Protein AF-A0A133V0C8-F1 (afdb_monomer_lite)

Sequence (469 aa):
MRLGEINSTKIGEDPVQHMIDCGKIVTKIKLNNITSGNESVVVNEKSKPIEKLTMYITRSGSKLGHLDEPTAIVGTSLGKYDENMTLASSEADIHKEIHTKRLQKNPDLESSACLHAHTLHAAALTMQHRGPGKEEIDIPKKYQTENLGGSVPVFISQYGSGAADMTENVPEILANNPGIIIGHHGAFGVGEDLEICLRYLADLEDASKKIISDLTIPEKRKKIDNRVPDGWQNKYSVAGSSGSEGPETGEMTPETIESYAKKDEDSKYYNEIFSEFRETGQDLADFEMDPYSRSALSHRIGNSIYITRAGVDFSNLGKKDIFVFKMGEGKEIRPGICEGWVHERIYEEMSTSYIAHLVPEYSTRYSIHCGDSIIPIDVEGQYINKRIPVADPGSYVLSEENVDSVVEALETNEKVAYIKGLGGFSISQSVLYETLHFLESAESSVKMIELAESIGVDVKSLQKKFEEW

Foldseek 3Di:
DPPPDPVADDCVRPVLSNQQSLLLVCLLVVQAFFQDKKKKKWFLPVVDDQQATWIKIAFRRAGSSPSVPPLRIFIDGLHDDDPRVVGGHLQVLLVSLLQSLLCVLPVPQRMKMKIWHFLQLLQLVLLQPDDFDKDKDQQPCVLVLVVFVRIAIEGEDPVFPSDPVSSVPVSVSSSPTQKHHHHLGTIMGMDSGSVSRVVNSVSSSSSSVVVLVVLLCPVDPPDPPVDDDPPPDDPPPPPPDPDDDDPPPPPDDPVNLQVQLPPCPVPPCLVVVQVQQLVLLLSCVSLVQAPDQQKKKWFDDDFKIWMAFGNDRSNDDDSSRIGIDGQVCQVVQDPNGHNSVLVSVLVVQDLFGIKIWTAGPQLLQCLQPVPQWDAFLGRQCCVQFRIAGEFEQVDLDDDPSRSVSLNVRCVVGVAWHHYRNNTMMGTHHPGHNSNVVNRSSSSSRSSSLVSNVSSPRPVVVSSVVSNVD

pLDDT: mean 82.06, std 17.12, range [27.06, 97.94]

Secondary structure (DSSP, 8-state):
-------PPPTTT-HHHHHHHHHHHHHHTT-S-SS--EEEEEE--TTS-GGGPEEEEEBTT--GGGTTSTTSEEEEESSS--GGGGTB-TTHHHHHHHHHHHHHH-TT-SEEEEEEE--HHHHHHHTT--SSEEEEEE--GGGS-GGGTSEEEEEE-SS-TT-HHHHHHHHHHHTT-SEEEETTTEEEEEESSHHHHHHHHHHHHHHHHHHHHHHT--S--TT------TT---------------S------HHHHHHHHGGGTTSTTHHHHHHHHHHHHHHHHHTT--TTS--EEEEEETTEEEEEPTT--GGG--GGGEEEEETT-GGGS-TTT-SHHHHHHHHHHS--SEEEEE--HHHHHHHTTS-SEE---SHHHHHHTSSEEEE--SSSS--TTTTHHHHHHHHHHSSEEEETTTEEEEEESS-HHHHHHHHHHHHHHHHHHHHHHHTT--HHHHHHHHHH-

Radius of gyration: 24.36 Å; chains: 1; bounding box: 62×54×72 Å

InterPro domains:
  IPR001303 Class II aldolase/adducin N-terminal [PF00596] (17-209)
  IPR001303 Class II aldolase/adducin N-terminal [PF00596] (278-448)
  IPR001303 Class II aldolase/adducin N-terminal [SM01007] (17-212)
  IPR036409 Class II aldolase/adducin N-terminal domain superfamily [G3DSA:3.40.225.10] (13-226)
  IPR036409 Class II aldolase/adducin N-terminal domain superfamily [G3DSA:3.40.225.10] (270-463)
  IPR036409 Class II aldolase/adducin N-terminal domain superfamily [SSF53639] (14-209)
  IPR036409 Class II aldolase/adducin N-terminal domain superfamily [SSF53639] (271-463)
  IPR050197 Aldolase class II family, sugar metabolism enzymes [PTHR22789] (13-226)

Structure (mmCIF, N/CA/C/O backbone):
data_AF-A0A133V0C8-F1
#
_entry.id   AF-A0A133V0C8-F1
#
loop_
_atom_site.group_PDB
_atom_site.id
_atom_site.type_symbol
_atom_site.label_atom_id
_atom_site.label_alt_id
_atom_site.label_comp_id
_atom_site.label_asym_id
_atom_site.label_entity_id
_atom_site.label_seq_id
_atom_site.pdbx_PDB_ins_code
_atom_site.Cartn_x
_atom_site.Cartn_y
_atom_site.Cartn_z
_atom_site.occupancy
_atom_site.B_iso_or_equiv
_atom_site.auth_seq_id
_atom_site.auth_comp_id
_atom_site.auth_asym_id
_atom_site.auth_atom_id
_atom_site.pdbx_PDB_model_num
ATOM 1 N N . MET A 1 1 ? -2.848 -19.015 11.324 1.00 36.78 1 MET A N 1
ATOM 2 C CA . MET A 1 1 ? -1.673 -18.926 12.221 1.00 36.78 1 MET A CA 1
ATOM 3 C C . MET A 1 1 ? -2.236 -18.761 13.629 1.00 36.78 1 MET A C 1
ATOM 5 O O . MET A 1 1 ? -3.082 -17.895 13.787 1.00 36.78 1 MET A O 1
ATOM 9 N N . ARG A 1 2 ? -1.918 -19.610 14.622 1.00 30.16 2 ARG A N 1
ATOM 10 C CA . ARG A 1 2 ? -2.291 -19.259 16.009 1.00 30.16 2 ARG A CA 1
ATOM 11 C C . ARG A 1 2 ? -1.440 -18.039 16.349 1.00 30.16 2 ARG A C 1
ATOM 13 O O . ARG A 1 2 ? -0.220 -18.177 16.318 1.00 30.16 2 ARG A O 1
ATOM 20 N N . LEU A 1 3 ? -2.065 -16.881 16.565 1.00 45.59 3 LEU A N 1
ATOM 21 C CA . LEU A 1 3 ? -1.432 -15.680 17.119 1.00 45.59 3 LEU A CA 1
ATOM 22 C C . LEU A 1 3 ? -0.943 -16.049 18.531 1.00 45.59 3 LEU A C 1
ATOM 24 O O . LEU A 1 3 ? -1.650 -15.875 19.515 1.00 45.59 3 LEU A O 1
ATOM 28 N N . GLY A 1 4 ? 0.183 -16.757 18.609 1.00 36.47 4 GLY A N 1
ATOM 29 C CA . GLY A 1 4 ? 0.794 -17.185 19.856 1.00 36.47 4 GLY A CA 1
ATOM 30 C C . GLY A 1 4 ? 1.551 -16.009 20.441 1.00 36.47 4 GLY A C 1
ATOM 31 O O . GLY A 1 4 ? 2.430 -15.493 19.760 1.00 36.47 4 GLY A O 1
ATOM 32 N N . GLU A 1 5 ? 1.160 -15.612 21.655 1.00 41.84 5 GLU A N 1
ATOM 33 C CA . GLU A 1 5 ? 1.845 -14.683 22.566 1.00 41.84 5 GLU A CA 1
ATOM 34 C C . GLU A 1 5 ? 2.707 -13.641 21.846 1.00 41.84 5 GLU A C 1
ATOM 36 O O . GLU A 1 5 ? 3.939 -13.673 21.862 1.00 41.84 5 GLU A O 1
ATOM 41 N N . ILE A 1 6 ? 2.028 -12.704 21.187 1.00 49.28 6 ILE A N 1
ATOM 42 C CA . ILE A 1 6 ? 2.646 -11.440 20.818 1.00 49.28 6 ILE A CA 1
ATOM 43 C C . ILE A 1 6 ? 2.900 -10.729 22.152 1.00 49.28 6 ILE A C 1
ATOM 45 O O . ILE A 1 6 ? 1.963 -10.315 22.825 1.00 49.28 6 ILE A O 1
ATOM 49 N N . ASN A 1 7 ? 4.161 -10.628 22.575 1.00 50.88 7 ASN A N 1
ATOM 50 C CA . ASN A 1 7 ? 4.559 -9.724 23.657 1.00 50.88 7 ASN A CA 1
ATOM 51 C C . ASN A 1 7 ? 4.457 -8.276 23.141 1.00 50.88 7 ASN A C 1
ATOM 53 O O . ASN A 1 7 ? 5.480 -7.626 22.949 1.00 50.88 7 ASN A O 1
ATOM 57 N N . SER A 1 8 ? 3.248 -7.798 22.836 1.00 61.00 8 SER A N 1
ATOM 58 C CA . SER A 1 8 ? 3.020 -6.392 22.499 1.00 61.00 8 SER A CA 1
ATOM 59 C C . SER A 1 8 ? 2.976 -5.575 23.781 1.00 61.00 8 SER A C 1
ATOM 61 O O . SER A 1 8 ? 2.354 -5.979 24.771 1.00 61.00 8 SER A O 1
ATOM 63 N N . THR A 1 9 ? 3.629 -4.419 23.755 1.00 74.88 9 THR A N 1
ATOM 64 C CA . THR A 1 9 ? 3.597 -3.456 24.861 1.00 74.88 9 THR A CA 1
ATOM 65 C C . THR A 1 9 ? 2.161 -3.007 25.110 1.00 74.88 9 THR A C 1
ATOM 67 O O . THR A 1 9 ? 1.487 -2.635 24.168 1.00 74.88 9 THR A O 1
ATOM 70 N N . LYS A 1 10 ? 1.634 -3.013 26.339 1.00 80.00 10 LYS A N 1
ATOM 71 C CA . LYS A 1 10 ? 0.234 -2.587 26.545 1.00 80.00 10 LYS A CA 1
ATOM 72 C C . LYS A 1 10 ? 0.059 -1.098 26.235 1.00 80.00 10 LYS A C 1
ATOM 74 O O . LYS A 1 10 ? 0.902 -0.291 26.612 1.00 80.00 10 LYS A O 1
ATOM 79 N N . ILE A 1 11 ? -1.103 -0.713 25.695 1.00 78.69 11 ILE A N 1
ATOM 80 C CA . ILE A 1 11 ? -1.454 0.698 25.420 1.00 78.69 11 ILE A CA 1
ATOM 81 C C . ILE A 1 11 ? -1.262 1.601 26.649 1.00 78.69 11 ILE A C 1
ATOM 83 O O . ILE A 1 11 ? -0.807 2.732 26.520 1.00 78.69 11 ILE A O 1
ATOM 87 N N . GLY A 1 12 ? -1.601 1.110 27.846 1.00 74.56 12 GLY A N 1
ATOM 88 C CA . GLY A 1 12 ? -1.444 1.866 29.094 1.00 74.56 12 GLY A CA 1
ATOM 89 C C . GLY A 1 12 ? 0.004 2.040 29.572 1.00 74.56 12 GLY A C 1
ATOM 90 O O . GLY A 1 12 ? 0.240 2.848 30.467 1.00 74.56 12 GLY A O 1
ATOM 91 N N . GLU A 1 13 ? 0.958 1.291 29.012 1.00 84.69 13 GLU A N 1
ATOM 92 C CA . GLU A 1 13 ? 2.390 1.389 29.325 1.00 84.69 13 GLU A CA 1
ATOM 93 C C . GLU A 1 13 ? 3.105 2.284 28.309 1.00 84.69 13 GLU A C 1
ATOM 95 O O . GLU A 1 13 ? 3.784 3.233 28.701 1.00 84.69 13 GLU A O 1
ATOM 100 N N . ASP A 1 14 ? 2.907 2.010 27.017 1.00 90.50 14 ASP A N 1
ATOM 101 C CA . ASP A 1 14 ? 3.438 2.810 25.915 1.00 90.50 14 ASP A CA 1
ATOM 102 C C . ASP A 1 14 ? 2.521 2.685 24.678 1.00 90.50 14 ASP A C 1
ATOM 104 O O . ASP A 1 14 ? 2.602 1.702 23.933 1.00 90.50 14 ASP A O 1
ATOM 108 N N . PRO A 1 15 ? 1.620 3.659 24.441 1.00 91.38 15 PRO A N 1
ATOM 109 C CA . PRO A 1 15 ? 0.690 3.605 23.316 1.00 91.38 15 PRO A CA 1
ATOM 110 C C . PRO A 1 15 ? 1.398 3.686 21.958 1.00 91.38 15 PRO A C 1
ATOM 112 O O . PRO A 1 15 ? 0.905 3.114 20.990 1.00 91.38 15 PRO A O 1
ATOM 115 N N . VAL A 1 16 ? 2.547 4.367 21.882 1.00 92.31 16 VAL A N 1
ATOM 116 C CA . VAL A 1 16 ? 3.309 4.537 20.638 1.00 92.31 16 VAL A CA 1
ATOM 117 C C . VAL A 1 16 ? 4.022 3.237 20.289 1.00 92.31 16 VAL A C 1
ATOM 119 O O . VAL A 1 16 ? 3.933 2.778 19.153 1.00 92.31 16 VAL A O 1
ATOM 122 N N . GLN A 1 17 ? 4.670 2.596 21.265 1.00 91.44 17 GLN A N 1
ATOM 123 C CA . GLN A 1 17 ? 5.303 1.300 21.028 1.00 91.44 17 GLN A CA 1
ATOM 124 C C . GLN A 1 17 ? 4.272 0.217 20.679 1.00 91.44 17 GLN A C 1
ATOM 126 O O . GLN A 1 17 ? 4.536 -0.597 19.797 1.00 91.44 17 GLN A O 1
ATOM 131 N N . HIS A 1 18 ? 3.081 0.236 21.295 1.00 91.44 18 HIS A N 1
ATOM 132 C CA . HIS A 1 18 ? 1.996 -0.693 20.938 1.00 91.44 18 HIS A CA 1
ATOM 133 C C . HIS A 1 18 ? 1.566 -0.560 19.472 1.00 91.44 18 HIS A C 1
ATOM 135 O O . HIS A 1 18 ? 1.344 -1.567 18.802 1.00 91.44 18 HIS A O 1
ATOM 141 N N . MET A 1 19 ? 1.480 0.675 18.965 1.00 94.19 19 MET A N 1
ATOM 142 C CA . MET A 1 19 ? 1.222 0.950 17.547 1.00 94.19 19 MET A CA 1
ATOM 143 C C . MET A 1 19 ? 2.351 0.393 16.662 1.00 94.19 19 MET A C 1
ATOM 145 O O . MET A 1 19 ? 2.114 -0.421 15.775 1.00 94.19 19 MET A O 1
ATOM 149 N N . ILE A 1 20 ? 3.614 0.703 16.976 1.00 92.62 20 ILE A N 1
ATOM 150 C CA . ILE A 1 20 ? 4.775 0.178 16.229 1.00 92.62 20 ILE A CA 1
ATOM 151 C C . ILE A 1 20 ? 4.768 -1.360 16.160 1.00 92.62 20 ILE A C 1
ATOM 153 O O . ILE A 1 20 ? 5.048 -1.942 15.108 1.00 92.62 20 ILE A O 1
ATOM 157 N N . ASP A 1 21 ? 4.457 -2.027 17.272 1.00 90.75 21 ASP A N 1
ATOM 158 C CA . ASP A 1 21 ? 4.385 -3.487 17.342 1.00 90.75 21 ASP A CA 1
ATOM 159 C C . ASP A 1 21 ? 3.227 -4.032 16.487 1.00 90.75 21 ASP A C 1
ATOM 161 O O . ASP A 1 21 ? 3.413 -4.994 15.736 1.00 90.75 21 ASP A O 1
ATOM 165 N N . CYS A 1 22 ? 2.047 -3.405 16.563 1.00 91.81 22 CYS A N 1
ATOM 166 C CA . CYS A 1 22 ? 0.873 -3.778 15.776 1.00 91.81 22 CYS A CA 1
ATOM 167 C C . CYS A 1 22 ? 1.121 -3.616 14.273 1.00 91.81 22 CYS A C 1
ATOM 169 O O . CYS A 1 22 ? 0.923 -4.568 13.512 1.00 91.81 22 CYS A O 1
ATOM 171 N N . GLY A 1 23 ? 1.626 -2.459 13.848 1.00 91.00 23 GLY A N 1
ATOM 172 C CA . GLY A 1 23 ? 1.861 -2.160 12.443 1.00 91.00 23 GLY A CA 1
ATOM 173 C C . GLY A 1 23 ? 2.829 -3.141 11.764 1.00 91.00 23 GLY A C 1
ATOM 174 O O . GLY A 1 23 ? 2.544 -3.635 10.669 1.00 91.00 23 GLY A O 1
ATOM 175 N N . LYS A 1 24 ? 3.900 -3.563 12.457 1.00 89.06 24 LYS A N 1
ATOM 176 C CA . LYS A 1 24 ? 4.800 -4.643 11.992 1.00 89.06 24 LYS A CA 1
ATOM 177 C C . LYS A 1 24 ? 4.065 -5.959 11.745 1.00 89.06 24 LYS A C 1
ATOM 179 O O . LYS A 1 24 ? 4.389 -6.693 10.809 1.00 89.06 24 LYS A O 1
ATOM 184 N N . ILE A 1 25 ? 3.089 -6.290 12.589 1.00 90.19 25 ILE A N 1
ATOM 185 C CA . ILE A 1 25 ? 2.319 -7.528 12.460 1.00 90.19 25 ILE A CA 1
ATOM 186 C C . ILE A 1 25 ? 1.320 -7.414 11.313 1.00 90.19 25 ILE A C 1
ATOM 188 O O . ILE A 1 25 ? 1.248 -8.350 10.518 1.00 90.19 25 ILE A O 1
ATOM 192 N N . VAL A 1 26 ? 0.609 -6.286 11.194 1.00 90.38 26 VAL A N 1
ATOM 193 C CA . VAL A 1 26 ? -0.335 -6.005 10.096 1.00 90.38 26 VAL A CA 1
ATOM 194 C C . VAL A 1 26 ? 0.337 -6.217 8.737 1.00 90.38 26 VAL A C 1
ATOM 196 O O . VAL A 1 26 ? -0.191 -6.965 7.910 1.00 90.38 26 VAL A O 1
ATOM 199 N N . THR A 1 27 ? 1.533 -5.647 8.543 1.00 86.56 27 THR A N 1
ATOM 200 C CA . THR A 1 27 ? 2.336 -5.836 7.324 1.00 86.56 27 THR A CA 1
ATOM 201 C C . THR A 1 27 ? 2.750 -7.296 7.144 1.00 86.56 27 THR A C 1
ATOM 203 O O . THR A 1 27 ? 2.512 -7.883 6.091 1.00 86.56 27 THR A O 1
ATOM 206 N N . LYS A 1 28 ? 3.278 -7.944 8.190 1.00 86.38 28 LYS A N 1
ATOM 207 C CA . LYS A 1 28 ? 3.741 -9.340 8.118 1.00 86.38 28 LYS A CA 1
ATOM 208 C C . LYS A 1 28 ? 2.642 -10.339 7.745 1.00 86.38 28 LYS A C 1
ATOM 210 O O . LYS A 1 28 ? 2.926 -11.344 7.092 1.00 86.38 28 LYS A O 1
ATOM 215 N N . ILE A 1 29 ? 1.406 -10.116 8.195 1.00 87.75 29 ILE A N 1
ATOM 216 C CA . ILE A 1 29 ? 0.269 -10.985 7.858 1.00 87.75 29 ILE A CA 1
ATOM 217 C C . ILE A 1 29 ? -0.446 -10.566 6.567 1.00 87.75 29 ILE A C 1
ATOM 219 O O . ILE A 1 29 ? -1.393 -11.246 6.176 1.00 87.75 29 ILE A O 1
ATOM 223 N N . LYS A 1 30 ? 0.011 -9.488 5.910 1.00 87.88 30 LYS A N 1
ATOM 224 C CA . LYS A 1 30 ? -0.527 -8.960 4.648 1.00 87.88 30 LYS A CA 1
ATOM 225 C C . LYS A 1 30 ? -2.018 -8.631 4.720 1.00 87.88 30 LYS A C 1
ATOM 227 O O . LYS A 1 30 ? -2.776 -8.918 3.799 1.00 87.88 30 LYS A O 1
ATOM 232 N N . LEU A 1 31 ? -2.445 -8.063 5.847 1.00 88.38 31 LEU A N 1
ATOM 233 C CA . LEU A 1 31 ? -3.833 -7.627 6.037 1.00 88.38 31 LEU A CA 1
ATOM 234 C C . LEU A 1 31 ? -4.121 -6.288 5.338 1.00 88.38 31 LEU A C 1
ATOM 236 O O . LEU A 1 31 ? -5.263 -5.842 5.283 1.00 88.38 31 LEU A O 1
ATOM 240 N N . ASN A 1 32 ? -3.074 -5.628 4.858 1.00 84.69 32 ASN A N 1
ATOM 241 C CA . ASN A 1 32 ? -3.118 -4.287 4.323 1.00 84.69 32 ASN A CA 1
ATOM 242 C C . ASN A 1 32 ? -2.125 -4.149 3.169 1.00 84.69 32 ASN A C 1
ATOM 244 O O . ASN A 1 32 ? -1.168 -4.923 3.102 1.00 84.69 32 ASN A O 1
ATOM 248 N N . ASN A 1 33 ? -2.349 -3.148 2.326 1.00 78.12 33 ASN A N 1
ATOM 249 C CA . ASN A 1 33 ? -1.426 -2.685 1.290 1.00 78.12 33 ASN A CA 1
ATOM 250 C C . ASN A 1 33 ? -0.321 -1.795 1.929 1.00 78.12 33 ASN A C 1
ATOM 252 O O . ASN A 1 33 ? -0.313 -1.599 3.149 1.00 78.12 33 ASN A O 1
ATOM 256 N N . ILE A 1 34 ? 0.637 -1.265 1.155 1.00 72.81 34 ILE A N 1
ATOM 257 C CA . ILE A 1 34 ? 1.893 -0.713 1.725 1.00 72.81 34 ILE A CA 1
ATOM 258 C C . ILE A 1 34 ? 1.725 0.606 2.508 1.00 72.81 34 ILE A C 1
ATOM 260 O O . ILE A 1 34 ? 2.223 0.732 3.628 1.00 72.81 34 ILE A O 1
ATOM 264 N N . THR A 1 35 ? 1.036 1.599 1.939 1.00 67.56 35 THR A N 1
ATOM 265 C CA . THR A 1 35 ? 0.703 2.900 2.586 1.00 67.56 35 THR A CA 1
ATOM 266 C C . THR A 1 35 ? -0.691 2.933 3.182 1.00 67.56 35 THR A C 1
ATOM 268 O O . THR A 1 35 ? -1.079 3.917 3.811 1.00 67.56 35 THR A O 1
ATOM 271 N N . SER A 1 36 ? -1.483 1.927 2.872 1.00 78.62 36 SER A N 1
ATOM 272 C CA . SER A 1 36 ? -2.907 1.961 3.108 1.00 78.62 36 SER A CA 1
ATOM 273 C C . SER A 1 36 ? -3.214 1.659 4.565 1.00 78.62 36 SER A C 1
ATOM 275 O O . SER A 1 36 ? -2.314 1.323 5.335 1.00 78.62 36 SER A O 1
ATOM 277 N N . GLY A 1 37 ? -4.479 1.766 4.969 1.00 87.88 37 GLY A N 1
ATOM 278 C CA . GLY A 1 37 ? -4.890 1.562 6.356 1.00 87.88 37 GLY A CA 1
ATOM 279 C C . GLY A 1 37 ? -4.255 2.537 7.354 1.00 87.88 37 GLY A C 1
ATOM 280 O O . GLY A 1 37 ? -3.446 3.405 7.031 1.00 87.88 37 GLY A O 1
ATOM 281 N N . ASN A 1 38 ? -4.683 2.437 8.602 1.00 94.06 38 ASN A N 1
ATOM 282 C CA . ASN A 1 38 ? -4.209 3.291 9.684 1.00 94.06 38 ASN A CA 1
ATOM 283 C C . ASN A 1 38 ? -4.655 2.713 11.026 1.00 94.06 38 ASN A C 1
ATOM 285 O O . ASN A 1 38 ? -5.550 1.875 11.113 1.00 94.06 38 ASN A O 1
ATOM 289 N N . GLU A 1 39 ? -4.017 3.167 12.093 1.00 96.00 39 GLU A N 1
ATOM 290 C CA . GLU A 1 39 ? -4.365 2.744 13.441 1.00 96.00 39 GLU A CA 1
ATOM 291 C C . GLU A 1 39 ? -4.338 3.919 14.401 1.00 96.00 39 GLU A C 1
ATOM 293 O O . GLU A 1 39 ? -3.607 4.896 14.211 1.00 96.00 39 GLU A O 1
ATOM 298 N N . SER A 1 40 ? -5.165 3.823 15.439 1.00 97.44 40 SER A N 1
ATOM 299 C CA . SER A 1 40 ? -5.184 4.787 16.524 1.00 97.44 40 SER A CA 1
ATOM 300 C C . SER A 1 40 ? -5.518 4.160 17.867 1.00 97.44 40 SER A C 1
ATOM 302 O O . SER A 1 40 ? -6.240 3.162 17.974 1.00 97.44 40 SER A O 1
ATOM 304 N N . VAL A 1 41 ? -5.013 4.799 18.918 1.00 97.38 41 VAL A N 1
ATOM 305 C CA . VAL A 1 41 ? -5.246 4.414 20.307 1.00 97.38 41 VAL A CA 1
ATOM 306 C C . VAL A 1 41 ? -5.506 5.633 21.182 1.00 97.38 41 VAL A C 1
ATOM 308 O O . VAL A 1 41 ? -4.937 6.710 20.994 1.00 97.38 41 VAL A O 1
ATOM 311 N N . VAL A 1 42 ? -6.356 5.441 22.186 1.00 97.06 42 VAL A N 1
ATOM 312 C CA . VAL A 1 42 ? -6.638 6.402 23.252 1.00 97.06 42 VAL A CA 1
ATOM 313 C C . VAL A 1 42 ? -6.531 5.677 24.588 1.00 97.06 42 VAL A C 1
ATOM 315 O O . VAL A 1 42 ? -7.220 4.679 24.811 1.00 97.06 42 VAL A O 1
ATOM 318 N N . VAL A 1 43 ? -5.710 6.202 25.497 1.00 95.88 43 VAL A N 1
ATOM 319 C CA . VAL A 1 43 ? -5.708 5.803 26.914 1.00 95.88 43 VAL A CA 1
ATOM 320 C C . VAL A 1 43 ? -6.818 6.577 27.626 1.00 95.88 43 VAL A C 1
ATOM 322 O O . VAL A 1 43 ? -6.850 7.808 27.569 1.00 95.88 43 VAL A O 1
ATOM 325 N N . ASN A 1 44 ? -7.735 5.887 28.306 1.00 93.81 44 ASN A N 1
ATOM 326 C CA . ASN A 1 44 ? -8.814 6.532 29.051 1.00 93.81 44 ASN A CA 1
ATOM 327 C C . ASN A 1 44 ? -8.334 6.966 30.441 1.00 93.81 44 ASN A C 1
ATOM 329 O O . ASN A 1 44 ? -8.582 6.317 31.459 1.00 93.81 44 ASN A O 1
ATOM 333 N N . GLU A 1 45 ? -7.645 8.102 30.490 1.00 92.81 45 GLU A N 1
ATOM 334 C CA . GLU A 1 45 ? -7.258 8.731 31.748 1.00 92.81 45 GLU A CA 1
ATOM 335 C C . GLU A 1 45 ? -8.503 9.242 32.492 1.00 92.81 45 GLU A C 1
ATOM 337 O O . GLU A 1 45 ? -8.929 10.376 32.286 1.00 92.81 45 GLU A O 1
ATOM 342 N N . LYS A 1 46 ? -9.065 8.436 33.407 1.00 89.50 46 LYS A N 1
ATOM 343 C CA . LYS A 1 46 ? -10.316 8.736 34.147 1.00 89.50 46 LYS A CA 1
ATOM 344 C C . LYS A 1 46 ? -10.334 10.094 34.869 1.00 89.50 46 LYS A C 1
ATOM 346 O O . LYS A 1 46 ? -11.392 10.588 35.249 1.00 89.50 46 LYS A O 1
ATOM 351 N N . SER A 1 47 ? -9.165 10.684 35.115 1.00 91.88 47 SER A N 1
ATOM 352 C CA . SER A 1 47 ? -9.005 12.010 35.722 1.00 91.88 47 SER A CA 1
ATOM 353 C C . SER A 1 47 ? -9.256 13.171 34.747 1.00 91.88 47 SER A C 1
ATOM 355 O O . SER A 1 47 ? -9.365 14.319 35.185 1.00 91.88 47 SER A O 1
ATOM 357 N N . LYS A 1 48 ? -9.348 12.899 33.440 1.00 92.25 48 LYS A N 1
ATOM 358 C CA . LYS A 1 48 ? -9.552 13.874 32.368 1.00 92.25 48 LYS A CA 1
ATOM 359 C C . LYS A 1 48 ? -10.931 13.682 31.719 1.00 92.25 48 LYS A C 1
ATOM 361 O O . LYS A 1 48 ? -11.395 12.555 31.577 1.00 92.25 48 LYS A O 1
ATOM 366 N N . PRO A 1 49 ? -11.597 14.771 31.297 1.00 94.31 49 PRO A N 1
ATOM 367 C CA . PRO A 1 49 ? -12.775 14.659 30.441 1.00 94.31 49 PRO A CA 1
ATOM 368 C C . PRO A 1 49 ? -12.381 14.116 29.055 1.00 94.31 49 PRO A C 1
ATOM 370 O O . PRO A 1 49 ? -11.256 14.356 28.607 1.00 94.31 49 PRO A O 1
ATOM 373 N N . ILE A 1 50 ? -13.307 13.426 28.374 1.00 94.00 50 ILE A N 1
ATOM 374 C CA . ILE A 1 50 ? -13.061 12.727 27.094 1.00 94.00 50 ILE A CA 1
ATOM 375 C C . ILE A 1 50 ? -12.450 13.669 26.050 1.00 94.00 50 ILE A C 1
ATOM 377 O O . ILE A 1 50 ? -11.492 13.309 25.376 1.00 94.00 50 ILE A O 1
ATOM 381 N N . GLU A 1 51 ? -12.919 14.914 25.979 1.00 93.88 51 GLU A N 1
ATOM 382 C CA . GLU A 1 51 ? -12.474 15.915 25.003 1.00 93.88 51 GLU A CA 1
ATOM 383 C C . GLU A 1 51 ? -11.027 16.383 25.234 1.00 93.88 51 GLU A C 1
ATOM 385 O O . GLU A 1 51 ? -10.477 17.119 24.420 1.00 93.88 51 GLU A O 1
ATOM 390 N N . LYS A 1 52 ? -10.404 16.011 26.358 1.00 93.62 52 LYS A N 1
ATOM 391 C CA . LYS A 1 52 ? -8.998 16.309 26.673 1.00 93.62 52 LYS A CA 1
ATOM 392 C C . LYS A 1 52 ? -8.093 15.082 26.595 1.00 93.62 52 LYS A C 1
ATOM 394 O O . LYS A 1 52 ? -6.909 15.207 26.907 1.00 93.62 52 LYS A O 1
ATOM 399 N N . LEU A 1 53 ? -8.631 13.923 26.225 1.00 95.75 53 LEU A N 1
ATOM 400 C CA . LEU A 1 53 ? -7.824 12.736 25.984 1.00 95.75 53 LEU A CA 1
ATOM 401 C C . LEU A 1 53 ? -7.042 12.891 24.679 1.00 95.75 53 LEU A C 1
ATOM 403 O O . LEU A 1 53 ? -7.509 13.522 23.722 1.00 95.75 53 LEU A O 1
ATOM 407 N N . THR A 1 54 ? -5.847 12.310 24.671 1.00 95.50 54 THR A N 1
ATOM 408 C CA . THR A 1 54 ? -4.984 12.245 23.494 1.00 95.50 54 THR A CA 1
ATOM 409 C C . THR A 1 54 ? -5.318 10.991 22.697 1.00 95.50 54 THR A C 1
ATOM 411 O O . THR A 1 54 ? -5.289 9.884 23.234 1.00 95.50 54 THR A O 1
ATOM 414 N N . MET A 1 55 ? -5.605 11.176 21.415 1.00 96.75 55 MET A N 1
ATOM 415 C CA . MET A 1 55 ? -5.606 10.134 20.402 1.00 96.75 55 MET A CA 1
ATOM 416 C C . MET A 1 55 ? -4.243 10.115 19.725 1.00 96.75 55 MET A C 1
ATOM 418 O O . MET A 1 55 ? -3.830 11.105 19.122 1.00 96.75 55 MET A O 1
ATOM 422 N N . TYR A 1 56 ? -3.556 8.985 19.827 1.00 96.62 56 TYR A N 1
ATOM 423 C CA . TYR A 1 56 ? -2.399 8.690 18.993 1.00 96.62 56 TYR A CA 1
ATOM 424 C C . TYR A 1 56 ? -2.907 8.025 17.725 1.00 96.62 56 TYR A C 1
ATOM 426 O O . TYR A 1 56 ? -3.684 7.080 17.812 1.00 96.62 56 TYR A O 1
ATOM 434 N N . ILE A 1 57 ? -2.517 8.535 16.565 1.00 96.44 57 ILE A N 1
ATOM 435 C CA . ILE A 1 57 ? -2.951 8.040 15.260 1.00 96.44 57 ILE A CA 1
ATOM 436 C C . ILE A 1 57 ? -1.789 8.097 14.281 1.00 96.44 57 ILE A C 1
ATOM 438 O O . ILE A 1 57 ? -0.918 8.960 14.391 1.00 96.44 57 ILE A O 1
ATOM 442 N N . THR A 1 58 ? -1.753 7.186 13.318 1.00 95.00 58 THR A N 1
ATOM 443 C CA . THR A 1 58 ? -0.749 7.239 12.256 1.00 95.00 58 THR A CA 1
ATOM 444 C C . THR A 1 58 ? -0.852 8.538 11.452 1.00 95.00 58 THR A C 1
ATOM 446 O O . THR A 1 58 ? -1.933 9.083 11.206 1.00 95.00 58 THR A O 1
ATOM 449 N N . ARG A 1 59 ? 0.308 9.067 11.061 1.00 92.88 59 ARG A N 1
ATOM 450 C CA . ARG A 1 59 ? 0.428 10.217 10.162 1.00 92.88 59 ARG A CA 1
ATOM 451 C C . ARG A 1 59 ? -0.042 9.827 8.758 1.00 92.88 59 ARG A C 1
ATOM 453 O O . ARG A 1 59 ? 0.140 8.687 8.333 1.00 92.88 59 ARG A O 1
ATOM 460 N N . SER A 1 60 ? -0.604 10.783 8.021 1.00 88.62 60 SER A N 1
ATOM 461 C CA . SER A 1 60 ? -0.898 10.586 6.597 1.00 88.62 60 SER A CA 1
ATOM 462 C C . SER A 1 60 ? 0.358 10.152 5.830 1.00 88.62 60 SER A C 1
ATOM 464 O O . SER A 1 60 ? 1.397 10.809 5.920 1.00 88.62 60 SER A O 1
ATOM 466 N N . GLY A 1 61 ? 0.249 9.051 5.079 1.00 82.81 61 GLY A N 1
ATOM 467 C CA . GLY A 1 61 ? 1.334 8.481 4.272 1.00 82.81 61 GLY A CA 1
ATOM 468 C C . GLY A 1 61 ? 2.326 7.585 5.028 1.00 82.81 61 GLY A C 1
ATOM 469 O O . GLY A 1 61 ? 3.269 7.093 4.410 1.00 82.81 61 GLY A O 1
ATOM 470 N N . SER A 1 62 ? 2.141 7.361 6.334 1.00 87.50 62 SER A N 1
ATOM 471 C CA . SER A 1 62 ? 2.963 6.412 7.096 1.00 87.50 62 SER A CA 1
ATOM 472 C C . SER A 1 62 ? 2.733 4.968 6.647 1.00 87.50 62 SER A C 1
ATOM 474 O O . SER A 1 62 ? 1.606 4.570 6.371 1.00 87.50 62 SER A O 1
ATOM 476 N N . LYS A 1 63 ? 3.792 4.154 6.671 1.00 87.12 63 LYS A N 1
ATOM 477 C CA . LYS A 1 63 ? 3.705 2.703 6.461 1.00 87.12 63 LYS A CA 1
ATOM 478 C C . LYS A 1 63 ? 3.546 2.020 7.813 1.00 87.12 63 LYS A C 1
ATOM 480 O O . LYS A 1 63 ? 4.407 2.187 8.675 1.00 87.12 63 LYS A O 1
ATOM 485 N N . LEU A 1 64 ? 2.493 1.222 8.000 1.00 86.06 64 LEU A N 1
ATOM 486 C CA . LEU A 1 64 ? 2.263 0.524 9.275 1.00 86.06 64 LEU A CA 1
ATOM 487 C C . LEU A 1 64 ? 3.455 -0.361 9.684 1.00 86.06 64 LEU A C 1
ATOM 489 O O . LEU A 1 64 ? 3.813 -0.421 10.855 1.00 86.06 64 LEU A O 1
ATOM 493 N N . GLY A 1 65 ? 4.140 -0.985 8.727 1.00 84.88 65 GLY A N 1
ATOM 494 C CA . GLY A 1 65 ? 5.321 -1.804 9.012 1.00 84.88 65 GLY A CA 1
ATOM 495 C C . GLY A 1 65 ? 6.534 -1.025 9.540 1.00 84.88 65 GLY A C 1
ATOM 496 O O . GLY A 1 65 ? 7.438 -1.643 10.108 1.00 84.88 65 GLY A O 1
ATOM 497 N N . HIS A 1 66 ? 6.574 0.301 9.357 1.00 84.25 66 HIS A N 1
ATOM 498 C CA . HIS A 1 66 ? 7.738 1.175 9.587 1.00 84.25 66 HIS A CA 1
ATOM 499 C C . HIS A 1 66 ? 7.347 2.447 10.367 1.00 84.25 66 HIS A C 1
ATOM 501 O O . HIS A 1 66 ? 7.659 3.574 9.983 1.00 84.25 66 HIS A O 1
ATOM 507 N N . LEU A 1 67 ? 6.602 2.270 11.464 1.00 86.50 67 LEU A N 1
ATOM 508 C CA . LEU A 1 67 ? 6.172 3.363 12.351 1.00 86.50 67 LEU A CA 1
ATOM 509 C C . LEU A 1 67 ? 7.241 3.801 13.369 1.00 86.50 67 LEU A C 1
ATOM 511 O O . LEU A 1 67 ? 6.968 4.642 14.222 1.00 86.50 67 LEU A O 1
ATOM 515 N N . ASP A 1 68 ? 8.437 3.221 13.319 1.00 80.75 68 ASP A N 1
ATOM 516 C CA . ASP A 1 68 ? 9.563 3.542 14.200 1.00 80.75 68 ASP A CA 1
ATOM 517 C C . ASP A 1 68 ? 10.176 4.925 13.930 1.00 80.75 68 ASP A C 1
ATOM 519 O O . ASP A 1 68 ? 10.888 5.468 14.779 1.00 80.75 68 ASP A O 1
ATOM 523 N N . GLU A 1 69 ? 9.830 5.539 12.800 1.00 75.25 69 GLU A N 1
ATOM 524 C CA . GLU A 1 69 ? 10.153 6.930 12.517 1.00 75.25 69 GLU A CA 1
ATOM 525 C C . GLU A 1 69 ? 9.452 7.883 13.506 1.00 75.25 69 GLU A C 1
ATOM 527 O O . GLU A 1 69 ? 8.223 7.848 13.632 1.00 75.25 69 GLU A O 1
ATOM 532 N N . PRO A 1 70 ? 10.168 8.829 14.153 1.00 70.06 70 PRO A N 1
ATOM 533 C CA . PRO A 1 70 ? 9.603 9.696 15.197 1.00 70.06 70 PRO A CA 1
ATOM 534 C C . PRO A 1 70 ? 8.389 10.537 14.782 1.00 70.06 70 PRO A C 1
ATOM 536 O O . PRO A 1 70 ? 7.701 11.091 15.636 1.00 70.06 70 PRO A O 1
ATOM 539 N N . THR A 1 71 ? 8.151 10.688 13.477 1.00 80.06 71 THR A N 1
ATOM 540 C CA . THR A 1 71 ? 7.035 11.468 12.927 1.00 80.06 71 THR A CA 1
ATOM 541 C C . THR A 1 71 ? 5.911 10.607 12.356 1.00 80.06 71 THR A C 1
ATOM 543 O O . THR A 1 71 ? 4.925 11.159 11.876 1.00 80.06 71 THR A O 1
ATOM 546 N N . ALA A 1 72 ? 6.031 9.277 12.390 1.00 85.75 72 ALA A N 1
ATOM 547 C CA . ALA A 1 72 ? 5.053 8.378 11.785 1.00 85.75 72 ALA A CA 1
ATOM 548 C C . ALA A 1 72 ? 3.733 8.296 12.567 1.00 85.75 72 ALA A C 1
ATOM 550 O O . ALA A 1 72 ? 2.714 7.899 11.995 1.00 85.75 72 ALA A O 1
ATOM 551 N N . ILE A 1 73 ? 3.738 8.702 13.842 1.00 92.44 73 ILE A N 1
ATOM 552 C CA . ILE A 1 73 ? 2.579 8.741 14.740 1.00 92.44 73 ILE A CA 1
ATOM 553 C C . ILE A 1 73 ? 2.381 10.172 15.251 1.00 92.44 73 ILE A C 1
ATOM 555 O O . ILE A 1 73 ? 3.320 10.850 15.667 1.00 92.44 73 ILE A O 1
ATOM 559 N N . VAL A 1 74 ? 1.133 10.626 15.233 1.00 93.62 74 VAL A N 1
ATOM 560 C CA . VAL A 1 74 ? 0.700 11.966 15.618 1.00 93.62 74 VAL A CA 1
ATOM 561 C C . VAL A 1 74 ? -0.220 11.870 16.832 1.00 93.62 74 VAL A C 1
ATOM 563 O O . VAL A 1 74 ? -1.148 11.067 16.859 1.00 93.62 74 VAL A O 1
ATOM 566 N N . GLY A 1 75 ? 0.021 12.708 17.841 1.00 94.12 75 GLY A N 1
ATOM 567 C CA . GLY A 1 75 ? -0.887 12.884 18.976 1.00 94.12 75 GLY A CA 1
ATOM 568 C C . GLY A 1 75 ? -1.813 14.080 18.761 1.00 94.12 75 GLY A C 1
ATOM 569 O O . GLY A 1 75 ? -1.331 15.203 18.617 1.00 94.12 75 GLY A O 1
ATOM 570 N N . THR A 1 76 ? -3.125 13.866 18.776 1.00 93.62 76 THR A N 1
ATOM 571 C CA . THR A 1 76 ? -4.152 14.915 18.630 1.00 93.62 76 THR A CA 1
ATOM 572 C C . THR A 1 76 ? -5.251 14.760 19.684 1.00 93.62 76 THR A C 1
ATOM 574 O O . THR A 1 76 ? -5.417 13.701 20.288 1.00 93.62 76 THR A O 1
ATOM 577 N N . SER A 1 77 ? -5.988 15.827 19.972 1.00 92.38 77 SER A N 1
ATOM 578 C CA . SER A 1 77 ? -7.070 15.834 20.954 1.00 92.38 77 SER A CA 1
ATOM 579 C C . SER A 1 77 ? -8.367 15.216 20.411 1.00 92.38 77 SER A C 1
ATOM 581 O O . SER A 1 77 ? -8.804 15.531 19.304 1.00 92.38 77 SER A O 1
ATOM 583 N N . LEU A 1 78 ? -9.084 14.444 21.244 1.00 92.88 78 LEU A N 1
ATOM 584 C CA . LEU A 1 78 ? -10.478 14.064 20.944 1.00 92.88 78 LEU A CA 1
ATOM 585 C C . LEU A 1 78 ? -11.456 15.256 20.975 1.00 92.88 78 LEU A C 1
ATOM 587 O O . LEU A 1 78 ? -12.604 15.131 20.555 1.00 92.88 78 LEU A O 1
ATOM 591 N N . GLY A 1 79 ? -11.029 16.418 21.471 1.00 88.56 79 GLY A N 1
ATOM 592 C CA . GLY A 1 79 ? -11.843 17.621 21.591 1.00 88.56 79 GLY A CA 1
ATOM 593 C C . GLY A 1 79 ? -11.873 18.473 20.325 1.00 88.56 79 GLY A C 1
ATOM 594 O O . GLY A 1 79 ? -12.317 18.051 19.259 1.00 88.56 79 GLY A O 1
ATOM 595 N N . LYS A 1 80 ? -11.477 19.742 20.440 1.00 83.06 80 LYS A N 1
ATOM 596 C CA . LYS A 1 80 ? -11.475 20.660 19.291 1.00 83.06 80 LYS A CA 1
ATOM 597 C C . LYS A 1 80 ? -10.342 20.316 18.328 1.00 83.06 80 LYS A C 1
ATOM 599 O O . LYS A 1 80 ? -9.308 19.825 18.758 1.00 83.06 80 LYS A O 1
ATOM 604 N N . TYR A 1 81 ? -10.558 20.626 17.051 1.00 85.00 81 TYR A N 1
ATOM 605 C CA . TYR A 1 81 ? -9.540 20.512 16.009 1.00 85.00 81 TYR A CA 1
ATOM 606 C C . TYR A 1 81 ? -8.264 21.252 16.437 1.00 85.00 81 TYR A C 1
ATOM 608 O O . TYR A 1 81 ? -8.325 22.442 16.765 1.00 85.00 81 TYR A O 1
ATOM 616 N N . ASP A 1 82 ? -7.141 20.540 16.457 1.00 87.25 82 ASP A N 1
ATOM 617 C CA . ASP A 1 82 ? -5.812 21.085 16.723 1.00 87.25 82 ASP A CA 1
ATOM 618 C C . ASP A 1 82 ? -4.935 21.026 15.463 1.00 87.25 82 ASP A C 1
ATOM 620 O O . ASP A 1 82 ? -5.317 20.460 14.440 1.00 87.25 82 ASP A O 1
ATOM 624 N N . GLU A 1 83 ? -3.769 21.670 15.506 1.00 87.25 83 GLU A N 1
ATOM 625 C CA . GLU A 1 83 ? -2.857 21.733 14.356 1.00 87.25 83 GLU A CA 1
ATOM 626 C C . GLU A 1 83 ? -2.345 20.351 13.925 1.00 87.25 83 GLU A C 1
ATOM 628 O O . GLU A 1 83 ? -2.140 20.111 12.734 1.00 87.25 83 GLU A O 1
ATOM 633 N N . ASN A 1 84 ? -2.232 19.415 14.869 1.00 89.06 84 ASN A N 1
ATOM 634 C CA . ASN A 1 84 ? -1.752 18.059 14.625 1.00 89.06 84 ASN A CA 1
ATOM 635 C C . ASN A 1 84 ? -2.729 17.244 13.773 1.00 89.06 84 ASN A C 1
ATOM 637 O O . ASN A 1 84 ? -2.295 16.382 13.012 1.00 89.06 84 ASN A O 1
ATOM 641 N N . MET A 1 85 ? -4.026 17.558 13.813 1.00 87.88 85 MET A N 1
ATOM 642 C CA . MET A 1 85 ? -5.026 16.909 12.962 1.00 87.88 85 MET A CA 1
ATOM 643 C C . MET A 1 85 ? -4.735 17.080 11.458 1.00 87.88 85 MET A C 1
ATOM 645 O O . MET A 1 85 ? -5.083 16.215 10.667 1.00 87.88 85 MET A O 1
ATOM 649 N N . THR A 1 86 ? -4.025 18.142 11.051 1.00 87.19 86 THR A N 1
ATOM 650 C CA . THR A 1 86 ? -3.602 18.322 9.643 1.00 87.19 86 THR A CA 1
ATOM 651 C C . THR A 1 86 ? -2.497 17.361 9.198 1.00 87.19 86 THR A C 1
ATOM 653 O O . THR A 1 86 ? -2.288 17.179 8.002 1.00 87.19 86 THR A O 1
ATOM 656 N N . LEU A 1 87 ? -1.772 16.770 10.151 1.00 90.19 87 LEU A N 1
ATOM 657 C CA . LEU A 1 87 ? -0.709 15.797 9.899 1.00 90.19 87 LEU A CA 1
ATOM 658 C C . LEU A 1 87 ? -1.224 14.356 10.009 1.00 90.19 87 LEU A C 1
ATOM 660 O O . LEU A 1 87 ? -0.643 13.451 9.412 1.00 90.19 87 LEU A O 1
ATOM 664 N N . ALA A 1 88 ? -2.283 14.139 10.788 1.00 91.62 88 ALA A N 1
ATOM 665 C CA . ALA A 1 88 ? -2.884 12.831 11.015 1.00 91.62 88 ALA A CA 1
ATOM 666 C C . ALA A 1 88 ? -3.411 12.190 9.718 1.00 91.62 88 ALA A C 1
ATOM 668 O O . ALA A 1 88 ? -3.503 12.846 8.679 1.00 91.62 88 ALA A O 1
ATOM 669 N N . SER A 1 89 ? -3.731 10.894 9.779 1.00 91.19 89 SER A N 1
ATOM 670 C CA . SER A 1 89 ? -4.425 10.168 8.707 1.00 91.19 89 SER A CA 1
ATOM 671 C C . SER A 1 89 ? -5.626 10.956 8.163 1.00 91.19 89 SER A C 1
ATOM 673 O O . SER A 1 89 ? -6.335 11.621 8.919 1.00 91.19 89 SER A O 1
ATOM 675 N N . SER A 1 90 ? -5.913 10.821 6.866 1.00 88.56 90 SER A N 1
ATOM 676 C CA . SER A 1 90 ? -7.124 11.374 6.243 1.00 88.56 90 SER A CA 1
ATOM 677 C C . SER A 1 90 ? -8.424 10.856 6.871 1.00 88.56 90 SER A C 1
ATOM 679 O O . SER A 1 90 ? -9.469 11.478 6.715 1.00 88.56 90 SER A O 1
ATOM 681 N N . GLU A 1 91 ? -8.367 9.746 7.610 1.00 91.88 91 GLU A N 1
ATOM 682 C CA . GLU A 1 91 ? -9.503 9.157 8.329 1.00 91.88 91 GLU A CA 1
ATOM 683 C C . GLU A 1 91 ? -9.532 9.526 9.825 1.00 91.88 91 GLU A C 1
ATOM 685 O O . GLU A 1 91 ? -10.323 8.977 10.596 1.00 91.88 91 GLU A O 1
ATOM 690 N N . ALA A 1 92 ? -8.702 10.478 10.269 1.00 93.62 92 ALA A N 1
ATOM 691 C CA . ALA A 1 92 ? -8.581 10.833 11.683 1.00 93.62 92 ALA A CA 1
ATOM 692 C C . ALA A 1 92 ? -9.895 11.308 12.324 1.00 93.62 92 ALA A C 1
ATOM 694 O O . ALA A 1 92 ? -10.152 10.996 13.489 1.00 93.62 92 ALA A O 1
ATOM 695 N N . ASP A 1 93 ? -10.760 11.993 11.571 1.00 93.31 93 ASP A N 1
ATOM 696 C CA . ASP A 1 93 ? -12.083 12.397 12.060 1.00 93.31 93 ASP A CA 1
ATOM 697 C C . ASP A 1 93 ? -12.994 11.188 12.343 1.00 93.31 93 ASP A C 1
ATOM 699 O O . ASP A 1 93 ? -13.718 11.181 13.342 1.00 93.31 93 ASP A O 1
ATOM 703 N N . ILE A 1 94 ? -12.912 10.130 11.526 1.00 94.38 94 ILE A N 1
ATOM 704 C CA . ILE A 1 94 ? -13.655 8.879 11.744 1.00 94.38 94 ILE A CA 1
ATOM 705 C C . ILE A 1 94 ? -13.149 8.203 13.026 1.00 94.38 94 ILE A C 1
ATOM 707 O O . ILE A 1 94 ? -13.949 7.846 13.893 1.00 94.38 94 ILE A O 1
ATOM 711 N N . HIS A 1 95 ? -11.827 8.089 13.197 1.00 96.12 95 HIS A N 1
ATOM 712 C CA . HIS A 1 95 ? -11.203 7.482 14.383 1.00 96.12 95 HIS A CA 1
ATOM 713 C C . HIS A 1 95 ? -11.571 8.223 15.667 1.00 96.12 95 HIS A C 1
ATOM 715 O O . HIS A 1 95 ? -11.954 7.617 16.672 1.00 96.12 95 HIS A O 1
ATOM 721 N N . LYS A 1 96 ? -11.503 9.553 15.623 1.00 95.50 96 LYS A N 1
ATOM 722 C CA . LYS A 1 96 ? -11.873 10.423 16.734 1.00 95.50 96 LYS A CA 1
ATOM 723 C C . LYS A 1 96 ? -13.315 10.192 17.182 1.00 95.50 96 LYS A C 1
ATOM 725 O O . LYS A 1 96 ? -13.569 10.060 18.384 1.00 95.50 96 LYS A O 1
ATOM 730 N N . GLU A 1 97 ? -14.252 10.119 16.241 1.00 95.31 97 GLU A N 1
ATOM 731 C CA . GLU A 1 97 ? -15.666 9.903 16.550 1.00 95.31 97 GLU A CA 1
ATOM 732 C C . GLU A 1 97 ? -15.925 8.468 17.049 1.00 95.31 97 GLU A C 1
ATOM 734 O O . GLU A 1 97 ? -16.682 8.279 18.007 1.00 95.31 97 GLU A O 1
ATOM 739 N N . ILE A 1 98 ? -15.223 7.462 16.500 1.00 96.19 98 ILE A N 1
ATOM 740 C CA . ILE A 1 98 ? -15.226 6.079 17.016 1.00 96.19 98 ILE A CA 1
ATOM 741 C C . ILE A 1 98 ? -14.810 6.065 18.490 1.00 96.19 98 ILE A C 1
ATOM 743 O O . ILE A 1 98 ? -15.542 5.543 19.338 1.00 96.19 98 ILE A O 1
ATOM 747 N N . HIS A 1 99 ? -13.651 6.639 18.825 1.00 96.25 99 HIS A N 1
ATOM 748 C CA . HIS A 1 99 ? -13.156 6.641 20.201 1.00 96.25 99 HIS A CA 1
ATOM 749 C C . HIS A 1 99 ? -14.095 7.395 21.141 1.00 96.25 99 HIS A C 1
ATOM 751 O O . HIS A 1 99 ? -14.406 6.889 22.222 1.00 96.25 99 HIS A O 1
ATOM 757 N N . THR A 1 100 ? -14.594 8.557 20.714 1.00 95.19 100 THR A N 1
ATOM 758 C CA . THR A 1 100 ? -15.516 9.387 21.497 1.00 95.19 100 THR A CA 1
ATOM 759 C C . THR A 1 100 ? -16.785 8.615 21.856 1.00 95.19 100 THR A C 1
ATOM 761 O O . THR A 1 100 ? -17.099 8.475 23.041 1.00 95.19 100 THR A O 1
ATOM 764 N N . LYS A 1 101 ? -17.478 8.028 20.870 1.00 94.88 101 LYS A N 1
ATOM 765 C CA . LYS A 1 101 ? -18.701 7.246 21.116 1.00 94.88 101 LYS A CA 1
ATOM 766 C C . LYS A 1 101 ? -18.443 6.015 21.980 1.00 94.88 101 LYS A C 1
ATOM 768 O O . LYS A 1 101 ? -19.226 5.727 22.887 1.00 94.88 101 LYS A O 1
ATOM 773 N N . ARG A 1 102 ? -17.345 5.290 21.735 1.00 94.06 102 ARG A N 1
ATOM 774 C CA . ARG A 1 102 ? -17.005 4.084 22.509 1.00 94.06 102 ARG A CA 1
ATOM 775 C C . ARG A 1 102 ? -16.742 4.402 23.980 1.00 94.06 102 ARG A C 1
ATOM 777 O O . ARG A 1 102 ? -17.269 3.700 24.841 1.00 94.06 102 ARG A O 1
ATOM 784 N N . LEU A 1 103 ? -15.992 5.465 24.272 1.00 94.12 103 LEU A N 1
ATOM 785 C CA . LEU A 1 103 ? -15.696 5.892 25.645 1.00 94.12 103 LEU A CA 1
ATOM 786 C C . LEU A 1 103 ? -16.923 6.480 26.355 1.00 94.12 103 LEU A C 1
ATOM 788 O O . LEU A 1 103 ? -17.110 6.238 27.543 1.00 94.12 103 LEU A O 1
ATOM 792 N N . GLN A 1 104 ? -17.793 7.203 25.642 1.00 93.69 104 GLN A N 1
ATOM 793 C CA . GLN A 1 104 ? -19.061 7.691 26.202 1.00 93.69 104 GLN A CA 1
ATOM 794 C C . GLN A 1 104 ? -20.002 6.544 26.579 1.00 93.69 104 GLN A C 1
ATOM 796 O O . GLN A 1 104 ? -20.654 6.586 27.622 1.00 93.69 104 GLN A O 1
ATOM 801 N N . LYS A 1 105 ? -20.081 5.518 25.727 1.00 92.75 105 LYS A N 1
ATOM 802 C CA . LYS A 1 105 ? -20.963 4.369 25.934 1.00 92.75 105 LYS A CA 1
ATOM 803 C C . LYS A 1 105 ? -20.446 3.410 27.003 1.00 92.75 105 LYS A C 1
ATOM 805 O O . LYS A 1 105 ? -21.247 2.870 27.759 1.00 92.75 105 LYS A O 1
ATOM 810 N N . ASN A 1 106 ? -19.128 3.226 27.072 1.00 91.69 106 ASN A N 1
ATOM 811 C CA . ASN A 1 106 ? -18.469 2.351 28.036 1.00 91.69 106 ASN A CA 1
ATOM 812 C C . ASN A 1 106 ? -17.409 3.142 28.832 1.00 91.69 106 ASN A C 1
ATOM 814 O O . ASN A 1 106 ? -16.212 3.000 28.567 1.00 91.69 106 ASN A O 1
ATOM 818 N N . PRO A 1 107 ? -17.821 3.959 29.825 1.00 90.00 107 PRO A N 1
ATOM 819 C CA . PRO A 1 107 ? -16.902 4.803 30.595 1.00 90.00 107 PRO A CA 1
ATOM 820 C C . PRO A 1 107 ? -15.835 4.021 31.363 1.00 90.00 107 PRO A C 1
ATOM 822 O O . PRO A 1 107 ? -14.794 4.580 31.707 1.00 90.00 107 PRO A O 1
ATOM 825 N N . ASP A 1 108 ? -16.079 2.734 31.617 1.00 91.25 108 ASP A N 1
ATOM 826 C CA . ASP A 1 108 ? -15.180 1.841 32.345 1.00 91.25 108 ASP A CA 1
ATOM 827 C C . ASP A 1 108 ? -14.027 1.302 31.486 1.00 91.25 108 ASP A C 1
ATOM 829 O O . ASP A 1 108 ? -13.050 0.836 32.057 1.00 91.25 108 ASP A O 1
ATOM 833 N N . LEU A 1 109 ? -14.053 1.459 30.155 1.00 91.38 109 LEU A N 1
ATOM 834 C CA . LEU A 1 109 ? -12.931 1.070 29.285 1.00 91.38 109 LEU A CA 1
ATOM 835 C C . LEU A 1 109 ? -11.629 1.748 29.715 1.00 91.38 109 LEU A C 1
ATOM 837 O O . LEU A 1 109 ? -11.605 2.967 29.877 1.00 91.38 109 LEU A O 1
ATOM 841 N N . GLU A 1 110 ? -10.546 0.992 29.867 1.00 93.25 110 GLU A N 1
ATOM 842 C CA . GLU A 1 110 ? -9.223 1.547 30.198 1.00 93.25 110 GLU A CA 1
ATOM 843 C C . GLU A 1 110 ? -8.539 2.171 28.972 1.00 93.25 110 GLU A C 1
ATOM 845 O O . GLU A 1 110 ? -7.805 3.153 29.083 1.00 93.25 110 GLU A O 1
ATOM 850 N N . SER A 1 111 ? -8.837 1.653 27.783 1.00 94.12 111 SER A N 1
ATOM 851 C CA . SER A 1 111 ? -8.367 2.187 26.508 1.00 94.12 111 SER A CA 1
ATOM 852 C C . SER A 1 111 ? -9.356 1.895 25.384 1.00 94.12 111 SER A C 1
ATOM 854 O O . SER A 1 111 ? -10.266 1.071 25.502 1.00 94.12 111 SER A O 1
ATOM 856 N N . SER A 1 112 ? -9.193 2.615 24.281 1.00 96.06 112 SER A N 1
ATOM 857 C CA . SER A 1 112 ? -9.953 2.426 23.053 1.00 96.06 112 SER A CA 1
ATOM 858 C C . SER A 1 112 ? -8.970 2.384 21.892 1.00 96.06 112 SER A C 1
ATOM 860 O O . SER A 1 112 ? -8.181 3.309 21.726 1.00 96.06 112 SER A O 1
ATOM 862 N N . ALA A 1 113 ? -9.013 1.316 21.101 1.00 97.19 113 ALA A N 1
ATOM 863 C CA . ALA A 1 113 ? -8.183 1.111 19.920 1.00 97.19 113 ALA A CA 1
ATOM 864 C C . ALA A 1 113 ? -9.047 0.968 18.659 1.00 97.19 113 ALA A C 1
ATOM 866 O O . ALA A 1 113 ? -10.172 0.458 18.728 1.00 97.19 113 ALA A O 1
ATOM 867 N N . CYS A 1 114 ? -8.516 1.419 17.526 1.00 97.44 114 CYS A N 1
ATOM 868 C CA . CYS A 1 114 ? -9.142 1.347 16.211 1.00 97.44 114 CYS A CA 1
ATOM 869 C C . CYS A 1 114 ? -8.077 1.015 15.160 1.00 97.44 114 CYS A C 1
ATOM 871 O O . CYS A 1 114 ? -7.020 1.641 15.145 1.00 97.44 114 CYS A O 1
ATOM 873 N N . LEU A 1 115 ? -8.358 0.038 14.301 1.00 96.56 115 LEU A N 1
ATOM 874 C CA . LEU A 1 115 ? -7.512 -0.350 13.174 1.00 96.56 115 LEU A CA 1
ATOM 875 C C . LEU A 1 115 ? -8.366 -0.347 11.909 1.00 96.56 115 LEU A C 1
ATOM 877 O O . LEU A 1 115 ? -9.409 -0.998 11.886 1.00 96.56 115 LEU A O 1
ATOM 881 N N . HIS A 1 116 ? -7.912 0.346 10.873 1.00 95.31 116 HIS A N 1
ATOM 882 C CA . HIS A 1 116 ? -8.405 0.212 9.507 1.00 95.31 116 HIS A CA 1
ATOM 883 C C . HIS A 1 116 ? -7.384 -0.562 8.681 1.00 95.31 116 HIS A C 1
ATOM 885 O O . HIS A 1 116 ? -6.193 -0.242 8.702 1.00 95.31 116 HIS A O 1
ATOM 891 N N . ALA A 1 117 ? -7.843 -1.574 7.950 1.00 93.75 117 ALA A N 1
ATOM 892 C CA . ALA A 1 117 ? -6.996 -2.363 7.066 1.00 93.75 117 ALA A CA 1
ATOM 893 C C . ALA A 1 117 ? -7.713 -2.708 5.756 1.00 93.75 117 ALA A C 1
ATOM 895 O O . ALA A 1 117 ? -8.928 -2.936 5.722 1.00 93.75 117 ALA A O 1
ATOM 896 N N . HIS A 1 118 ? -6.944 -2.792 4.672 1.00 91.31 118 HIS A N 1
ATOM 897 C CA . HIS A 1 118 ? -7.439 -3.090 3.329 1.00 91.31 118 HIS A CA 1
ATOM 898 C C . HIS A 1 118 ? -7.606 -4.606 3.146 1.00 91.31 118 HIS A C 1
ATOM 900 O O . HIS A 1 118 ? -6.858 -5.279 2.441 1.00 91.31 118 HIS A O 1
ATOM 906 N N . THR A 1 119 ? -8.607 -5.147 3.843 1.00 92.06 119 THR A N 1
ATOM 907 C CA . THR A 1 119 ? -9.000 -6.564 3.837 1.00 92.06 119 THR A CA 1
ATOM 908 C C . THR A 1 119 ? -9.495 -7.000 2.453 1.00 92.06 119 THR A C 1
ATOM 910 O O . THR A 1 119 ? -10.673 -6.860 2.120 1.00 92.06 119 THR A O 1
ATOM 913 N N . LEU A 1 120 ? -8.577 -7.510 1.627 1.00 92.69 120 LEU A N 1
ATOM 914 C CA . LEU A 1 120 ? -8.789 -7.825 0.211 1.00 92.69 120 LEU A CA 1
ATOM 915 C C . LEU A 1 120 ? -10.029 -8.702 -0.034 1.00 92.69 120 LEU A C 1
ATOM 917 O O . LEU A 1 120 ? -10.897 -8.358 -0.836 1.00 92.69 120 LEU A O 1
ATOM 921 N N . HIS A 1 121 ? -10.143 -9.841 0.650 1.00 92.56 121 HIS A N 1
ATOM 922 C CA . HIS A 1 121 ? -11.248 -10.771 0.412 1.00 92.56 121 HIS A CA 1
ATOM 923 C C . HIS A 1 121 ? -12.563 -10.230 0.982 1.00 92.56 121 HIS A C 1
ATOM 925 O O . HIS A 1 121 ? -13.612 -10.408 0.360 1.00 92.56 121 HIS A O 1
ATOM 931 N N . ALA A 1 122 ? -12.528 -9.563 2.140 1.00 90.75 122 ALA A N 1
ATOM 932 C CA . ALA A 1 122 ? -13.726 -8.952 2.716 1.00 90.75 122 ALA A CA 1
ATOM 933 C C . ALA A 1 122 ? -14.272 -7.830 1.819 1.00 90.75 122 ALA A C 1
ATOM 935 O O . ALA A 1 122 ? -15.467 -7.801 1.521 1.00 90.75 122 ALA A O 1
ATOM 936 N N . ALA A 1 123 ? -13.396 -6.961 1.307 1.00 91.06 123 ALA A N 1
ATOM 937 C CA . ALA A 1 123 ? -13.760 -5.932 0.344 1.00 91.06 123 ALA A CA 1
ATOM 938 C C . ALA A 1 123 ? -14.287 -6.550 -0.964 1.00 91.06 123 ALA A C 1
ATOM 940 O O . ALA A 1 123 ? -15.295 -6.082 -1.496 1.00 91.06 123 ALA A O 1
ATOM 941 N N . ALA A 1 124 ? -13.676 -7.627 -1.470 1.00 90.12 124 ALA A N 1
ATOM 942 C CA . ALA A 1 124 ? -14.117 -8.278 -2.704 1.00 90.12 124 ALA A CA 1
ATOM 943 C C . ALA A 1 124 ? -15.539 -8.854 -2.604 1.00 90.12 124 ALA A C 1
ATOM 945 O O . ALA A 1 124 ? -16.307 -8.743 -3.560 1.00 90.12 124 ALA A O 1
ATOM 946 N N . LEU A 1 125 ? -15.938 -9.397 -1.445 1.00 86.94 125 LEU A N 1
ATOM 947 C CA . LEU A 1 125 ? -17.316 -9.859 -1.223 1.00 86.94 125 LEU A CA 1
ATOM 948 C C . LEU A 1 125 ? -18.344 -8.739 -1.400 1.00 86.94 125 LEU A C 1
ATOM 950 O O . LEU A 1 125 ? -19.458 -8.995 -1.857 1.00 86.94 125 LEU A O 1
ATOM 954 N N . THR A 1 126 ? -17.963 -7.496 -1.100 1.00 86.12 126 THR A N 1
ATOM 955 C CA . THR A 1 126 ? -18.888 -6.367 -1.216 1.00 86.12 126 THR A CA 1
ATOM 956 C C . THR A 1 126 ? -19.157 -5.929 -2.656 1.00 86.12 126 THR A C 1
ATOM 958 O O . THR A 1 126 ? -20.153 -5.258 -2.901 1.00 86.12 126 THR A O 1
ATOM 961 N N . MET A 1 127 ? -18.351 -6.377 -3.628 1.00 82.31 127 MET A N 1
ATOM 962 C CA . MET A 1 127 ? -18.487 -6.019 -5.051 1.00 82.31 127 MET A CA 1
ATOM 963 C C . MET A 1 127 ? -19.800 -6.504 -5.689 1.00 82.31 127 MET A C 1
ATOM 965 O O . MET A 1 127 ? -20.173 -6.068 -6.779 1.00 82.31 127 MET A O 1
ATOM 969 N N . GLN A 1 128 ? -20.522 -7.416 -5.030 1.00 72.06 128 GLN A N 1
ATOM 970 C CA . GLN A 1 128 ? -21.862 -7.831 -5.455 1.00 72.06 128 GLN A CA 1
ATOM 971 C C . GLN A 1 128 ? -22.925 -6.749 -5.196 1.00 72.06 128 GLN A C 1
ATOM 973 O O . GLN A 1 128 ? -23.969 -6.739 -5.861 1.00 72.06 128 GLN A O 1
ATOM 978 N N . HIS A 1 129 ? -22.664 -5.825 -4.271 1.00 70.94 129 HIS A N 1
ATOM 979 C CA . HIS A 1 129 ? -23.599 -4.784 -3.866 1.00 70.94 129 HIS A CA 1
ATOM 980 C C . HIS A 1 129 ? -23.515 -3.586 -4.812 1.00 70.94 129 HIS A C 1
ATOM 982 O O . HIS A 1 129 ? -22.449 -3.129 -5.213 1.00 70.94 129 HIS A O 1
ATOM 988 N N . ARG A 1 130 ? -24.678 -3.091 -5.246 1.00 58.03 130 ARG A N 1
ATOM 989 C CA . ARG A 1 130 ? -24.768 -2.197 -6.415 1.00 58.03 130 ARG A CA 1
ATOM 990 C C . ARG A 1 130 ? -24.964 -0.719 -6.081 1.00 58.03 130 ARG A C 1
ATOM 992 O O . ARG A 1 130 ? -25.140 0.062 -7.022 1.00 58.03 130 ARG A O 1
ATOM 999 N N . GLY A 1 131 ? -24.946 -0.329 -4.805 1.00 63.66 131 GLY A N 1
ATOM 1000 C CA . GLY A 1 131 ? -25.166 1.062 -4.415 1.00 63.66 131 GLY A CA 1
ATOM 1001 C C . GLY A 1 131 ? -24.870 1.382 -2.949 1.00 63.66 131 GLY A C 1
ATOM 1002 O O . GLY A 1 131 ? -24.640 0.475 -2.153 1.00 63.66 131 GLY A O 1
ATOM 1003 N N . PRO A 1 132 ? -24.874 2.679 -2.603 1.00 64.38 132 PRO A N 1
ATOM 1004 C CA . PRO A 1 132 ? -24.598 3.145 -1.253 1.00 64.38 132 PRO A CA 1
ATOM 1005 C C . PRO A 1 132 ? -25.687 2.704 -0.277 1.00 64.38 132 PRO A C 1
ATOM 1007 O O . PRO A 1 132 ? -26.876 2.703 -0.611 1.00 64.38 132 PRO A O 1
ATOM 1010 N N . GLY A 1 133 ? -25.296 2.378 0.951 1.00 70.00 133 GLY A N 1
ATOM 1011 C CA . GLY A 1 133 ? -26.234 1.889 1.951 1.00 70.00 133 GLY A CA 1
ATOM 1012 C C . GLY A 1 133 ? -25.586 1.136 3.104 1.00 70.00 133 GLY A C 1
ATOM 1013 O O . GLY A 1 133 ? -24.363 1.062 3.230 1.00 70.00 133 GLY A O 1
ATOM 1014 N N . LYS A 1 134 ? -26.456 0.597 3.960 1.00 68.94 134 LYS A N 1
ATOM 1015 C CA . LYS A 1 134 ? -26.105 -0.315 5.048 1.00 68.94 134 LYS A CA 1
ATOM 1016 C C . LYS A 1 134 ? -26.589 -1.701 4.663 1.00 68.94 134 LYS A C 1
ATOM 1018 O O . LYS A 1 134 ? -27.780 -1.880 4.413 1.00 68.94 134 LYS A O 1
ATOM 1023 N N . GLU A 1 135 ? -25.669 -2.646 4.635 1.00 71.50 135 GLU A N 1
ATOM 1024 C CA . GLU A 1 135 ? -25.943 -4.056 4.394 1.00 71.50 135 GLU A CA 1
ATOM 1025 C C . GLU A 1 135 ? -25.271 -4.891 5.489 1.00 71.50 135 GLU A C 1
ATOM 1027 O O . GLU A 1 135 ? -24.576 -4.364 6.359 1.00 71.50 135 GLU A O 1
ATOM 1032 N N . GLU A 1 136 ? -25.493 -6.198 5.473 1.00 64.25 136 GLU A N 1
ATOM 1033 C CA . GLU A 1 136 ? -24.776 -7.138 6.329 1.00 64.25 136 GLU A CA 1
ATOM 1034 C C . GLU A 1 136 ? -24.271 -8.285 5.465 1.00 64.25 136 GLU A C 1
ATOM 1036 O O . GLU A 1 136 ? -24.995 -8.788 4.602 1.00 64.25 136 GLU A O 1
ATOM 1041 N N . ILE A 1 137 ? -23.034 -8.709 5.712 1.00 66.31 137 ILE A N 1
ATOM 1042 C CA . ILE A 1 137 ? -22.534 -9.977 5.194 1.00 66.31 137 ILE A CA 1
ATOM 1043 C C . ILE A 1 137 ? -22.686 -11.005 6.307 1.00 66.31 137 ILE A C 1
ATOM 1045 O O . ILE A 1 137 ? -22.061 -10.910 7.370 1.00 66.31 137 ILE A O 1
ATOM 1049 N N . ASP A 1 138 ? -23.522 -12.007 6.046 1.00 66.25 138 ASP A N 1
ATOM 1050 C CA . ASP A 1 138 ? -23.605 -13.195 6.881 1.00 66.25 138 ASP A CA 1
ATOM 1051 C C . ASP A 1 138 ? -22.264 -13.924 6.825 1.00 66.25 138 ASP A C 1
ATOM 1053 O O . ASP A 1 138 ? -21.832 -14.373 5.760 1.00 66.25 138 ASP A O 1
ATOM 1057 N N . ILE A 1 139 ? -21.615 -14.085 7.981 1.00 63.94 139 ILE A N 1
ATOM 1058 C CA . ILE A 1 139 ? -20.393 -14.877 8.087 1.00 63.94 139 ILE A CA 1
ATOM 1059 C C . ILE A 1 139 ? -20.749 -16.205 8.746 1.00 63.94 139 ILE A C 1
ATOM 1061 O O . ILE A 1 139 ? -20.965 -16.266 9.960 1.00 63.94 139 ILE A O 1
ATOM 1065 N N . PRO A 1 140 ? -20.804 -17.311 7.981 1.00 60.06 140 PRO A N 1
ATOM 1066 C CA . PRO A 1 140 ? -21.193 -18.595 8.532 1.00 60.06 140 PRO A CA 1
ATOM 1067 C C . PRO A 1 140 ? -20.347 -18.974 9.753 1.00 60.06 140 PRO A C 1
ATOM 1069 O O . PRO A 1 140 ? -19.122 -19.053 9.669 1.00 60.06 140 PRO A O 1
ATOM 1072 N N . LYS A 1 141 ? -21.008 -19.326 10.867 1.00 60.19 141 LYS A N 1
ATOM 1073 C CA . LYS A 1 141 ? -20.355 -19.731 12.133 1.00 60.19 141 LYS A CA 1
ATOM 1074 C C . LYS A 1 141 ? -19.290 -20.824 11.966 1.00 60.19 141 LYS A C 1
ATOM 1076 O O . LYS A 1 141 ? -18.357 -20.907 12.759 1.00 60.19 141 LYS A O 1
ATOM 1081 N N . LYS A 1 142 ? -19.393 -21.646 10.911 1.00 59.16 142 LYS A N 1
ATOM 1082 C CA . LYS A 1 142 ? -18.393 -22.666 10.542 1.00 59.16 142 LYS A CA 1
ATOM 1083 C C . LYS A 1 142 ? -16.981 -22.101 10.311 1.00 59.16 142 LYS A C 1
ATOM 1085 O O . LYS A 1 142 ? -16.028 -22.875 10.331 1.00 59.16 142 LYS A O 1
ATOM 1090 N N . TYR A 1 143 ? -16.831 -20.791 10.115 1.00 62.88 143 TYR A N 1
ATOM 1091 C CA . TYR A 1 143 ? -15.537 -20.141 9.903 1.00 62.88 143 TYR A CA 1
ATOM 1092 C C . TYR A 1 143 ? -14.897 -19.557 11.169 1.00 62.88 143 TYR A C 1
ATOM 1094 O O . TYR A 1 143 ? -13.891 -18.872 11.046 1.00 62.88 143 TYR A O 1
ATOM 1102 N N . GLN A 1 144 ? -15.398 -19.906 12.363 1.00 59.16 144 GLN A N 1
ATOM 1103 C CA . GLN A 1 144 ? -14.798 -19.551 13.664 1.00 59.16 144 GLN A CA 1
ATOM 1104 C C . GLN A 1 144 ? -14.785 -18.043 13.971 1.00 59.16 144 GLN A C 1
ATOM 1106 O O . GLN A 1 144 ? -13.917 -17.554 14.679 1.00 59.16 144 GLN A O 1
ATOM 1111 N N . THR A 1 145 ? -15.793 -17.310 13.503 1.00 61.66 145 THR A N 1
ATOM 1112 C CA . THR A 1 145 ? -15.947 -15.862 13.713 1.00 61.66 145 THR A CA 1
ATOM 1113 C C . THR A 1 145 ? -16.852 -15.517 14.897 1.00 61.66 145 THR A C 1
ATOM 1115 O O . THR A 1 145 ? -17.545 -14.504 14.886 1.00 61.66 145 THR A O 1
ATOM 1118 N N . GLU A 1 146 ? -16.880 -16.352 15.940 1.00 64.50 146 GLU A N 1
ATOM 1119 C CA . GLU A 1 146 ? -17.729 -16.136 17.130 1.00 64.50 146 GLU A CA 1
ATOM 1120 C C . GLU A 1 146 ? -17.472 -14.764 17.774 1.00 64.50 146 GLU A C 1
ATOM 1122 O O . GLU A 1 146 ? -18.397 -14.099 18.235 1.00 64.50 146 GLU A O 1
ATOM 1127 N N . ASN A 1 147 ? -16.223 -14.313 17.683 1.00 66.25 147 ASN A N 1
ATOM 1128 C CA . ASN A 1 147 ? -15.735 -13.006 18.100 1.00 66.25 147 ASN A CA 1
ATOM 1129 C C . ASN A 1 147 ? -16.331 -11.818 17.315 1.00 66.25 147 ASN A C 1
ATOM 1131 O O . ASN A 1 147 ? -16.315 -10.698 17.813 1.00 66.25 147 ASN A O 1
ATOM 1135 N N . LEU A 1 148 ? -16.864 -12.054 16.111 1.00 68.31 148 LEU A N 1
ATOM 1136 C CA . LEU A 1 148 ? -17.469 -11.045 15.233 1.00 68.31 148 LEU A CA 1
ATOM 1137 C C . LEU A 1 148 ? -19.004 -11.005 15.321 1.00 68.31 148 LEU A C 1
ATOM 1139 O O . LEU A 1 148 ? -19.628 -10.211 14.632 1.00 68.31 148 LEU A O 1
ATOM 1143 N N . GLY A 1 149 ? -19.638 -11.852 16.142 1.00 65.44 149 GLY A N 1
ATOM 1144 C CA . GLY A 1 149 ? -21.096 -11.828 16.340 1.00 65.44 149 GLY A CA 1
ATOM 1145 C C . GLY A 1 149 ? -21.929 -12.564 15.278 1.00 65.44 149 GLY A C 1
ATOM 1146 O O . GLY A 1 149 ? -23.143 -12.674 15.433 1.00 65.44 149 GLY A O 1
ATOM 1147 N N . GLY A 1 150 ? -21.303 -13.156 14.255 1.00 65.06 150 GLY A N 1
ATOM 1148 C CA . GLY A 1 150 ? -21.951 -14.026 13.259 1.00 65.06 150 GLY A CA 1
ATOM 1149 C C . GLY A 1 150 ? -22.470 -13.333 11.989 1.00 65.06 150 GLY A C 1
ATOM 1150 O O . GLY A 1 150 ? -22.569 -13.998 10.961 1.00 65.06 150 GLY A O 1
ATOM 1151 N N . SER A 1 151 ? -22.723 -12.026 12.015 1.00 72.88 151 SER A N 1
ATOM 1152 C CA . SER A 1 151 ? -22.830 -11.176 10.820 1.00 72.88 151 SER A CA 1
ATOM 1153 C C . SER A 1 151 ? -21.920 -9.966 11.001 1.00 72.88 151 SER A C 1
ATOM 1155 O O . SER A 1 151 ? -21.700 -9.517 12.127 1.00 72.88 151 SER A O 1
ATOM 1157 N N . VAL A 1 152 ? -21.336 -9.477 9.907 1.00 82.00 152 VAL A N 1
ATOM 1158 C CA . VAL A 1 152 ? -20.504 -8.269 9.934 1.00 82.00 152 VAL A CA 1
ATOM 1159 C C . VAL A 1 152 ? -21.208 -7.178 9.136 1.00 82.00 152 VAL A C 1
ATOM 1161 O O . VAL A 1 152 ? -21.538 -7.400 7.965 1.00 82.00 152 VAL A O 1
ATOM 1164 N N . PRO A 1 153 ? -21.453 -6.003 9.743 1.00 86.06 153 PRO A N 1
ATOM 1165 C CA . PRO A 1 153 ? -22.033 -4.877 9.035 1.00 86.06 153 PRO A CA 1
ATOM 1166 C C . PRO A 1 153 ? -21.168 -4.453 7.848 1.00 86.06 153 PRO A C 1
ATOM 1168 O O . PRO A 1 153 ? -19.939 -4.420 7.934 1.00 86.06 153 PRO A O 1
ATOM 1171 N N . VAL A 1 154 ? -21.827 -4.069 6.762 1.00 86.88 154 VAL A N 1
ATOM 1172 C CA . VAL A 1 154 ? -21.217 -3.454 5.585 1.00 86.88 154 VAL A CA 1
ATOM 1173 C C . VAL A 1 154 ? -21.773 -2.051 5.431 1.00 86.88 154 VAL A C 1
ATOM 1175 O O . VAL A 1 154 ? -22.987 -1.835 5.467 1.00 86.88 154 VAL A O 1
ATOM 1178 N N . PHE A 1 155 ? -20.885 -1.088 5.221 1.00 86.44 155 PHE A N 1
ATOM 1179 C CA . PHE A 1 155 ? -21.258 0.264 4.843 1.00 86.44 155 PHE A CA 1
ATOM 1180 C C . PHE A 1 155 ? -20.622 0.633 3.508 1.00 86.44 155 PHE A C 1
ATOM 1182 O O . PHE A 1 155 ? -19.409 0.540 3.342 1.00 86.44 155 PHE A O 1
ATOM 1189 N N . ILE A 1 156 ? -21.445 1.075 2.561 1.00 81.75 156 ILE A N 1
ATOM 1190 C CA . ILE A 1 156 ? -20.998 1.552 1.252 1.00 81.75 156 ILE A CA 1
ATOM 1191 C C . ILE A 1 156 ? -21.264 3.055 1.201 1.00 81.75 156 ILE A C 1
ATOM 1193 O O . ILE A 1 156 ? -22.425 3.474 1.168 1.00 81.75 156 ILE A O 1
ATOM 1197 N N . SER A 1 157 ? -20.191 3.852 1.228 1.00 78.69 157 SER A N 1
ATOM 1198 C CA . SER A 1 157 ? -20.280 5.315 1.163 1.00 78.69 157 SER A CA 1
ATOM 1199 C C . SER A 1 157 ? -20.830 5.779 -0.188 1.00 78.69 157 SER A C 1
ATOM 1201 O O . SER A 1 157 ? -20.600 5.156 -1.226 1.00 78.69 157 SER A O 1
ATOM 1203 N N . GLN A 1 158 ? -21.544 6.904 -0.174 1.00 68.06 158 GLN A N 1
ATOM 1204 C CA . GLN A 1 158 ? -21.974 7.610 -1.384 1.00 68.06 158 GLN A CA 1
ATOM 1205 C C . GLN A 1 158 ? -20.824 8.335 -2.093 1.00 68.06 158 GLN A C 1
ATOM 1207 O O . GLN A 1 158 ? -20.904 8.555 -3.301 1.00 68.06 158 GLN A O 1
ATOM 1212 N N . TYR A 1 159 ? -19.787 8.725 -1.347 1.00 67.12 159 TYR A N 1
ATOM 1213 C CA . TYR A 1 159 ? -18.739 9.644 -1.802 1.00 67.12 159 TYR A CA 1
ATOM 1214 C C . TYR A 1 159 ? -17.322 9.058 -1.709 1.00 67.12 159 TYR A C 1
ATOM 1216 O O . TYR A 1 159 ? -16.371 9.721 -2.109 1.00 67.12 159 TYR A O 1
ATOM 1224 N N . GLY A 1 160 ? -17.177 7.826 -1.212 1.00 66.50 160 GLY A N 1
ATOM 1225 C CA . GLY A 1 160 ? -15.896 7.124 -1.123 1.00 66.50 160 GLY A CA 1
ATOM 1226 C C . GLY A 1 160 ? -15.216 7.221 0.235 1.00 66.50 160 GLY A C 1
ATOM 1227 O O . GLY A 1 160 ? -15.860 7.492 1.244 1.00 66.50 160 GLY A O 1
ATOM 1228 N N . SER A 1 161 ? -13.912 6.931 0.255 1.00 65.88 161 SER A N 1
ATOM 1229 C CA . SER A 1 161 ? -13.105 6.890 1.481 1.00 65.88 161 SER A CA 1
ATOM 1230 C C . SER A 1 161 ? -12.978 8.280 2.122 1.00 65.88 161 SER A C 1
ATOM 1232 O O . SER A 1 161 ? -12.905 9.291 1.423 1.00 65.88 161 SER A O 1
ATOM 1234 N N . GLY A 1 162 ? -12.986 8.334 3.459 1.00 62.06 162 GLY A N 1
ATOM 1235 C CA . GLY A 1 162 ? -12.857 9.574 4.235 1.00 62.06 162 GLY A CA 1
ATOM 1236 C C . GLY A 1 162 ? -14.042 10.547 4.133 1.00 62.06 162 GLY A C 1
ATOM 1237 O O . GLY A 1 162 ? -13.936 11.698 4.556 1.00 62.06 162 GLY A O 1
ATOM 1238 N N . ALA A 1 163 ? -15.171 10.127 3.561 1.00 74.69 163 ALA A N 1
ATOM 1239 C CA . ALA A 1 163 ? -16.316 11.000 3.337 1.00 74.69 163 ALA A CA 1
ATOM 1240 C C . ALA A 1 163 ? -17.110 11.318 4.619 1.00 74.69 163 ALA A C 1
ATOM 1242 O O . ALA A 1 163 ? -17.152 10.543 5.574 1.00 74.69 163 ALA A O 1
ATOM 1243 N N . ALA A 1 164 ? -17.815 12.457 4.626 1.00 79.94 164 ALA A N 1
ATOM 1244 C CA . ALA A 1 164 ? -18.605 12.904 5.780 1.00 79.94 164 ALA A CA 1
ATOM 1245 C C . ALA A 1 164 ? -19.693 11.896 6.204 1.00 79.94 164 ALA A C 1
ATOM 1247 O O . ALA A 1 164 ? -20.018 11.797 7.387 1.00 79.94 164 ALA A O 1
ATOM 1248 N N . ASP A 1 165 ? -20.230 11.122 5.256 1.00 80.56 165 ASP A N 1
ATOM 1249 C CA . ASP A 1 165 ? -21.195 10.062 5.548 1.00 80.56 165 ASP A CA 1
ATOM 1250 C C . ASP A 1 165 ? -20.554 8.873 6.284 1.00 80.56 165 ASP A C 1
ATOM 1252 O O . ASP A 1 165 ? -21.227 8.241 7.102 1.00 80.56 165 ASP A O 1
ATOM 1256 N N . MET A 1 166 ? -19.259 8.600 6.079 1.00 86.19 166 MET A N 1
ATOM 1257 C CA . MET A 1 166 ? -18.509 7.631 6.883 1.00 86.19 166 MET A CA 1
ATOM 1258 C C . MET A 1 166 ? -18.361 8.118 8.323 1.00 86.19 166 MET A C 1
ATOM 1260 O O . MET A 1 166 ? -18.677 7.363 9.240 1.00 86.19 166 MET A O 1
ATOM 1264 N N . THR A 1 167 ? -17.972 9.379 8.536 1.00 88.06 167 THR A N 1
ATOM 1265 C CA . THR A 1 167 ? -17.821 9.961 9.884 1.00 88.06 167 THR A CA 1
ATOM 1266 C C . THR A 1 167 ? -19.132 9.951 10.675 1.00 88.06 167 THR A C 1
ATOM 1268 O O . THR A 1 167 ? -19.117 9.800 11.892 1.00 88.06 167 THR A O 1
ATOM 1271 N N . GLU A 1 168 ? -20.283 10.048 10.008 1.00 86.69 168 GLU A N 1
ATOM 1272 C CA . GLU A 1 168 ? -21.588 9.922 10.665 1.00 86.69 168 GLU A CA 1
ATOM 1273 C C . GLU A 1 168 ? -21.958 8.458 10.976 1.00 86.69 168 GLU A C 1
ATOM 1275 O O . GLU A 1 168 ? -22.438 8.147 12.069 1.00 86.69 168 GLU A O 1
ATOM 1280 N N . ASN A 1 169 ? -21.760 7.542 10.021 1.00 88.81 169 ASN A N 1
ATOM 1281 C CA . ASN A 1 169 ? -22.337 6.195 10.088 1.00 88.81 169 ASN A CA 1
ATOM 1282 C C . ASN A 1 169 ? -21.404 5.137 10.686 1.00 88.81 169 ASN A C 1
ATOM 1284 O O . ASN A 1 169 ? -21.870 4.282 11.445 1.00 88.81 169 ASN A O 1
ATOM 1288 N N . VAL A 1 170 ? -20.112 5.174 10.356 1.00 92.38 170 VAL A N 1
ATOM 1289 C CA . VAL A 1 170 ? -19.125 4.173 10.792 1.00 92.38 170 VAL A CA 1
ATOM 1290 C C . VAL A 1 170 ? -19.000 4.143 12.323 1.00 92.38 170 VAL A C 1
ATOM 1292 O O . VAL A 1 170 ? -19.135 3.057 12.898 1.00 92.38 170 VAL A O 1
ATOM 1295 N N . PRO A 1 171 ? -18.862 5.287 13.026 1.00 93.62 171 PRO A N 1
ATOM 1296 C CA . PRO A 1 171 ? -18.775 5.294 14.486 1.00 93.62 171 PRO A CA 1
ATOM 1297 C C . PRO A 1 171 ? -20.029 4.757 15.186 1.00 93.62 171 PRO A C 1
ATOM 1299 O O . PRO A 1 171 ? -19.928 4.092 16.215 1.00 93.62 171 PRO A O 1
ATOM 1302 N N . GLU A 1 172 ? -21.218 5.019 14.635 1.00 90.56 172 GLU A N 1
ATOM 1303 C CA . GLU A 1 172 ? -22.484 4.539 15.202 1.00 90.56 172 GLU A CA 1
ATOM 1304 C C . GLU A 1 172 ? -22.606 3.011 15.114 1.00 90.56 172 GLU A C 1
ATOM 1306 O O . GLU A 1 172 ? -23.043 2.350 16.061 1.00 90.56 172 GLU A O 1
ATOM 1311 N N . ILE A 1 173 ? -22.167 2.432 13.994 1.00 89.25 173 ILE A N 1
ATOM 1312 C CA . ILE A 1 173 ? -22.155 0.981 13.795 1.00 89.25 173 ILE A CA 1
ATOM 1313 C C . ILE A 1 173 ? -21.119 0.330 14.722 1.00 89.25 173 ILE A C 1
ATOM 1315 O O . ILE A 1 173 ? -21.449 -0.613 15.449 1.00 89.25 173 ILE A O 1
ATOM 1319 N N . LEU A 1 174 ? -19.895 0.864 14.770 1.00 91.56 174 LEU A N 1
ATOM 1320 C CA . LEU A 1 174 ? -18.802 0.349 15.606 1.00 91.56 174 LEU A CA 1
ATOM 1321 C C . LEU A 1 174 ? -19.016 0.561 17.112 1.00 91.56 174 LEU A C 1
ATOM 1323 O O . LEU A 1 174 ? -18.382 -0.101 17.931 1.00 91.56 174 LEU A O 1
ATOM 1327 N N . ALA A 1 175 ? -19.956 1.418 17.519 1.00 85.50 175 ALA A N 1
ATOM 1328 C CA . ALA A 1 175 ? -20.362 1.509 18.921 1.00 85.50 175 ALA A CA 1
ATOM 1329 C C . ALA A 1 175 ? -21.006 0.206 19.435 1.00 85.50 175 ALA A C 1
ATOM 1331 O O . ALA A 1 175 ? -21.086 -0.006 20.649 1.00 85.50 175 ALA A O 1
ATOM 1332 N N . ASN A 1 176 ? -21.514 -0.645 18.539 1.00 82.38 176 ASN A N 1
ATOM 1333 C CA . ASN A 1 176 ? -22.191 -1.902 18.868 1.00 82.38 176 ASN A CA 1
ATOM 1334 C C . ASN A 1 176 ? -21.522 -3.142 18.265 1.00 82.38 176 ASN A C 1
ATOM 1336 O O . ASN A 1 176 ? -21.884 -4.248 18.653 1.00 82.38 176 ASN A O 1
ATOM 1340 N N . ASN A 1 177 ? -20.579 -2.969 17.339 1.00 87.00 177 ASN A N 1
ATOM 1341 C CA . ASN A 1 177 ? -19.998 -4.060 16.569 1.00 87.00 177 ASN A CA 1
ATOM 1342 C C . ASN A 1 177 ? -18.466 -4.039 16.665 1.00 87.00 177 ASN A C 1
ATOM 1344 O O . ASN A 1 177 ? -17.877 -2.959 16.625 1.00 87.00 177 ASN A O 1
ATOM 1348 N N . PRO A 1 178 ? -17.815 -5.211 16.764 1.00 89.56 178 PRO A N 1
ATOM 1349 C CA . PRO A 1 178 ? -16.357 -5.318 16.851 1.00 89.56 178 PRO A CA 1
ATOM 1350 C C . PRO A 1 178 ? -15.642 -4.926 15.551 1.00 89.56 178 PRO A C 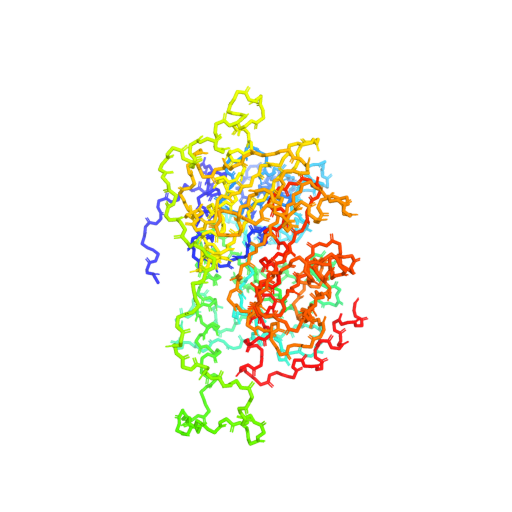1
ATOM 1352 O O . PRO A 1 178 ? -14.458 -4.596 15.577 1.00 89.56 178 PRO A O 1
ATOM 1355 N N . GLY A 1 179 ? -16.351 -4.941 14.422 1.00 91.38 179 GLY A N 1
ATOM 1356 C CA . GLY A 1 179 ? -15.831 -4.500 13.138 1.00 91.38 179 GLY A CA 1
ATOM 1357 C C . GLY A 1 179 ? -16.931 -4.196 12.126 1.00 91.38 179 GLY A C 1
ATOM 1358 O O . GLY A 1 179 ? -18.107 -4.481 12.360 1.00 91.38 179 GLY A O 1
ATOM 1359 N N . ILE A 1 180 ? -16.531 -3.593 11.011 1.00 91.69 180 ILE A N 1
ATOM 1360 C CA . ILE A 1 180 ? -17.379 -3.207 9.878 1.00 91.69 180 ILE A CA 1
ATOM 1361 C C . ILE A 1 180 ? -16.555 -3.282 8.593 1.00 91.69 180 ILE A C 1
ATOM 1363 O O . ILE A 1 180 ? -15.385 -2.904 8.593 1.00 91.69 180 ILE A O 1
ATOM 1367 N N . ILE A 1 181 ? -17.166 -3.723 7.495 1.00 91.31 181 ILE A N 1
ATOM 1368 C CA . ILE A 1 181 ? -16.566 -3.635 6.160 1.00 91.31 181 ILE A CA 1
ATOM 1369 C C . ILE A 1 181 ? -16.993 -2.315 5.515 1.00 91.31 181 ILE A C 1
ATOM 1371 O O . ILE A 1 181 ? -18.184 -2.003 5.445 1.00 91.31 181 ILE A O 1
ATOM 1375 N N . ILE A 1 182 ? -16.029 -1.559 5.004 1.00 91.06 182 ILE A N 1
ATOM 1376 C CA . ILE A 1 182 ? -16.264 -0.444 4.091 1.00 91.06 182 ILE A CA 1
ATOM 1377 C C . ILE A 1 182 ? -16.230 -0.994 2.669 1.00 91.06 182 ILE A C 1
ATOM 1379 O O . ILE A 1 182 ? -15.196 -1.473 2.195 1.00 91.06 182 ILE A O 1
ATOM 1383 N N . GLY A 1 183 ? -17.382 -0.947 2.002 1.00 84.94 183 GLY A N 1
ATOM 1384 C CA . GLY A 1 183 ? -17.565 -1.543 0.686 1.00 84.94 183 GLY A CA 1
ATOM 1385 C C . GLY A 1 183 ? -16.516 -1.080 -0.315 1.00 84.94 183 GLY A C 1
ATOM 1386 O O . GLY A 1 183 ? -16.238 0.113 -0.430 1.00 84.94 183 GLY A O 1
ATOM 1387 N N . HIS A 1 184 ? -15.959 -2.044 -1.045 1.00 83.44 184 HIS A N 1
ATOM 1388 C CA . HIS A 1 184 ? -14.963 -1.842 -2.096 1.00 83.44 184 HIS A CA 1
ATOM 1389 C C . HIS A 1 184 ? -13.644 -1.204 -1.620 1.00 83.44 184 HIS A C 1
ATOM 1391 O O . HIS A 1 184 ? -12.890 -0.696 -2.449 1.00 83.44 184 HIS A O 1
ATOM 1397 N N . HIS A 1 185 ? -13.370 -1.194 -0.310 1.00 87.94 185 HIS A N 1
ATOM 1398 C CA . HIS A 1 185 ? -12.207 -0.506 0.252 1.00 87.94 185 HIS A CA 1
ATOM 1399 C C . HIS A 1 185 ? -11.447 -1.343 1.286 1.00 87.94 185 HIS A C 1
ATOM 1401 O O . HIS A 1 185 ? -10.274 -1.638 1.089 1.00 87.94 185 HIS A O 1
ATOM 1407 N N . GLY A 1 186 ? -12.097 -1.736 2.382 1.00 91.62 186 GLY A N 1
ATOM 1408 C CA . GLY A 1 186 ? -11.417 -2.387 3.501 1.00 91.62 186 GLY A CA 1
ATOM 1409 C C . GLY A 1 186 ? -12.336 -2.571 4.699 1.00 91.62 186 GLY A C 1
ATOM 1410 O O . GLY A 1 186 ? -13.552 -2.643 4.542 1.00 91.62 186 GLY A O 1
ATOM 1411 N N . ALA A 1 187 ? -11.781 -2.645 5.904 1.00 93.94 187 ALA A N 1
ATOM 1412 C CA . ALA A 1 187 ? -12.564 -2.847 7.116 1.00 93.94 187 ALA A CA 1
ATOM 1413 C C . ALA A 1 187 ? -11.952 -2.143 8.328 1.00 93.94 187 ALA A C 1
ATOM 1415 O O . ALA A 1 187 ? -10.733 -2.104 8.489 1.00 93.94 187 ALA A O 1
ATOM 1416 N N . PHE A 1 188 ? -12.828 -1.679 9.219 1.00 95.69 188 PHE A N 1
ATOM 1417 C CA . PHE A 1 188 ? -12.458 -1.159 10.531 1.00 95.69 188 PHE A CA 1
ATOM 1418 C C . PHE A 1 188 ? -12.720 -2.212 11.605 1.00 95.69 188 PHE A C 1
ATOM 1420 O O . PHE A 1 188 ? -13.774 -2.851 11.615 1.00 95.69 188 PHE A O 1
ATOM 1427 N N . GLY A 1 189 ? -11.780 -2.356 12.534 1.00 95.12 189 GLY A N 1
ATOM 1428 C CA . GLY A 1 189 ? -11.890 -3.167 13.742 1.00 95.12 189 GLY A CA 1
ATOM 1429 C C . GLY A 1 189 ? -11.668 -2.313 14.986 1.00 95.12 189 GLY A C 1
ATOM 1430 O O . GLY A 1 189 ? -10.806 -1.432 14.999 1.00 95.12 189 GLY A O 1
ATOM 1431 N N . VAL A 1 190 ? -12.439 -2.572 16.043 1.00 95.75 190 VAL A N 1
ATOM 1432 C CA . VAL A 1 190 ? -12.382 -1.809 17.297 1.00 95.75 190 VAL A CA 1
ATOM 1433 C C . VAL A 1 190 ? -12.252 -2.721 18.514 1.00 95.75 190 VAL A C 1
ATOM 1435 O O . VAL A 1 190 ? -12.921 -3.745 18.628 1.00 95.75 190 VAL A O 1
ATOM 1438 N N . GLY A 1 191 ? -11.408 -2.325 19.464 1.00 93.62 191 GLY A N 1
ATOM 1439 C CA . GLY A 1 191 ? -11.069 -3.127 20.642 1.00 93.62 191 GLY A CA 1
ATOM 1440 C C . GLY A 1 191 ? -10.601 -2.276 21.818 1.00 93.62 191 GLY A C 1
ATOM 1441 O O . GLY A 1 191 ? -10.542 -1.048 21.715 1.00 93.62 191 GLY A O 1
ATOM 1442 N N . GLU A 1 192 ? -10.354 -2.896 22.969 1.00 92.50 192 GLU A N 1
ATOM 1443 C CA . GLU A 1 192 ? -9.642 -2.219 24.070 1.00 92.50 192 GLU A CA 1
ATOM 1444 C C . GLU A 1 192 ? -8.167 -2.015 23.707 1.00 92.50 192 GLU A C 1
ATOM 1446 O O . GLU A 1 192 ? -7.565 -1.021 24.107 1.00 92.50 192 GLU A O 1
ATOM 1451 N N . ASP A 1 193 ? -7.624 -2.908 22.874 1.00 92.69 193 ASP A N 1
ATOM 1452 C CA . ASP A 1 193 ? -6.281 -2.847 22.319 1.00 92.69 193 ASP A CA 1
ATOM 1453 C C . ASP A 1 193 ? -6.249 -3.168 20.811 1.00 92.69 193 ASP A C 1
ATOM 1455 O O . ASP A 1 193 ? -7.214 -3.692 20.245 1.00 92.69 193 ASP A O 1
ATOM 1459 N N . LEU A 1 194 ? -5.139 -2.813 20.149 1.00 94.06 194 LEU A N 1
ATOM 1460 C CA . LEU A 1 194 ? -4.944 -3.107 18.721 1.00 94.06 194 LEU A CA 1
ATOM 1461 C C . LEU A 1 194 ? -4.794 -4.606 18.418 1.00 94.06 194 LEU A C 1
ATOM 1463 O O . LEU A 1 194 ? -5.073 -5.008 17.294 1.00 94.06 194 LEU A O 1
ATOM 1467 N N . GLU A 1 195 ? -4.411 -5.448 19.384 1.00 90.56 195 GLU A N 1
ATOM 1468 C CA . GLU A 1 195 ? -4.313 -6.898 19.162 1.00 90.56 195 GLU A CA 1
ATOM 1469 C C . GLU A 1 195 ? -5.709 -7.508 18.952 1.00 90.56 195 GLU A C 1
ATOM 1471 O O . GLU A 1 195 ? -5.914 -8.356 18.081 1.00 90.56 195 GLU A O 1
ATOM 1476 N N . ILE A 1 196 ? -6.697 -7.034 19.713 1.00 90.94 196 ILE A N 1
ATOM 1477 C CA . ILE A 1 196 ? -8.109 -7.364 19.551 1.00 90.94 196 ILE A CA 1
ATOM 1478 C C . ILE A 1 196 ? -8.596 -6.895 18.178 1.00 90.94 196 ILE A C 1
ATOM 1480 O O . ILE A 1 196 ? -9.202 -7.692 17.459 1.00 90.94 196 ILE A O 1
ATOM 1484 N N . CYS A 1 197 ? -8.299 -5.648 17.787 1.00 93.94 197 CYS A N 1
ATOM 1485 C CA . CYS A 1 197 ? -8.667 -5.135 16.463 1.00 93.94 197 CYS A CA 1
ATOM 1486 C C . CYS A 1 197 ? -8.073 -6.001 15.343 1.00 93.94 197 CYS A C 1
ATOM 1488 O O . CYS A 1 197 ? -8.789 -6.436 14.441 1.00 93.94 197 CYS A O 1
ATOM 1490 N N . LEU A 1 198 ? -6.775 -6.296 15.437 1.00 92.19 198 LEU A N 1
ATOM 1491 C CA . LEU A 1 198 ? -6.039 -7.131 14.496 1.00 92.19 198 LEU A CA 1
ATOM 1492 C C . LEU A 1 198 ? -6.658 -8.524 14.382 1.00 92.19 198 LEU A C 1
ATOM 1494 O O . LEU A 1 198 ? -6.850 -9.019 13.275 1.00 92.19 198 LEU A O 1
ATOM 1498 N N . ARG A 1 199 ? -6.996 -9.154 15.512 1.00 89.06 199 ARG A N 1
ATOM 1499 C CA . ARG A 1 199 ? -7.638 -10.473 15.526 1.00 89.06 199 ARG A CA 1
ATOM 1500 C C . ARG A 1 199 ? -8.993 -10.441 14.827 1.00 89.06 199 ARG A C 1
ATOM 1502 O O . ARG A 1 199 ? -9.255 -11.318 14.014 1.00 89.06 199 ARG A O 1
ATOM 1509 N N . TYR A 1 200 ? -9.817 -9.425 15.078 1.00 90.44 200 TYR A N 1
ATOM 1510 C CA . TYR A 1 200 ? -11.108 -9.279 14.403 1.00 90.44 200 TYR A CA 1
ATOM 1511 C C . TYR A 1 200 ? -10.966 -9.133 12.889 1.00 90.44 200 TYR A C 1
ATOM 1513 O O . TYR A 1 200 ? -11.664 -9.821 12.147 1.00 90.44 200 TYR A O 1
ATOM 1521 N N . LEU A 1 201 ? -10.047 -8.286 12.424 1.00 92.88 201 LEU A N 1
ATOM 1522 C CA . LEU A 1 201 ? -9.838 -8.092 10.992 1.00 92.88 201 LEU A CA 1
ATOM 1523 C C . LEU A 1 201 ? -9.182 -9.307 10.322 1.00 92.88 201 LEU A C 1
ATOM 1525 O O . LEU A 1 201 ? -9.563 -9.669 9.212 1.00 92.88 201 LEU A O 1
ATOM 1529 N N . ALA A 1 202 ? -8.255 -9.988 10.999 1.00 90.88 202 ALA A N 1
ATOM 1530 C CA . ALA A 1 202 ? -7.650 -11.219 10.496 1.00 90.88 202 ALA A CA 1
ATOM 1531 C C . ALA A 1 202 ? -8.669 -12.370 10.405 1.00 90.88 202 ALA A C 1
ATOM 1533 O O . ALA A 1 202 ? -8.691 -13.088 9.405 1.00 90.88 202 ALA A O 1
ATOM 1534 N N . ASP A 1 203 ? -9.532 -12.526 11.416 1.00 88.19 203 ASP A N 1
ATOM 1535 C CA . ASP A 1 203 ? -10.615 -13.516 11.411 1.00 88.19 203 ASP A CA 1
ATOM 1536 C C . ASP A 1 203 ? -11.634 -13.205 10.300 1.00 88.19 203 ASP A C 1
ATOM 1538 O O . ASP A 1 203 ? -12.094 -14.115 9.606 1.00 88.19 203 ASP A O 1
ATOM 1542 N N . LEU A 1 204 ? -11.959 -11.922 10.096 1.00 89.38 204 LEU A N 1
ATOM 1543 C CA . LEU A 1 204 ? -12.829 -11.452 9.017 1.00 89.38 204 LEU A CA 1
ATOM 1544 C C . LEU A 1 204 ? -12.248 -11.774 7.636 1.00 89.38 204 LEU A C 1
ATOM 1546 O O . LEU A 1 204 ? -12.954 -12.312 6.782 1.00 89.38 204 LEU A O 1
ATOM 1550 N N . GLU A 1 205 ? -10.974 -11.467 7.415 1.00 92.19 205 GLU A N 1
ATOM 1551 C CA . GLU A 1 205 ? -10.301 -11.699 6.138 1.00 92.19 205 GLU A CA 1
ATOM 1552 C C . GLU A 1 205 ? -10.183 -13.199 5.827 1.00 92.19 205 GLU A C 1
ATOM 1554 O O . GLU A 1 205 ? -10.521 -13.646 4.728 1.00 92.19 205 GLU A O 1
ATOM 1559 N N . ASP A 1 206 ? -9.792 -14.014 6.811 1.00 89.50 206 ASP A N 1
ATOM 1560 C CA . ASP A 1 206 ? -9.708 -15.471 6.662 1.00 89.50 206 ASP A CA 1
ATOM 1561 C C . ASP A 1 206 ? -11.090 -16.108 6.424 1.00 89.50 206 ASP A C 1
ATOM 1563 O O . ASP A 1 206 ? -11.234 -17.009 5.590 1.00 89.50 206 ASP A O 1
ATOM 1567 N N . ALA A 1 207 ? -12.135 -15.627 7.104 1.00 87.69 207 ALA A N 1
ATOM 1568 C CA . ALA A 1 207 ? -13.503 -16.064 6.848 1.00 87.69 207 ALA A CA 1
ATOM 1569 C C . ALA A 1 207 ? -13.976 -15.662 5.446 1.00 87.69 207 ALA A C 1
ATOM 1571 O O . ALA A 1 207 ? -14.528 -16.498 4.729 1.00 87.69 207 ALA A O 1
ATOM 1572 N N . SER A 1 208 ? -13.702 -14.427 5.024 1.00 88.50 208 SER A N 1
ATOM 1573 C CA . SER A 1 208 ? -14.068 -13.916 3.699 1.00 88.50 208 SER A CA 1
ATOM 1574 C C . SER A 1 208 ? -13.388 -14.707 2.587 1.00 88.50 208 SER A C 1
ATOM 1576 O O . SER A 1 208 ? -14.040 -15.122 1.630 1.00 88.50 208 SER A O 1
ATOM 1578 N N . LYS A 1 209 ? -12.108 -15.050 2.761 1.00 90.88 209 LYS A N 1
ATOM 1579 C CA . LYS A 1 209 ? -11.374 -15.938 1.853 1.00 90.88 209 LYS A CA 1
ATOM 1580 C C . LYS A 1 209 ? -12.030 -17.312 1.714 1.00 90.88 209 LYS A C 1
ATOM 1582 O O . LYS A 1 209 ? -12.127 -17.847 0.607 1.00 90.88 209 LYS A O 1
ATOM 1587 N N . LYS A 1 210 ? -12.510 -17.895 2.816 1.00 88.56 210 LYS A N 1
ATOM 1588 C CA . LYS A 1 210 ? -13.232 -19.179 2.795 1.00 88.56 210 LYS A CA 1
ATOM 1589 C C . LYS A 1 210 ? -14.613 -19.056 2.146 1.00 88.56 210 LYS A C 1
ATOM 1591 O O . LYS A 1 210 ? -15.009 -19.977 1.438 1.00 88.56 210 LYS A O 1
ATOM 1596 N N . ILE A 1 211 ? -15.319 -17.940 2.345 1.00 85.12 211 ILE A N 1
ATOM 1597 C CA . ILE A 1 211 ? -16.594 -17.655 1.667 1.00 85.12 211 ILE A CA 1
ATOM 1598 C C . ILE A 1 211 ? -16.369 -17.552 0.160 1.00 85.12 211 ILE A C 1
ATOM 1600 O O . ILE A 1 211 ? -17.044 -18.252 -0.588 1.00 85.12 211 ILE A O 1
ATOM 1604 N N . ILE A 1 212 ? -15.396 -16.749 -0.286 1.00 87.44 212 ILE A N 1
ATOM 1605 C CA . ILE A 1 212 ? -15.034 -16.644 -1.705 1.00 87.44 212 ILE A CA 1
ATOM 1606 C C . ILE A 1 212 ? -14.706 -18.029 -2.255 1.00 87.44 212 ILE A C 1
ATOM 1608 O O . ILE A 1 212 ? -15.298 -18.435 -3.248 1.00 87.44 212 ILE A O 1
ATOM 1612 N N . SER A 1 213 ? -13.850 -18.802 -1.577 1.00 87.12 213 SER A N 1
ATOM 1613 C CA . SER A 1 213 ? -13.558 -20.178 -1.988 1.00 87.12 213 SER A CA 1
ATOM 1614 C C . SER A 1 213 ? -14.836 -21.007 -2.154 1.00 87.12 213 SER A C 1
ATOM 1616 O O . SER A 1 213 ? -14.971 -21.684 -3.165 1.00 87.12 213 SER A O 1
ATOM 1618 N N . ASP A 1 214 ? -15.788 -20.946 -1.224 1.00 84.12 214 ASP A N 1
ATOM 1619 C CA . ASP A 1 214 ? -17.052 -21.684 -1.340 1.00 84.12 214 ASP A CA 1
ATOM 1620 C C . ASP A 1 214 ? -17.916 -21.192 -2.517 1.00 84.12 214 ASP A C 1
ATOM 1622 O O . ASP A 1 214 ? -18.488 -22.015 -3.232 1.00 84.12 214 ASP A O 1
ATOM 1626 N N . LEU A 1 215 ? -17.962 -19.879 -2.768 1.00 81.88 215 LEU A N 1
ATOM 1627 C CA . LEU A 1 215 ? -18.674 -19.273 -3.902 1.00 81.88 215 LEU A CA 1
ATOM 1628 C C . LEU A 1 215 ? -18.033 -19.624 -5.253 1.00 81.88 215 LEU A C 1
ATOM 1630 O O . LEU A 1 215 ? -18.739 -19.796 -6.245 1.00 81.88 215 LEU A O 1
ATOM 1634 N N . THR A 1 216 ? -16.708 -19.785 -5.287 1.00 78.38 216 THR A N 1
ATOM 1635 C CA . THR A 1 216 ? -15.968 -20.170 -6.498 1.00 78.38 216 THR A CA 1
ATOM 1636 C C . THR A 1 216 ? -16.081 -21.658 -6.847 1.00 78.38 216 THR A C 1
ATOM 1638 O O . THR A 1 216 ? -15.627 -22.051 -7.921 1.00 78.38 216 THR A O 1
ATOM 1641 N N . ILE A 1 217 ? -16.654 -22.513 -5.979 1.00 66.94 217 ILE A N 1
ATOM 1642 C CA . ILE A 1 217 ? -16.792 -23.964 -6.208 1.00 66.94 217 ILE A CA 1
ATOM 1643 C C . ILE A 1 217 ? -18.130 -24.260 -6.917 1.00 66.94 217 ILE A C 1
ATOM 1645 O O . ILE A 1 217 ? -19.167 -24.347 -6.261 1.00 66.94 217 ILE A O 1
ATOM 1649 N N . PRO A 1 218 ? -18.157 -24.550 -8.235 1.00 56.06 218 PRO A N 1
ATOM 1650 C CA . PRO A 1 218 ? -19.409 -24.673 -8.992 1.00 56.06 218 PRO A CA 1
ATOM 1651 C C . PRO A 1 218 ? -20.001 -26.100 -8.940 1.00 56.06 218 PRO A C 1
ATOM 1653 O O . PRO A 1 218 ? -20.512 -26.603 -9.928 1.00 56.06 218 PRO A O 1
ATOM 1656 N N . GLU A 1 219 ? -19.854 -26.821 -7.824 1.00 50.28 219 GLU A N 1
ATOM 1657 C CA . GLU A 1 219 ? -20.086 -28.275 -7.656 1.00 50.28 219 GLU A CA 1
ATOM 1658 C C . GLU A 1 219 ? -19.100 -29.245 -8.329 1.00 50.28 219 GLU A C 1
ATOM 1660 O O . GLU A 1 219 ? -19.257 -30.455 -8.153 1.00 50.28 219 GLU A O 1
ATOM 1665 N N . LYS A 1 220 ? -18.046 -28.788 -9.026 1.00 47.41 220 LYS A N 1
ATOM 1666 C CA . LYS A 1 220 ? -16.908 -29.627 -9.470 1.00 47.41 220 LYS A CA 1
ATOM 1667 C C . LYS A 1 220 ? -15.925 -28.811 -10.324 1.00 47.41 220 LYS A C 1
ATOM 1669 O O . LYS A 1 220 ? -16.303 -28.362 -11.394 1.00 47.41 220 LYS A O 1
ATOM 1674 N N . ARG A 1 221 ? -14.616 -28.859 -10.058 1.00 45.91 221 ARG A N 1
ATOM 1675 C CA . ARG A 1 221 ? -13.613 -28.813 -11.154 1.00 45.91 221 ARG A CA 1
ATOM 1676 C C . ARG A 1 221 ? -13.691 -30.075 -12.059 1.00 45.91 221 ARG A C 1
ATOM 1678 O O . ARG A 1 221 ? -12.675 -30.580 -12.522 1.00 45.91 221 ARG A O 1
ATOM 1685 N N . LYS A 1 222 ? -14.862 -30.691 -12.284 1.00 43.03 222 LYS A N 1
ATOM 1686 C CA . LYS A 1 222 ? -15.026 -31.772 -13.279 1.00 43.03 222 LYS A CA 1
ATOM 1687 C C . LYS A 1 222 ? -15.307 -31.091 -14.597 1.00 43.03 222 LYS A C 1
ATOM 1689 O O . LYS A 1 222 ? -16.363 -30.493 -14.761 1.00 43.03 222 LYS A O 1
ATOM 1694 N N . LYS A 1 223 ? -14.369 -31.308 -15.515 1.00 36.78 223 LYS A N 1
ATOM 1695 C CA . LYS A 1 223 ? -14.149 -30.580 -16.765 1.00 36.78 223 LYS A CA 1
ATOM 1696 C C . LYS A 1 223 ? -13.340 -29.301 -16.556 1.00 36.78 223 LYS A C 1
ATOM 1698 O O . LYS A 1 223 ? -13.789 -28.218 -16.895 1.00 36.78 223 LYS A O 1
ATOM 1703 N N . ILE A 1 224 ? -12.092 -29.454 -16.102 1.00 36.69 224 ILE A N 1
ATOM 1704 C CA . ILE A 1 224 ? -11.043 -28.694 -16.789 1.00 36.69 224 ILE A CA 1
ATOM 1705 C C . ILE A 1 224 ? -10.984 -29.300 -18.192 1.00 36.69 224 ILE A C 1
ATOM 1707 O O . ILE A 1 224 ? -10.412 -30.363 -18.427 1.00 36.69 224 ILE A O 1
ATOM 1711 N N . ASP A 1 225 ? -11.753 -28.691 -19.076 1.00 35.59 225 ASP A N 1
ATOM 1712 C CA . ASP A 1 225 ? -11.637 -28.862 -20.503 1.00 35.59 225 ASP A CA 1
ATOM 1713 C C . ASP A 1 225 ? -10.433 -28.020 -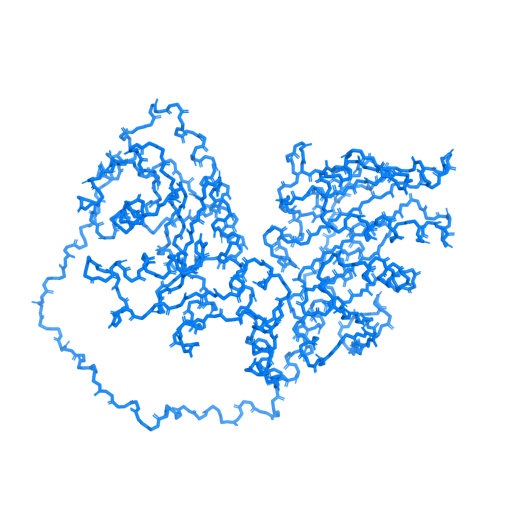20.923 1.00 35.59 225 ASP A C 1
ATOM 1715 O O . ASP A 1 225 ? -10.518 -26.798 -20.956 1.00 35.59 225 ASP A O 1
ATOM 1719 N N . ASN A 1 226 ? -9.296 -28.661 -21.201 1.00 35.84 226 ASN A N 1
ATOM 1720 C CA . ASN A 1 226 ? -8.097 -28.004 -21.741 1.00 35.84 226 ASN A CA 1
ATOM 1721 C C . ASN A 1 226 ? -8.301 -27.522 -23.196 1.00 35.84 226 ASN A C 1
ATOM 1723 O O . ASN A 1 226 ? -7.345 -27.445 -23.968 1.00 35.84 226 ASN A O 1
ATOM 1727 N N . ARG A 1 227 ? -9.538 -27.234 -23.614 1.00 35.25 227 ARG A N 1
ATOM 1728 C CA . ARG A 1 227 ? -9.824 -26.642 -24.916 1.00 35.25 227 ARG A CA 1
ATOM 1729 C C . ARG A 1 227 ? -9.454 -25.167 -24.877 1.00 35.25 227 ARG A C 1
ATOM 1731 O O . ARG A 1 227 ? -10.244 -24.302 -24.514 1.00 35.25 227 ARG A O 1
ATOM 1738 N N . VAL A 1 228 ? -8.214 -24.922 -25.286 1.00 36.00 228 VAL A N 1
ATOM 1739 C CA . VAL A 1 228 ? -7.792 -23.676 -25.923 1.00 36.00 228 VAL A CA 1
ATOM 1740 C C . VAL A 1 228 ? -8.861 -23.294 -26.965 1.00 36.00 228 VAL A C 1
ATOM 1742 O O . VAL A 1 228 ? -9.273 -24.172 -27.728 1.00 36.00 228 VAL A O 1
ATOM 1745 N N . PRO A 1 229 ? -9.345 -22.040 -27.001 1.00 35.22 229 PRO A N 1
ATOM 1746 C CA . PRO A 1 229 ? -10.306 -21.596 -28.004 1.00 35.22 229 PRO A CA 1
ATOM 1747 C C . PRO A 1 229 ? -9.826 -21.915 -29.426 1.00 35.22 229 PRO A C 1
ATOM 1749 O O . PRO A 1 229 ? -8.692 -21.593 -29.796 1.00 35.22 229 PRO A O 1
ATOM 1752 N N . ASP A 1 230 ? -10.697 -22.529 -30.230 1.00 33.91 230 ASP A N 1
ATOM 1753 C CA . ASP A 1 230 ? -10.447 -22.738 -31.656 1.00 33.91 230 ASP A CA 1
ATOM 1754 C C . ASP A 1 230 ? -10.220 -21.371 -32.325 1.00 33.91 230 ASP A C 1
ATOM 1756 O O . ASP A 1 230 ? -11.105 -20.517 -32.364 1.00 33.91 230 ASP A O 1
ATOM 1760 N N . GLY A 1 231 ? -8.988 -21.153 -32.791 1.00 33.44 231 GLY A N 1
ATOM 1761 C CA . GLY A 1 231 ? -8.483 -19.866 -33.287 1.00 33.44 231 GLY A CA 1
ATOM 1762 C C . GLY A 1 231 ? -7.032 -19.589 -32.879 1.00 33.44 231 GLY A C 1
ATOM 1763 O O . GLY A 1 231 ? -6.335 -18.843 -33.557 1.00 33.44 231 GLY A O 1
ATOM 1764 N N . TRP A 1 232 ? -6.538 -20.263 -31.837 1.00 32.88 232 TRP A N 1
ATOM 1765 C CA . TRP A 1 232 ? -5.135 -20.223 -31.408 1.00 32.88 232 TRP A CA 1
ATOM 1766 C C . TRP A 1 232 ? -4.312 -21.367 -32.024 1.00 32.88 232 TRP A C 1
ATOM 1768 O O . TRP A 1 232 ? -3.729 -22.195 -31.327 1.00 32.88 232 TRP A O 1
ATOM 1778 N N . GLN A 1 233 ? -4.263 -21.440 -33.358 1.00 32.59 233 GLN A N 1
ATOM 1779 C CA . GLN A 1 233 ? -3.307 -22.306 -34.055 1.00 32.59 233 GLN A CA 1
ATOM 1780 C C . GLN A 1 233 ? -2.130 -21.482 -34.582 1.00 32.59 233 GLN A C 1
ATOM 1782 O O . GLN A 1 233 ? -2.234 -20.786 -35.586 1.00 32.59 233 GLN A O 1
ATOM 1787 N N . ASN A 1 234 ? -1.009 -21.603 -33.868 1.00 33.94 234 ASN A N 1
ATOM 1788 C CA . ASN A 1 234 ? 0.374 -21.492 -34.332 1.00 33.94 234 ASN A CA 1
ATOM 1789 C C . ASN A 1 234 ? 0.666 -20.565 -35.528 1.00 33.94 234 ASN A C 1
ATOM 1791 O O . ASN A 1 234 ? 0.659 -20.982 -36.687 1.00 33.94 234 ASN A O 1
ATOM 1795 N N . LYS A 1 235 ? 1.176 -19.374 -35.202 1.00 30.47 235 LYS A N 1
ATOM 1796 C CA . LYS A 1 235 ? 2.323 -18.774 -35.901 1.00 30.47 235 LYS A CA 1
ATOM 1797 C C . LYS A 1 235 ? 3.438 -18.433 -34.909 1.00 30.47 235 LYS A C 1
ATOM 1799 O O . LYS A 1 235 ? 3.907 -17.311 -34.839 1.00 30.47 235 LYS A O 1
ATOM 1804 N N . TYR A 1 236 ? 3.900 -19.440 -34.181 1.00 31.67 236 TYR A N 1
ATOM 1805 C CA . TYR A 1 236 ? 5.286 -19.463 -33.737 1.00 31.67 236 TYR A CA 1
ATOM 1806 C C . TYR A 1 236 ? 5.855 -20.799 -34.180 1.00 31.67 236 TYR A C 1
ATOM 1808 O O . TYR A 1 236 ? 5.612 -21.847 -33.586 1.00 31.67 236 TYR A O 1
ATOM 1816 N N . SER A 1 237 ? 6.564 -20.774 -35.305 1.00 28.20 237 SER A N 1
ATOM 1817 C CA . SER A 1 237 ? 7.543 -21.810 -35.579 1.00 28.20 237 SER A CA 1
ATOM 1818 C C . SER A 1 237 ? 8.571 -21.728 -34.458 1.00 28.20 237 SER A C 1
ATOM 1820 O O . SER A 1 237 ? 9.337 -20.767 -34.402 1.00 28.20 237 SER A O 1
ATOM 1822 N N . VAL A 1 238 ? 8.594 -22.728 -33.575 1.00 35.09 238 VAL A N 1
ATOM 1823 C CA . VAL A 1 238 ? 9.821 -23.063 -32.855 1.00 35.09 238 VAL A CA 1
ATOM 1824 C C . VAL A 1 238 ? 10.811 -23.446 -33.947 1.00 35.09 238 VAL A C 1
ATOM 1826 O O . VAL A 1 238 ? 10.760 -24.548 -34.495 1.00 35.09 238 VAL A O 1
ATOM 1829 N N . ALA A 1 239 ? 11.626 -22.478 -34.363 1.00 27.58 239 ALA A N 1
ATOM 1830 C CA . ALA A 1 239 ? 12.761 -22.751 -35.212 1.00 27.58 239 ALA A CA 1
ATOM 1831 C C . ALA A 1 239 ? 13.643 -23.721 -34.429 1.00 27.58 239 ALA A C 1
ATOM 1833 O O . ALA A 1 239 ? 14.033 -23.448 -33.293 1.00 27.58 239 ALA A O 1
ATOM 1834 N N . GLY A 1 240 ? 13.880 -24.892 -35.021 1.00 27.06 240 GLY A N 1
ATOM 1835 C CA . GLY A 1 240 ? 14.873 -25.821 -34.519 1.00 27.06 240 GLY A CA 1
ATOM 1836 C C . GLY A 1 240 ? 16.174 -25.071 -34.273 1.00 27.06 240 GLY A C 1
ATOM 1837 O O . GLY A 1 240 ? 16.528 -24.162 -35.023 1.00 27.06 240 GLY A O 1
ATOM 1838 N N . SER A 1 241 ? 16.859 -25.456 -33.205 1.00 34.59 241 SER A N 1
ATOM 1839 C CA . SER A 1 241 ? 18.188 -24.985 -32.856 1.00 34.59 241 SER A CA 1
ATOM 1840 C C . SER A 1 241 ? 19.168 -25.247 -34.008 1.00 34.59 241 SER A C 1
ATOM 1842 O O . SER A 1 241 ? 19.854 -26.267 -34.049 1.00 34.59 241 SER A O 1
ATOM 1844 N N . SER A 1 242 ? 19.236 -24.333 -34.966 1.00 29.34 242 SER A N 1
ATOM 1845 C CA . SER A 1 242 ? 20.461 -24.038 -35.688 1.00 29.34 242 SER A CA 1
ATOM 1846 C C . SER A 1 242 ? 21.131 -22.931 -34.897 1.00 29.34 242 SER A C 1
ATOM 1848 O O . SER A 1 242 ? 20.542 -21.863 -34.746 1.00 29.34 242 SER A O 1
ATOM 1850 N N . GLY A 1 243 ? 22.305 -23.224 -34.339 1.00 33.94 243 GLY A N 1
ATOM 1851 C CA . GLY A 1 243 ? 23.064 -22.298 -33.510 1.00 33.94 243 GLY A CA 1
ATOM 1852 C C . GLY A 1 243 ? 23.222 -20.940 -34.184 1.00 33.94 243 GLY A C 1
ATOM 1853 O O . GLY A 1 243 ? 24.035 -20.778 -35.087 1.00 33.94 243 GLY A O 1
ATOM 1854 N N . SER A 1 244 ? 22.433 -19.979 -33.728 1.00 28.88 244 SER A N 1
ATOM 1855 C CA . SER A 1 244 ? 22.815 -18.581 -33.700 1.00 28.88 244 SER A CA 1
ATOM 1856 C C . SER A 1 244 ? 23.253 -18.321 -32.271 1.00 28.88 244 SER A C 1
ATOM 1858 O O . SER A 1 244 ? 22.467 -18.523 -31.342 1.00 28.88 244 SER A O 1
ATOM 1860 N N . GLU A 1 245 ? 24.513 -17.943 -32.100 1.00 29.36 245 GLU A N 1
ATOM 1861 C CA . GLU A 1 245 ? 25.007 -17.361 -30.859 1.00 29.36 245 GLU A CA 1
ATOM 1862 C C . GLU A 1 245 ? 24.012 -16.268 -30.441 1.00 29.36 245 GLU A C 1
ATOM 1864 O O . GLU A 1 245 ? 23.786 -15.306 -31.177 1.00 29.36 245 GLU A O 1
ATOM 1869 N N . GLY A 1 246 ? 23.327 -16.469 -29.309 1.00 30.27 246 GLY A N 1
ATOM 1870 C CA . GLY A 1 246 ? 22.617 -15.372 -28.656 1.00 30.27 246 GLY A CA 1
ATOM 1871 C C . GLY A 1 246 ? 23.624 -14.267 -28.322 1.00 30.27 246 GLY A C 1
ATOM 1872 O O . GLY A 1 246 ? 24.826 -14.551 -28.292 1.00 30.27 246 GLY A O 1
ATOM 1873 N N . PRO A 1 247 ? 23.186 -13.020 -28.066 1.00 34.06 247 PRO A N 1
ATOM 1874 C CA . PRO A 1 247 ? 24.102 -12.026 -27.523 1.00 34.06 247 PRO A CA 1
ATOM 1875 C C . PRO A 1 247 ? 24.752 -12.661 -26.296 1.00 34.06 247 PRO A C 1
ATOM 1877 O O . PRO A 1 247 ? 24.039 -13.185 -25.440 1.00 34.06 247 PRO A O 1
ATOM 1880 N N . GLU A 1 248 ? 26.085 -12.727 -26.291 1.00 33.88 248 GLU A N 1
ATOM 1881 C CA . GLU A 1 248 ? 26.858 -13.386 -25.246 1.00 33.88 248 GLU A CA 1
ATOM 1882 C C . GLU A 1 248 ? 26.282 -12.999 -23.881 1.00 33.88 248 GLU A C 1
ATOM 1884 O O . GLU A 1 248 ? 26.437 -11.859 -23.432 1.00 33.88 248 GLU A O 1
ATOM 1889 N N . THR A 1 249 ? 25.630 -13.943 -23.197 1.00 41.75 249 THR A N 1
ATOM 1890 C CA . THR A 1 249 ? 25.432 -13.858 -21.752 1.00 41.75 249 THR A CA 1
ATOM 1891 C C . THR A 1 249 ? 26.807 -14.087 -21.143 1.00 41.75 249 THR A C 1
ATOM 1893 O O . THR A 1 249 ? 27.116 -15.173 -20.658 1.00 41.75 249 THR A O 1
ATOM 1896 N N . GLY A 1 250 ? 27.691 -13.102 -21.296 1.00 43.81 250 GLY A N 1
ATOM 1897 C CA . GLY A 1 250 ? 28.982 -13.104 -20.643 1.00 43.81 250 GLY A CA 1
ATOM 1898 C C . GLY A 1 250 ? 28.699 -13.136 -19.154 1.00 43.81 250 GLY A C 1
ATOM 1899 O O . GLY A 1 250 ? 28.152 -12.173 -18.617 1.00 43.81 250 GLY A O 1
ATOM 1900 N N . GLU A 1 251 ? 29.012 -14.250 -18.496 1.00 44.28 251 GLU A N 1
ATOM 1901 C CA . GLU A 1 251 ? 29.095 -14.265 -17.042 1.00 44.28 251 GLU A CA 1
ATOM 1902 C C . GLU A 1 251 ? 30.041 -13.129 -16.645 1.00 44.28 251 GLU A C 1
ATOM 1904 O O . GLU A 1 251 ? 31.221 -13.123 -17.005 1.00 44.28 251 GLU A O 1
ATOM 1909 N N . MET A 1 252 ? 29.493 -12.108 -15.986 1.00 56.97 252 MET A N 1
ATOM 1910 C CA . MET A 1 252 ? 30.285 -10.967 -15.551 1.00 56.97 252 MET A CA 1
ATOM 1911 C C . MET A 1 252 ? 31.304 -11.437 -14.525 1.00 56.97 252 MET A C 1
ATOM 1913 O O . MET A 1 252 ? 30.955 -12.085 -13.534 1.00 56.97 252 MET A O 1
ATOM 1917 N N . THR A 1 253 ? 32.562 -11.051 -14.722 1.00 62.97 253 THR A N 1
ATOM 1918 C CA . THR A 1 253 ? 33.556 -11.223 -13.669 1.00 62.97 253 THR A CA 1
ATOM 1919 C C . THR A 1 253 ? 33.193 -10.312 -12.492 1.00 62.97 253 THR A C 1
ATOM 1921 O O . THR A 1 253 ? 32.658 -9.214 -12.702 1.00 62.97 253 THR A O 1
ATOM 1924 N N . PRO A 1 254 ? 33.495 -10.711 -11.245 1.00 67.19 254 PRO A N 1
ATOM 1925 C CA . PRO A 1 254 ? 33.354 -9.838 -10.083 1.00 67.19 254 PRO A CA 1
ATOM 1926 C C . PRO A 1 254 ? 33.982 -8.448 -10.281 1.00 67.19 254 PRO A C 1
ATOM 1928 O O . PRO A 1 254 ? 33.417 -7.465 -9.813 1.00 67.19 254 PRO A O 1
ATOM 1931 N N . GLU A 1 255 ? 35.079 -8.344 -11.046 1.00 67.62 255 GLU A N 1
ATOM 1932 C CA . GLU A 1 255 ? 35.743 -7.065 -11.344 1.00 67.62 255 GLU A CA 1
ATOM 1933 C C . GLU A 1 255 ? 34.866 -6.117 -12.178 1.00 67.62 255 GLU A C 1
ATOM 1935 O O . GLU A 1 255 ? 34.896 -4.904 -11.975 1.00 67.62 255 GLU A O 1
ATOM 1940 N N . THR A 1 256 ? 34.059 -6.657 -13.098 1.00 68.88 256 THR A N 1
ATOM 1941 C CA . THR A 1 256 ? 33.158 -5.853 -13.938 1.00 68.88 256 THR A CA 1
ATOM 1942 C C . THR A 1 256 ? 32.041 -5.253 -13.088 1.00 68.88 256 THR A C 1
ATOM 1944 O O . THR A 1 256 ? 31.816 -4.045 -13.138 1.00 68.88 256 THR A O 1
ATOM 1947 N N . ILE A 1 257 ? 31.401 -6.068 -12.243 1.00 66.56 257 ILE A N 1
ATOM 1948 C CA . ILE A 1 257 ? 30.358 -5.626 -11.299 1.00 66.56 257 ILE A CA 1
ATOM 1949 C C . ILE A 1 257 ? 30.913 -4.542 -10.370 1.00 66.56 257 ILE A C 1
ATOM 1951 O O . ILE A 1 257 ? 30.305 -3.489 -10.182 1.00 66.56 257 ILE A O 1
ATOM 1955 N N . GLU A 1 258 ? 32.103 -4.784 -9.826 1.00 67.25 258 GLU A N 1
ATOM 1956 C CA . GLU A 1 258 ? 32.757 -3.869 -8.901 1.00 67.25 258 GLU A CA 1
ATOM 1957 C C . GLU A 1 258 ? 33.113 -2.528 -9.565 1.00 67.25 258 GLU A C 1
ATOM 1959 O O . GLU A 1 258 ? 33.002 -1.483 -8.928 1.00 67.25 258 GLU A O 1
ATOM 1964 N N . SER A 1 259 ? 33.456 -2.524 -10.858 1.00 70.88 259 SER A N 1
ATOM 1965 C CA . SER A 1 259 ? 33.753 -1.290 -11.597 1.00 70.88 259 SER A CA 1
ATOM 1966 C C . SER A 1 259 ? 32.546 -0.354 -11.754 1.00 70.88 259 SER A C 1
ATOM 1968 O O . SER A 1 259 ? 32.722 0.861 -11.699 1.00 70.88 259 SER A O 1
ATOM 1970 N N . TYR A 1 260 ? 31.327 -0.891 -11.897 1.00 67.31 260 TYR A N 1
ATOM 1971 C CA . TYR A 1 260 ? 30.097 -0.090 -11.987 1.00 67.31 260 TYR A CA 1
ATOM 1972 C C . TYR A 1 260 ? 29.578 0.342 -10.613 1.00 67.31 260 TYR A C 1
ATOM 1974 O O . TYR A 1 260 ? 29.070 1.455 -10.481 1.00 67.31 260 TYR A O 1
ATOM 1982 N N . ALA A 1 261 ? 29.741 -0.502 -9.589 1.00 60.66 261 ALA A N 1
ATOM 1983 C CA . ALA A 1 261 ? 29.352 -0.163 -8.221 1.00 60.66 261 ALA A CA 1
ATOM 1984 C C . ALA A 1 261 ? 30.233 0.945 -7.615 1.00 60.66 261 ALA A C 1
ATOM 1986 O O . ALA A 1 261 ? 29.751 1.800 -6.880 1.00 60.66 261 ALA A O 1
ATOM 1987 N N . LYS A 1 262 ? 31.529 0.975 -7.959 1.00 58.91 262 LYS A N 1
ATOM 1988 C CA . LYS A 1 262 ? 32.507 1.904 -7.367 1.00 58.91 262 LYS A CA 1
ATOM 1989 C C . LYS A 1 262 ? 32.628 3.265 -8.046 1.00 58.91 262 LYS A C 1
ATOM 1991 O O . LYS A 1 262 ? 33.374 4.107 -7.550 1.00 58.91 262 LYS A O 1
ATOM 1996 N N . LYS A 1 263 ? 31.936 3.514 -9.164 1.00 60.31 263 LYS A N 1
ATOM 1997 C CA . LYS A 1 263 ? 32.101 4.759 -9.943 1.00 60.31 263 LYS A CA 1
ATOM 1998 C C . LYS A 1 263 ? 31.729 6.038 -9.174 1.00 60.31 263 LYS A C 1
ATOM 2000 O O . LYS A 1 263 ? 32.128 7.114 -9.610 1.00 60.31 263 LYS A O 1
ATOM 2005 N N . ASP A 1 264 ? 31.009 5.935 -8.053 1.00 58.84 264 ASP A N 1
ATOM 2006 C CA . ASP A 1 264 ? 30.571 7.094 -7.261 1.00 58.84 264 ASP A CA 1
ATOM 2007 C C . ASP A 1 264 ? 30.359 6.773 -5.760 1.00 58.84 264 ASP A C 1
ATOM 2009 O O . ASP A 1 264 ? 29.563 7.435 -5.096 1.00 58.84 264 ASP A O 1
ATOM 2013 N N . GLU A 1 265 ? 31.044 5.759 -5.201 1.00 55.22 265 GLU A N 1
ATOM 2014 C CA . GLU A 1 265 ? 30.914 5.391 -3.766 1.00 55.22 265 GLU A CA 1
ATOM 2015 C C . GLU A 1 265 ? 31.301 6.544 -2.815 1.00 55.22 265 GLU A C 1
ATOM 2017 O O . GLU A 1 265 ? 30.813 6.603 -1.685 1.00 55.22 2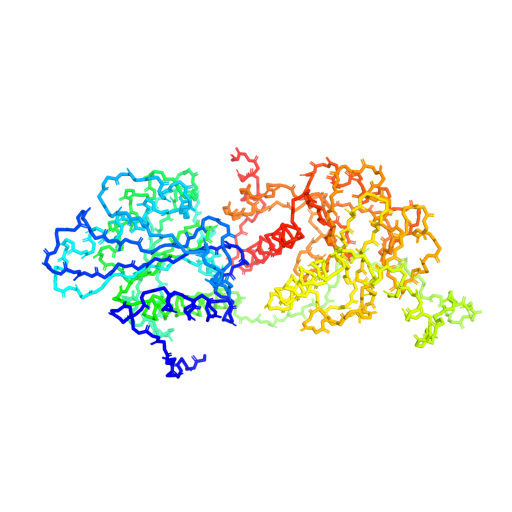65 GLU A O 1
ATOM 2022 N N . ASP A 1 266 ? 32.133 7.480 -3.286 1.00 55.97 266 ASP A N 1
ATOM 2023 C CA . ASP A 1 266 ? 32.554 8.684 -2.559 1.00 55.97 266 ASP A CA 1
ATOM 2024 C C . ASP A 1 266 ? 31.563 9.863 -2.700 1.00 55.97 266 ASP A C 1
ATOM 2026 O O . ASP A 1 266 ? 31.782 10.936 -2.127 1.00 55.97 266 ASP A O 1
ATOM 2030 N N . SER A 1 267 ? 30.462 9.697 -3.448 1.00 67.56 267 SER A N 1
ATOM 2031 C CA . SER A 1 267 ? 29.385 10.690 -3.508 1.00 67.56 267 SER A CA 1
ATOM 2032 C C . SER A 1 267 ? 28.767 10.874 -2.129 1.00 67.56 267 SER A C 1
ATOM 2034 O O . SER A 1 267 ? 28.394 9.913 -1.452 1.00 67.56 267 SER A O 1
ATOM 2036 N N . LYS A 1 268 ? 28.562 12.138 -1.742 1.00 73.00 268 LYS A N 1
ATOM 2037 C CA . LYS A 1 268 ? 27.847 12.501 -0.510 1.00 73.00 268 LYS A CA 1
ATOM 2038 C C . LYS A 1 268 ? 26.479 11.800 -0.406 1.00 73.00 268 LYS A C 1
ATOM 2040 O O . LYS A 1 268 ? 26.043 11.519 0.703 1.00 73.00 268 LYS A O 1
ATOM 2045 N N . TYR A 1 269 ? 25.837 11.509 -1.540 1.00 81.12 269 TYR A N 1
ATOM 2046 C CA . TYR A 1 269 ? 24.471 10.984 -1.613 1.00 81.12 269 TYR A CA 1
ATOM 2047 C C . TYR A 1 269 ? 24.389 9.452 -1.645 1.00 81.12 269 TYR A C 1
ATOM 2049 O O . TYR A 1 269 ? 23.323 8.900 -1.395 1.00 81.12 269 TYR A O 1
ATOM 2057 N N . TYR A 1 270 ? 25.490 8.741 -1.923 1.00 85.19 270 TYR A N 1
ATOM 2058 C CA . TYR A 1 270 ? 25.442 7.296 -2.188 1.00 85.19 270 TYR A CA 1
ATOM 2059 C C . TYR A 1 270 ? 24.836 6.495 -1.030 1.00 85.19 270 TYR A C 1
ATOM 2061 O O . TYR A 1 270 ? 24.008 5.614 -1.237 1.00 85.19 270 TYR A O 1
ATOM 2069 N N . ASN A 1 271 ? 25.233 6.806 0.207 1.00 87.50 271 ASN A N 1
ATOM 2070 C CA . ASN A 1 271 ? 24.733 6.089 1.380 1.00 87.50 271 ASN A CA 1
ATOM 2071 C C . ASN A 1 271 ? 23.245 6.361 1.647 1.00 87.50 271 ASN A C 1
ATOM 2073 O O . ASN A 1 271 ? 22.556 5.458 2.112 1.00 87.50 271 ASN A O 1
ATOM 2077 N N . GLU A 1 272 ? 22.764 7.571 1.351 1.00 89.81 272 GLU A N 1
ATOM 2078 C CA . GLU A 1 272 ? 21.350 7.944 1.500 1.00 89.81 272 GLU A CA 1
ATOM 2079 C C . GLU A 1 272 ? 20.498 7.174 0.481 1.00 89.81 272 GLU A C 1
ATOM 2081 O O . GLU A 1 272 ? 19.554 6.488 0.863 1.00 89.81 272 GLU A O 1
ATOM 2086 N N . ILE A 1 273 ? 20.915 7.173 -0.790 1.00 91.25 273 ILE A N 1
ATOM 2087 C CA . ILE A 1 273 ? 20.254 6.426 -1.872 1.00 91.25 273 ILE A CA 1
ATOM 2088 C C . ILE A 1 273 ? 20.278 4.923 -1.595 1.00 91.25 273 ILE A C 1
ATOM 2090 O O . ILE A 1 273 ? 19.276 4.240 -1.770 1.00 91.25 273 ILE A O 1
ATOM 2094 N N . PHE A 1 274 ? 21.412 4.392 -1.134 1.00 92.44 274 PHE A N 1
ATOM 2095 C CA . PHE A 1 274 ? 21.509 2.981 -0.775 1.00 92.44 274 PHE A CA 1
ATOM 2096 C C . PHE A 1 274 ? 20.545 2.610 0.362 1.00 92.44 274 PHE A C 1
ATOM 2098 O O . PHE A 1 274 ? 19.950 1.535 0.305 1.00 92.44 274 PHE A O 1
ATOM 2105 N N . SER A 1 275 ? 20.362 3.477 1.369 1.00 91.88 275 SER A N 1
ATOM 2106 C CA . SER A 1 275 ? 19.367 3.241 2.428 1.00 91.88 275 SER A CA 1
ATOM 2107 C C . SER A 1 275 ? 17.953 3.220 1.857 1.00 91.88 275 SER A C 1
ATOM 2109 O O . SER A 1 275 ? 17.239 2.246 2.077 1.00 91.88 275 SER A O 1
ATOM 2111 N N . GLU A 1 276 ? 17.595 4.221 1.044 1.00 93.19 276 GLU A N 1
ATOM 2112 C CA . GLU A 1 276 ? 16.278 4.324 0.398 1.00 93.19 276 GLU A CA 1
ATOM 2113 C C . GLU A 1 276 ? 15.973 3.099 -0.483 1.00 93.19 276 GLU A C 1
ATOM 2115 O O . GLU A 1 276 ? 14.875 2.541 -0.431 1.00 93.19 276 GLU A O 1
ATOM 2120 N N . PHE A 1 277 ? 16.957 2.631 -1.258 1.00 94.88 277 PHE A N 1
ATOM 2121 C CA . PHE A 1 277 ? 16.828 1.439 -2.099 1.00 94.88 277 PHE A CA 1
ATOM 2122 C C . PHE A 1 277 ? 16.667 0.176 -1.262 1.00 94.88 277 PHE A C 1
ATOM 2124 O O . PHE A 1 277 ? 15.857 -0.677 -1.606 1.00 94.88 277 PHE A O 1
ATOM 2131 N N . ARG A 1 278 ? 17.428 0.039 -0.172 1.00 93.19 278 ARG A N 1
ATOM 2132 C CA . ARG A 1 278 ? 17.350 -1.130 0.709 1.00 93.19 278 ARG A CA 1
ATOM 2133 C C . ARG A 1 278 ? 16.012 -1.193 1.444 1.00 93.19 278 ARG A C 1
ATOM 2135 O O . ARG A 1 278 ? 15.442 -2.270 1.549 1.00 93.19 278 ARG A O 1
ATOM 2142 N N . GLU A 1 279 ? 15.517 -0.059 1.930 1.00 90.06 279 GLU A N 1
ATOM 2143 C CA . GLU A 1 279 ? 14.201 0.045 2.570 1.00 90.06 279 GLU A CA 1
ATOM 2144 C C . GLU A 1 279 ? 13.084 -0.275 1.572 1.00 90.06 279 GLU A C 1
ATOM 2146 O O . GLU A 1 279 ? 12.278 -1.168 1.817 1.00 90.06 279 GLU A O 1
ATOM 2151 N N . THR A 1 280 ? 13.101 0.357 0.395 1.00 91.50 280 THR A N 1
ATOM 2152 C CA . THR A 1 280 ? 12.104 0.082 -0.653 1.00 91.50 280 THR A CA 1
ATOM 2153 C C . THR A 1 280 ? 12.199 -1.358 -1.167 1.00 91.50 280 THR A C 1
ATOM 2155 O O . THR A 1 280 ? 11.182 -1.970 -1.472 1.00 91.50 280 THR A O 1
ATOM 2158 N N . GLY A 1 281 ? 13.403 -1.929 -1.249 1.00 91.62 281 GLY A N 1
ATOM 2159 C CA . GLY A 1 281 ? 13.613 -3.324 -1.631 1.00 91.62 281 GLY A CA 1
ATOM 2160 C C . GLY A 1 281 ? 13.036 -4.313 -0.615 1.00 91.62 281 GLY A C 1
ATOM 2161 O O . GLY A 1 281 ? 12.451 -5.322 -1.011 1.00 91.62 281 GLY A O 1
ATOM 2162 N N . GLN A 1 282 ? 13.131 -4.005 0.683 1.00 87.88 282 GLN A N 1
ATOM 2163 C CA . GLN A 1 282 ? 12.486 -4.805 1.723 1.00 87.88 282 GLN A CA 1
ATOM 2164 C C . GLN A 1 282 ? 10.959 -4.749 1.600 1.00 87.88 282 GLN A C 1
ATOM 2166 O O . GLN A 1 282 ? 10.329 -5.804 1.629 1.00 87.88 282 GLN A O 1
ATOM 2171 N N . ASP A 1 283 ? 10.377 -3.564 1.379 1.00 88.19 283 ASP A N 1
ATOM 2172 C CA . ASP A 1 283 ? 8.938 -3.430 1.110 1.00 88.19 283 ASP A CA 1
ATOM 2173 C C . ASP A 1 283 ? 8.534 -4.279 -0.109 1.00 88.19 283 ASP A C 1
ATOM 2175 O O . ASP A 1 283 ? 7.619 -5.095 -0.055 1.00 88.19 283 ASP A O 1
ATOM 2179 N N . LEU A 1 284 ? 9.264 -4.152 -1.216 1.00 89.38 284 LEU A N 1
ATOM 2180 C CA . LEU A 1 284 ? 9.015 -4.901 -2.449 1.00 89.38 284 LEU A CA 1
ATOM 2181 C C . LEU A 1 284 ? 8.988 -6.423 -2.193 1.00 89.38 284 LEU A C 1
ATOM 2183 O O . LEU A 1 284 ? 8.113 -7.126 -2.709 1.00 89.38 284 LEU A O 1
ATOM 2187 N N . ALA A 1 285 ? 9.902 -6.923 -1.356 1.00 86.44 285 ALA A N 1
ATOM 2188 C CA . ALA A 1 285 ? 9.955 -8.324 -0.950 1.00 86.44 285 ALA A CA 1
ATOM 2189 C C . ALA A 1 285 ? 8.783 -8.729 -0.038 1.00 86.44 285 ALA A C 1
ATOM 2191 O O . ALA A 1 285 ? 8.157 -9.765 -0.275 1.00 86.44 285 ALA A O 1
ATOM 2192 N N . ASP A 1 286 ? 8.451 -7.916 0.966 1.00 83.81 286 ASP A N 1
ATOM 2193 C CA . ASP A 1 286 ? 7.363 -8.188 1.915 1.00 83.81 286 ASP A CA 1
ATOM 2194 C C . ASP A 1 286 ? 5.996 -8.271 1.204 1.00 83.81 286 ASP A C 1
ATOM 2196 O O . ASP A 1 286 ? 5.152 -9.116 1.539 1.00 83.81 286 ASP A O 1
ATOM 2200 N N . PHE A 1 287 ? 5.814 -7.459 0.159 1.00 84.69 287 PHE A N 1
ATOM 2201 C CA . PHE A 1 287 ? 4.602 -7.400 -0.660 1.00 84.69 287 PHE A CA 1
ATOM 2202 C C . PHE A 1 287 ? 4.635 -8.281 -1.922 1.00 84.69 287 PHE A C 1
ATOM 2204 O O . PHE A 1 287 ? 3.650 -8.317 -2.656 1.00 84.69 287 PHE A O 1
ATOM 2211 N N . GLU A 1 288 ? 5.707 -9.054 -2.141 1.00 86.50 288 GLU A N 1
ATOM 2212 C CA . GLU A 1 288 ? 5.865 -9.985 -3.278 1.00 86.50 288 GLU A CA 1
ATOM 2213 C C . GLU A 1 288 ? 5.713 -9.313 -4.659 1.00 86.50 288 GLU A C 1
ATOM 2215 O O . GLU A 1 288 ? 5.157 -9.886 -5.596 1.00 86.50 288 GLU A O 1
ATOM 2220 N N . MET A 1 289 ? 6.231 -8.090 -4.797 1.00 88.25 289 MET A N 1
ATOM 2221 C CA . MET A 1 289 ? 6.067 -7.271 -6.007 1.00 88.25 289 MET A CA 1
ATOM 2222 C C . MET A 1 289 ? 7.047 -7.619 -7.147 1.00 88.25 289 MET A C 1
ATOM 2224 O O . MET A 1 289 ? 6.863 -7.153 -8.270 1.00 88.25 289 MET A O 1
ATOM 2228 N N . ASP A 1 290 ? 8.061 -8.455 -6.892 1.00 80.88 290 ASP A N 1
ATOM 2229 C CA . ASP A 1 290 ? 8.955 -9.017 -7.919 1.00 80.88 290 ASP A CA 1
ATOM 2230 C C . ASP A 1 290 ? 9.317 -10.485 -7.636 1.00 80.88 290 ASP A C 1
ATOM 2232 O O . ASP A 1 290 ? 10.373 -10.785 -7.072 1.00 80.88 290 ASP A O 1
ATOM 2236 N N . PRO A 1 291 ? 8.469 -11.438 -8.047 1.00 66.12 291 PRO A N 1
ATOM 2237 C CA . PRO A 1 291 ? 8.753 -12.857 -7.866 1.00 66.12 291 PRO A CA 1
ATOM 2238 C C . PRO A 1 291 ? 9.809 -13.420 -8.840 1.00 66.12 291 PRO A C 1
ATOM 2240 O O . PRO A 1 291 ? 10.231 -14.565 -8.662 1.00 66.12 291 PRO A O 1
ATOM 2243 N N . TYR A 1 292 ? 10.243 -12.671 -9.869 1.00 62.31 292 TYR A N 1
ATOM 2244 C CA . TYR A 1 292 ? 11.027 -13.213 -10.996 1.00 62.31 292 TYR A CA 1
ATOM 2245 C C . TYR A 1 292 ? 12.393 -12.545 -11.232 1.00 62.31 292 TYR A C 1
ATOM 2247 O O . TYR A 1 292 ? 13.051 -12.880 -12.221 1.00 62.31 292 TYR A O 1
ATOM 2255 N N . SER A 1 293 ? 12.818 -11.642 -10.341 1.00 66.69 293 SER A N 1
ATOM 2256 C CA . SER A 1 293 ? 14.135 -10.980 -10.321 1.00 66.69 293 SER A CA 1
ATOM 2257 C C . SER A 1 293 ? 14.514 -10.235 -11.610 1.00 66.69 293 SER A C 1
ATOM 2259 O O . SER A 1 293 ? 15.690 -10.111 -11.968 1.00 66.69 293 SER A O 1
ATOM 2261 N N . ARG A 1 294 ? 13.508 -9.707 -12.317 1.00 70.44 294 ARG A N 1
ATOM 2262 C CA . ARG A 1 294 ? 13.692 -8.881 -13.526 1.00 70.44 294 ARG A CA 1
ATOM 2263 C C . ARG A 1 294 ? 13.411 -7.400 -13.303 1.00 70.44 294 ARG A C 1
ATOM 2265 O O . ARG A 1 294 ? 13.444 -6.645 -14.264 1.00 70.44 294 ARG A O 1
ATOM 2272 N N . SER A 1 295 ? 13.165 -7.002 -12.062 1.00 87.44 295 SER A N 1
ATOM 2273 C CA . SER A 1 295 ? 12.797 -5.631 -11.739 1.00 87.44 295 SER A CA 1
ATOM 2274 C C . SER A 1 295 ? 14.010 -4.725 -11.550 1.00 87.44 295 SER A C 1
ATOM 2276 O O . SER A 1 295 ? 15.120 -5.181 -11.249 1.00 87.44 295 SER A O 1
ATOM 2278 N N . ALA A 1 296 ? 13.788 -3.423 -11.701 1.00 92.50 296 ALA A N 1
ATOM 2279 C CA . ALA A 1 296 ? 14.802 -2.401 -11.508 1.00 92.50 296 ALA A CA 1
ATOM 2280 C C . ALA A 1 296 ? 14.239 -1.189 -10.759 1.00 92.50 296 ALA A C 1
ATOM 2282 O O . ALA A 1 296 ? 13.147 -0.707 -11.052 1.00 92.50 296 ALA A O 1
ATOM 2283 N N . LEU A 1 297 ? 15.020 -0.673 -9.809 1.00 95.56 297 LEU A N 1
ATOM 2284 C CA . LEU A 1 297 ? 14.774 0.603 -9.139 1.00 95.56 297 LEU A CA 1
ATOM 2285 C C . LEU A 1 297 ? 15.857 1.584 -9.567 1.00 95.56 297 LEU A C 1
ATOM 2287 O O . LEU A 1 297 ? 17.035 1.219 -9.571 1.00 95.56 297 LEU A O 1
ATOM 2291 N N . SER A 1 298 ? 15.485 2.821 -9.894 1.00 96.56 298 SER A N 1
ATOM 2292 C CA . SER A 1 298 ? 16.448 3.886 -10.156 1.00 96.56 298 SER A CA 1
ATOM 2293 C C . SER A 1 298 ? 16.089 5.222 -9.523 1.00 96.56 298 SER A C 1
ATOM 2295 O O . SER A 1 298 ? 14.921 5.570 -9.353 1.00 96.56 298 SER A O 1
ATOM 2297 N N . HIS A 1 299 ? 17.130 6.006 -9.263 1.00 96.75 299 HIS A N 1
ATOM 2298 C CA . HIS A 1 299 ? 17.059 7.395 -8.834 1.00 96.75 299 HIS A CA 1
ATOM 2299 C C . HIS A 1 299 ? 18.074 8.207 -9.645 1.00 96.75 299 HIS A C 1
ATOM 2301 O O . HIS A 1 299 ? 19.253 7.856 -9.724 1.00 96.75 299 HIS A O 1
ATOM 2307 N N . ARG A 1 300 ? 17.623 9.300 -10.259 1.00 95.38 300 ARG A N 1
ATOM 2308 C CA . ARG A 1 300 ? 18.464 10.268 -10.957 1.00 95.38 300 ARG A CA 1
ATOM 2309 C C . ARG A 1 300 ? 18.714 11.497 -10.090 1.00 95.38 300 ARG A C 1
ATOM 2311 O O . ARG A 1 300 ? 17.780 12.189 -9.706 1.00 95.38 300 ARG A O 1
ATOM 2318 N N . ILE A 1 301 ? 19.989 11.840 -9.900 1.00 92.12 301 ILE A N 1
ATOM 2319 C CA . ILE A 1 301 ? 20.411 13.105 -9.286 1.00 92.12 301 ILE A CA 1
ATOM 2320 C C . ILE A 1 301 ? 21.291 13.865 -10.274 1.00 92.12 301 ILE A C 1
ATOM 2322 O O . ILE A 1 301 ? 22.437 13.496 -10.551 1.00 92.12 301 ILE A O 1
ATOM 2326 N N . GLY A 1 302 ? 20.752 14.959 -10.816 1.00 90.38 302 GLY A N 1
ATOM 2327 C CA . GLY A 1 302 ? 21.421 15.748 -11.845 1.00 90.38 302 GLY A CA 1
ATOM 2328 C C . GLY A 1 302 ? 21.723 14.901 -13.083 1.00 90.38 302 GLY A C 1
ATOM 2329 O O . GLY A 1 302 ? 20.812 14.511 -13.814 1.00 90.38 302 GLY A O 1
ATOM 2330 N N . ASN A 1 303 ? 23.007 14.625 -13.318 1.00 91.06 303 ASN A N 1
ATOM 2331 C CA . ASN A 1 303 ? 23.457 13.803 -14.443 1.00 91.06 303 ASN A CA 1
ATOM 2332 C C . ASN A 1 303 ? 23.834 12.367 -14.053 1.00 91.06 303 ASN A C 1
ATOM 2334 O O . ASN A 1 303 ? 24.289 11.632 -14.920 1.00 91.06 303 ASN A O 1
ATOM 2338 N N . SER A 1 304 ? 23.726 11.984 -12.778 1.00 91.75 304 SER A N 1
ATOM 2339 C CA . SER A 1 304 ? 23.986 10.615 -12.316 1.00 91.75 304 SER A CA 1
ATOM 2340 C C . SER A 1 304 ? 22.681 9.826 -12.241 1.00 91.75 304 SER A C 1
ATOM 2342 O O . SER A 1 304 ? 21.710 10.332 -11.679 1.00 91.75 304 SER A O 1
ATOM 2344 N N . ILE A 1 305 ? 22.683 8.586 -12.728 1.00 93.81 305 ILE A N 1
ATOM 2345 C CA . ILE A 1 305 ? 21.633 7.594 -12.483 1.00 93.81 305 ILE A CA 1
ATOM 2346 C C . ILE A 1 305 ? 22.204 6.514 -11.564 1.00 93.81 305 ILE A C 1
ATOM 2348 O O . ILE A 1 305 ? 23.237 5.916 -11.868 1.00 93.81 305 ILE A O 1
ATOM 2352 N N . TYR A 1 306 ? 21.512 6.271 -10.454 1.00 94.19 306 TYR A N 1
ATOM 2353 C CA . TYR A 1 306 ? 21.722 5.149 -9.546 1.00 94.19 306 TYR A CA 1
ATOM 2354 C C . TYR A 1 306 ? 20.656 4.107 -9.872 1.00 94.19 306 TYR A C 1
ATOM 2356 O O . TYR A 1 306 ? 19.477 4.448 -9.876 1.00 94.19 306 TYR A O 1
ATOM 2364 N N . ILE A 1 307 ? 21.040 2.868 -10.173 1.00 93.94 307 ILE A N 1
ATOM 2365 C CA . ILE A 1 307 ? 20.101 1.804 -10.553 1.00 93.94 307 ILE A CA 1
ATOM 2366 C C . ILE A 1 307 ? 20.493 0.475 -9.916 1.00 93.94 307 ILE A C 1
ATOM 2368 O O . ILE A 1 307 ? 21.678 0.182 -9.756 1.00 93.94 307 ILE A O 1
ATOM 2372 N N . THR A 1 308 ? 19.517 -0.360 -9.579 1.00 93.00 308 THR A N 1
ATOM 2373 C CA . THR A 1 308 ? 19.801 -1.736 -9.166 1.00 93.00 308 THR A CA 1
ATOM 2374 C C . THR A 1 308 ? 20.320 -2.577 -10.329 1.00 93.00 308 THR A C 1
ATOM 2376 O O . THR A 1 308 ? 19.858 -2.480 -11.468 1.00 93.00 308 THR A O 1
ATOM 2379 N N . ARG A 1 309 ? 21.273 -3.459 -10.037 1.00 88.00 309 ARG A N 1
ATOM 2380 C CA . ARG A 1 309 ? 21.714 -4.509 -10.958 1.00 88.00 309 ARG A CA 1
ATOM 2381 C C . ARG A 1 309 ? 20.554 -5.473 -11.259 1.00 88.00 309 ARG A C 1
ATOM 2383 O O . ARG A 1 309 ? 19.721 -5.739 -10.401 1.00 88.00 309 ARG A O 1
ATOM 2390 N N . ALA A 1 310 ? 20.521 -6.041 -12.460 1.00 85.00 310 ALA A N 1
ATOM 2391 C CA . ALA A 1 310 ? 19.564 -7.085 -12.819 1.00 85.00 310 ALA A CA 1
ATOM 2392 C C . ALA A 1 310 ? 19.757 -8.348 -11.956 1.00 85.00 310 ALA A C 1
ATOM 2394 O O . ALA A 1 310 ? 20.891 -8.740 -11.648 1.00 85.00 310 ALA A O 1
ATOM 2395 N N . GLY A 1 311 ? 18.657 -9.018 -11.599 1.00 82.44 311 GLY A N 1
ATOM 2396 C CA . GLY A 1 311 ? 18.703 -10.279 -10.854 1.00 82.44 311 GLY A CA 1
ATOM 2397 C C . GLY A 1 311 ? 19.125 -10.138 -9.392 1.00 82.44 311 GLY A C 1
ATOM 2398 O O . GLY A 1 311 ? 19.659 -11.092 -8.823 1.00 82.44 311 GLY A O 1
ATOM 2399 N N . VAL A 1 312 ? 18.990 -8.951 -8.799 1.00 87.62 312 VAL A N 1
ATOM 2400 C CA . VAL A 1 312 ? 19.284 -8.737 -7.376 1.00 87.62 312 VAL A CA 1
ATOM 2401 C C . VAL A 1 312 ? 18.173 -9.294 -6.495 1.00 87.62 312 VAL A C 1
ATOM 2403 O O . VAL A 1 312 ? 17.021 -9.399 -6.905 1.00 87.62 312 VAL A O 1
ATOM 2406 N N . ASP A 1 313 ? 18.539 -9.648 -5.268 1.00 88.31 313 ASP A N 1
ATOM 2407 C CA . ASP A 1 313 ? 17.580 -9.951 -4.214 1.00 88.31 313 ASP A CA 1
ATOM 2408 C C . ASP A 1 313 ? 17.227 -8.647 -3.491 1.00 88.31 313 ASP A C 1
ATOM 2410 O O . ASP A 1 313 ? 18.042 -8.112 -2.734 1.00 88.31 313 ASP A O 1
ATOM 2414 N N . PHE A 1 314 ? 16.024 -8.126 -3.742 1.00 90.50 314 PHE A N 1
ATOM 2415 C CA . PHE A 1 314 ? 15.547 -6.885 -3.130 1.00 90.50 314 PHE A CA 1
ATOM 2416 C C . PHE A 1 314 ? 15.456 -6.967 -1.600 1.00 90.50 314 PHE A C 1
ATOM 2418 O O . PHE A 1 314 ? 15.654 -5.951 -0.935 1.00 90.50 314 PHE A O 1
ATOM 2425 N N . SER A 1 315 ? 15.276 -8.167 -1.033 1.00 87.75 315 SER A N 1
ATOM 2426 C CA . SER A 1 315 ? 15.262 -8.372 0.423 1.00 87.75 315 SER A CA 1
ATOM 2427 C C . SER A 1 315 ? 16.650 -8.253 1.068 1.00 87.75 315 SER A C 1
ATOM 2429 O O . SER A 1 315 ? 16.776 -8.173 2.288 1.00 87.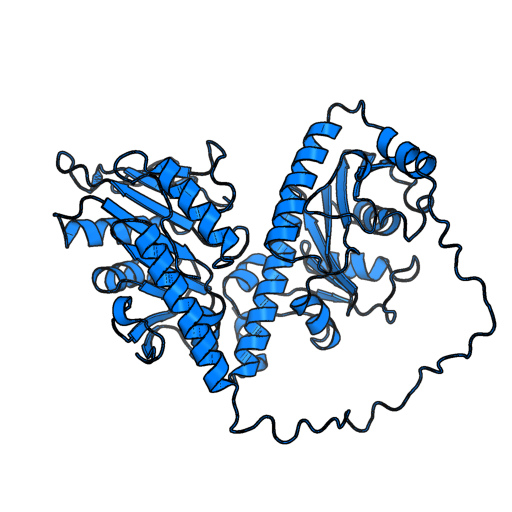75 315 SER A O 1
ATOM 2431 N N . ASN A 1 316 ? 17.718 -8.247 0.263 1.00 89.12 316 ASN A N 1
ATOM 2432 C CA . ASN A 1 316 ? 19.091 -8.249 0.752 1.00 89.12 316 ASN A CA 1
ATOM 2433 C C . ASN A 1 316 ? 20.040 -7.476 -0.179 1.00 89.12 316 ASN A C 1
ATOM 2435 O O . ASN A 1 316 ? 21.092 -7.977 -0.590 1.00 89.12 316 ASN A O 1
ATOM 2439 N N . LEU A 1 317 ? 19.671 -6.238 -0.513 1.00 91.19 317 LEU A N 1
ATOM 2440 C CA . LEU A 1 317 ? 20.507 -5.367 -1.336 1.00 91.19 317 LEU A CA 1
ATOM 2441 C C . LEU A 1 317 ? 21.822 -5.012 -0.629 1.00 91.19 317 LEU A C 1
ATOM 2443 O O . LEU A 1 317 ? 21.840 -4.452 0.471 1.00 91.19 317 LEU A O 1
ATOM 2447 N N . GLY A 1 318 ? 22.944 -5.290 -1.297 1.00 90.62 318 GLY A N 1
ATOM 2448 C CA . GLY A 1 318 ? 24.264 -4.805 -0.914 1.00 90.62 318 GLY A CA 1
ATOM 2449 C C . GLY A 1 318 ? 24.682 -3.584 -1.732 1.00 90.62 318 GLY A C 1
ATOM 2450 O O . GLY A 1 318 ? 24.180 -3.342 -2.823 1.00 90.62 318 GLY A O 1
ATOM 2451 N N . LYS A 1 319 ? 25.677 -2.827 -1.254 1.00 88.62 319 LYS A N 1
ATOM 2452 C CA . LYS A 1 319 ? 26.213 -1.675 -2.007 1.00 88.62 319 LYS A CA 1
ATOM 2453 C C . LYS A 1 319 ? 26.674 -2.051 -3.418 1.00 88.62 319 LYS A C 1
ATOM 2455 O O . LYS A 1 319 ? 26.452 -1.296 -4.346 1.00 88.62 319 LYS A O 1
ATOM 2460 N N . LYS A 1 320 ? 27.255 -3.242 -3.586 1.00 86.25 320 LYS A N 1
ATOM 2461 C CA . LYS A 1 320 ? 27.686 -3.786 -4.887 1.00 86.25 320 LYS A CA 1
ATOM 2462 C C . LYS A 1 320 ? 26.551 -3.974 -5.905 1.00 86.25 320 LYS A C 1
ATOM 2464 O O . LYS A 1 320 ? 26.827 -4.219 -7.074 1.00 86.25 320 LYS A O 1
ATOM 2469 N N . ASP A 1 321 ? 25.304 -3.958 -5.442 1.00 89.12 321 ASP A N 1
ATOM 2470 C CA . ASP A 1 321 ? 24.114 -4.177 -6.258 1.00 89.12 321 ASP A CA 1
ATOM 2471 C C . ASP A 1 321 ? 23.537 -2.862 -6.800 1.00 89.12 321 ASP A C 1
ATOM 2473 O O . ASP A 1 321 ? 22.585 -2.902 -7.577 1.00 89.12 321 ASP A O 1
ATOM 2477 N N . ILE A 1 322 ? 24.123 -1.715 -6.435 1.00 90.50 322 ILE A N 1
ATOM 2478 C CA . ILE A 1 322 ? 23.767 -0.398 -6.964 1.00 90.50 322 ILE A CA 1
ATOM 2479 C C . ILE A 1 322 ? 24.826 0.027 -7.975 1.00 90.50 322 ILE A C 1
ATOM 2481 O O . ILE A 1 322 ? 25.999 0.185 -7.643 1.00 90.50 322 ILE A O 1
ATOM 2485 N N . PHE A 1 323 ? 24.415 0.210 -9.221 1.00 90.25 323 PHE A N 1
ATOM 2486 C CA . PHE A 1 323 ? 25.260 0.714 -10.293 1.00 90.25 323 PHE A CA 1
ATOM 2487 C C . PHE A 1 323 ? 25.047 2.202 -10.495 1.00 90.25 323 PHE A C 1
ATOM 2489 O O . PHE A 1 323 ? 23.926 2.698 -10.383 1.00 90.25 323 PHE A O 1
ATOM 2496 N N . VAL A 1 324 ? 26.137 2.901 -10.821 1.00 89.56 324 VAL A N 1
ATOM 2497 C CA . VAL A 1 324 ? 26.115 4.342 -11.071 1.00 89.56 324 VAL A CA 1
ATOM 2498 C C . VAL A 1 324 ? 26.734 4.651 -12.424 1.00 89.56 324 VAL A C 1
ATOM 2500 O O . VAL A 1 324 ? 27.855 4.233 -12.727 1.00 89.56 324 VAL A O 1
ATOM 2503 N N . PHE A 1 325 ? 26.007 5.414 -13.231 1.00 89.44 325 PHE A N 1
ATOM 2504 C CA . PHE A 1 325 ? 26.460 5.886 -14.537 1.00 89.44 325 PHE A CA 1
ATOM 2505 C C . PHE A 1 325 ? 25.935 7.295 -14.816 1.00 89.44 325 PHE A C 1
ATOM 2507 O O . PHE A 1 325 ? 25.079 7.812 -14.089 1.00 89.44 325 PHE A O 1
ATOM 2514 N N . LYS A 1 326 ? 26.499 7.962 -15.824 1.00 90.94 326 LYS A N 1
ATOM 2515 C CA . LYS A 1 326 ? 26.049 9.294 -16.240 1.00 90.94 326 LYS A CA 1
ATOM 2516 C C . LYS A 1 326 ? 25.001 9.196 -17.346 1.00 90.94 326 LYS A C 1
ATOM 2518 O O . LYS A 1 326 ? 25.079 8.295 -18.168 1.00 90.94 326 LYS A O 1
ATOM 2523 N N . MET A 1 327 ? 24.070 10.152 -17.405 1.00 92.12 327 MET A N 1
ATOM 2524 C CA . MET A 1 327 ? 23.169 10.285 -18.561 1.00 92.12 327 MET A CA 1
ATOM 2525 C C . MET A 1 327 ? 23.979 10.295 -19.866 1.00 92.12 327 MET A C 1
ATOM 2527 O O . MET A 1 327 ? 24.970 11.028 -19.971 1.00 92.12 327 MET A O 1
ATOM 2531 N N . GLY A 1 328 ? 23.532 9.510 -20.840 1.00 89.56 328 GLY A N 1
ATOM 2532 C CA . GLY A 1 328 ? 24.189 9.233 -22.114 1.00 89.56 328 GLY A CA 1
ATOM 2533 C C . GLY A 1 328 ? 25.061 7.971 -22.108 1.00 89.56 328 GLY A C 1
ATOM 2534 O O . GLY A 1 328 ? 25.474 7.528 -23.177 1.00 89.56 328 GLY A O 1
ATOM 2535 N N . GLU A 1 329 ? 25.345 7.383 -20.939 1.00 88.19 329 GLU A N 1
ATOM 2536 C CA . GLU A 1 329 ? 26.117 6.137 -20.804 1.00 88.19 329 GLU A CA 1
ATOM 2537 C C . GLU A 1 329 ? 25.212 4.894 -20.704 1.00 88.19 329 GLU A C 1
ATOM 2539 O O . GLU A 1 329 ? 25.715 3.770 -20.743 1.00 88.19 329 GLU A O 1
ATOM 2544 N N . GLY A 1 330 ? 23.886 5.049 -20.586 1.00 80.88 330 GLY A N 1
ATOM 2545 C CA . GLY A 1 330 ? 22.953 3.939 -20.364 1.00 80.88 330 GLY A CA 1
ATOM 2546 C C . GLY A 1 330 ? 22.995 2.876 -21.462 1.00 80.88 330 GLY A C 1
ATOM 2547 O O . GLY A 1 330 ? 22.945 1.683 -21.162 1.00 80.88 330 GLY A O 1
ATOM 2548 N N . LYS A 1 331 ? 23.187 3.285 -22.723 1.00 76.00 331 LYS A N 1
ATOM 2549 C CA . LYS A 1 331 ? 23.355 2.369 -23.872 1.00 76.00 331 LYS A CA 1
ATOM 2550 C C . LYS A 1 331 ? 24.643 1.541 -23.833 1.00 76.00 331 LYS A C 1
ATOM 2552 O O . LYS A 1 331 ? 24.723 0.496 -24.476 1.00 76.00 331 LYS A O 1
ATOM 2557 N N . GLU A 1 332 ? 25.658 1.985 -23.093 1.00 73.94 332 GLU A N 1
ATOM 2558 C CA . GLU A 1 332 ? 26.904 1.231 -22.912 1.00 73.94 332 GLU A CA 1
ATOM 2559 C C . GLU A 1 332 ? 26.741 0.099 -21.884 1.00 73.94 332 GLU A C 1
ATOM 2561 O O . GLU A 1 332 ? 27.572 -0.813 -21.811 1.00 73.94 332 GLU A O 1
ATOM 2566 N N . ILE A 1 333 ? 25.655 0.126 -21.103 1.00 72.56 333 ILE A N 1
ATOM 2567 C CA . ILE A 1 333 ? 25.322 -0.908 -20.131 1.00 72.56 333 ILE A CA 1
ATOM 2568 C C . ILE A 1 333 ? 24.486 -1.984 -20.822 1.00 72.56 333 ILE A C 1
ATOM 2570 O O . ILE A 1 333 ? 23.351 -1.760 -21.237 1.00 72.56 333 ILE A O 1
ATOM 2574 N N . ARG A 1 334 ? 25.065 -3.182 -20.959 1.00 66.94 334 ARG A N 1
ATOM 2575 C CA . ARG A 1 334 ? 24.430 -4.275 -21.707 1.00 66.94 334 ARG A CA 1
ATOM 2576 C C . ARG A 1 334 ? 23.081 -4.683 -21.088 1.00 66.94 334 ARG A C 1
ATOM 2578 O O . ARG A 1 334 ? 23.009 -4.867 -19.867 1.00 66.94 334 ARG A O 1
ATOM 2585 N N . PRO A 1 335 ? 22.055 -4.965 -21.915 1.00 59.19 335 PRO A N 1
ATOM 2586 C CA . PRO A 1 335 ? 20.858 -5.675 -21.471 1.00 59.19 335 PRO A CA 1
ATOM 2587 C C . PRO A 1 335 ? 21.235 -6.978 -20.743 1.00 59.19 335 PRO A C 1
ATOM 2589 O O . PRO A 1 335 ? 22.048 -7.756 -21.242 1.00 59.19 335 PRO A O 1
ATOM 2592 N N . GLY A 1 336 ? 20.688 -7.193 -19.544 1.00 58.91 336 GLY A N 1
ATOM 2593 C CA . GLY A 1 336 ? 21.053 -8.305 -18.648 1.00 58.91 336 GLY A CA 1
ATOM 2594 C C . GLY A 1 336 ? 22.034 -7.935 -17.526 1.00 58.91 336 GLY A C 1
ATOM 2595 O O . GLY A 1 336 ? 22.197 -8.715 -16.590 1.00 58.91 336 GLY A O 1
ATOM 2596 N N . ILE A 1 337 ? 22.642 -6.743 -17.579 1.00 65.94 337 ILE A N 1
ATOM 2597 C CA . ILE A 1 337 ? 23.427 -6.156 -16.480 1.00 65.94 337 ILE A CA 1
ATOM 2598 C C . ILE A 1 337 ? 22.525 -5.293 -15.589 1.00 65.94 337 ILE A C 1
ATOM 2600 O O . ILE A 1 337 ? 22.494 -5.488 -14.377 1.00 65.94 337 ILE A O 1
ATOM 2604 N N . CYS A 1 338 ? 21.773 -4.371 -16.191 1.00 73.06 338 CYS A N 1
ATOM 2605 C CA . CYS A 1 338 ? 20.634 -3.653 -15.611 1.00 73.06 338 CYS A CA 1
ATOM 2606 C C . CYS A 1 338 ? 19.792 -3.037 -16.747 1.00 73.06 338 CYS A C 1
ATOM 2608 O O . CYS A 1 338 ? 20.182 -3.096 -17.915 1.00 73.06 338 CYS A O 1
ATOM 2610 N N . GLU A 1 339 ? 18.651 -2.432 -16.419 1.00 85.88 339 GLU A N 1
ATOM 2611 C CA . GLU A 1 339 ? 17.756 -1.764 -17.381 1.00 85.88 339 GLU A CA 1
ATOM 2612 C C . GLU A 1 339 ? 18.102 -0.277 -17.592 1.00 85.88 339 GLU A C 1
ATOM 2614 O O . GLU A 1 339 ? 17.235 0.554 -17.865 1.00 85.88 339 GLU A O 1
ATOM 2619 N N . GLY A 1 340 ? 19.390 0.069 -17.475 1.00 87.81 340 GLY A N 1
ATOM 2620 C CA . GLY A 1 340 ? 19.870 1.454 -17.491 1.00 87.81 340 GLY A CA 1
ATOM 2621 C C . GLY A 1 340 ? 19.425 2.249 -18.719 1.00 87.81 340 GLY A C 1
ATOM 2622 O O . GLY A 1 340 ? 19.005 3.389 -18.573 1.00 87.81 340 GLY A O 1
ATOM 2623 N N . TRP A 1 341 ? 19.438 1.638 -19.906 1.00 88.44 341 TRP A N 1
ATOM 2624 C CA . TRP A 1 341 ? 19.023 2.279 -21.158 1.00 88.44 341 TRP A CA 1
ATOM 2625 C C . TRP A 1 341 ? 17.514 2.597 -21.222 1.00 88.44 341 TRP A C 1
ATOM 2627 O O . TRP A 1 341 ? 17.138 3.613 -21.800 1.00 88.44 341 TRP A O 1
ATOM 2637 N N . VAL A 1 342 ? 16.649 1.778 -20.602 1.00 91.06 342 VAL A N 1
ATOM 2638 C CA . VAL A 1 342 ? 15.195 2.039 -20.525 1.00 91.06 342 VAL A CA 1
ATOM 2639 C C . VAL A 1 342 ? 14.926 3.196 -19.570 1.00 91.06 342 VAL A C 1
ATOM 2641 O O . VAL A 1 342 ? 14.215 4.139 -19.908 1.00 91.06 342 VAL A O 1
ATOM 2644 N N . HIS A 1 343 ? 15.530 3.146 -18.382 1.00 94.25 343 HIS A N 1
ATOM 2645 C CA . HIS A 1 343 ? 15.369 4.188 -17.372 1.00 94.25 343 HIS A CA 1
ATOM 2646 C C . HIS A 1 343 ? 15.953 5.525 -17.853 1.00 94.25 343 HIS A C 1
ATOM 2648 O O . HIS A 1 343 ? 15.330 6.565 -17.663 1.00 94.25 343 HIS A O 1
ATOM 2654 N N . GLU A 1 344 ? 17.109 5.506 -18.526 1.00 93.88 344 GLU A N 1
ATOM 2655 C CA . GLU A 1 344 ? 17.707 6.686 -19.161 1.00 93.88 344 GLU A CA 1
ATOM 2656 C C . GLU A 1 344 ? 16.758 7.313 -20.186 1.00 93.88 344 GLU A C 1
ATOM 2658 O O . GLU A 1 344 ? 16.494 8.508 -20.089 1.00 93.88 344 GLU A O 1
ATOM 2663 N N . ARG A 1 345 ? 16.165 6.512 -21.083 1.00 93.75 345 ARG A N 1
ATOM 2664 C CA . ARG A 1 345 ? 15.169 6.985 -22.057 1.00 93.75 345 ARG A CA 1
ATOM 2665 C C . ARG A 1 345 ? 13.984 7.682 -21.381 1.00 93.75 345 ARG A C 1
ATOM 2667 O O . ARG A 1 345 ? 13.578 8.755 -21.816 1.00 93.75 345 ARG A O 1
ATOM 2674 N N . ILE A 1 346 ? 13.441 7.101 -20.308 1.00 95.38 346 ILE A N 1
ATOM 2675 C CA . ILE A 1 346 ? 12.337 7.710 -19.546 1.00 95.38 346 ILE A CA 1
ATOM 2676 C C . ILE A 1 346 ? 12.795 9.027 -18.906 1.00 95.38 346 ILE A C 1
ATOM 2678 O O . ILE A 1 346 ? 12.082 10.020 -18.986 1.00 95.38 346 ILE A O 1
ATOM 2682 N N . TYR A 1 347 ? 13.991 9.073 -18.315 1.00 96.31 347 TYR A N 1
ATOM 2683 C CA . TYR A 1 347 ? 14.554 10.298 -17.738 1.00 96.31 347 TYR A CA 1
ATOM 2684 C C . TYR A 1 347 ? 14.855 11.397 -18.773 1.00 96.31 347 TYR A C 1
ATOM 2686 O O . TYR A 1 347 ? 14.964 12.566 -18.392 1.00 96.31 347 TYR A O 1
ATOM 2694 N N . GLU A 1 348 ? 15.055 11.057 -20.046 1.00 95.00 348 GLU A N 1
ATOM 2695 C CA . GLU A 1 348 ? 15.253 12.035 -21.123 1.00 95.00 348 GLU A CA 1
ATOM 2696 C C . GLU A 1 348 ? 13.961 12.781 -21.477 1.00 95.00 348 GLU A C 1
ATOM 2698 O O . GLU A 1 348 ? 14.019 13.985 -21.724 1.00 95.00 348 GLU A O 1
ATOM 2703 N N . GLU A 1 349 ? 12.819 12.091 -21.469 1.00 94.88 349 GLU A N 1
ATOM 2704 C CA . GLU A 1 349 ? 11.525 12.652 -21.899 1.00 94.88 349 GLU A CA 1
ATOM 2705 C C . GLU A 1 349 ? 10.674 13.147 -20.735 1.00 94.88 349 GLU A C 1
ATOM 2707 O O . GLU A 1 349 ? 10.002 14.174 -20.820 1.00 94.88 349 GLU A O 1
ATOM 2712 N N . MET A 1 350 ? 10.717 12.427 -19.619 1.00 92.94 350 MET A N 1
ATOM 2713 C CA . MET A 1 350 ? 9.849 12.676 -18.482 1.00 92.94 350 MET A CA 1
ATOM 2714 C C . MET A 1 350 ? 10.593 13.493 -17.436 1.00 92.94 350 MET A C 1
ATOM 2716 O O . MET A 1 350 ? 11.709 13.171 -17.018 1.00 92.94 350 MET A O 1
ATOM 2720 N N . SER A 1 351 ? 9.929 14.526 -16.920 1.00 91.75 351 SER A N 1
ATOM 2721 C CA . SER A 1 351 ? 10.360 15.122 -15.664 1.00 91.75 351 SER A CA 1
ATOM 2722 C C . SER A 1 351 ? 10.020 14.128 -14.551 1.00 91.75 351 SER A C 1
ATOM 2724 O O . SER A 1 351 ? 8.879 14.063 -14.102 1.00 91.75 351 SER A O 1
ATOM 2726 N N . THR A 1 352 ? 11.004 13.328 -14.141 1.00 95.38 352 THR A N 1
ATOM 2727 C CA . THR A 1 352 ? 10.931 12.408 -13.001 1.00 95.38 352 THR A CA 1
ATOM 2728 C C . THR A 1 352 ? 12.308 12.246 -12.356 1.00 95.38 352 THR A C 1
ATOM 2730 O O . THR A 1 352 ? 13.336 12.432 -13.014 1.00 95.38 352 THR A O 1
ATOM 2733 N N . SER A 1 353 ? 12.332 11.887 -11.074 1.00 96.19 353 SER A N 1
ATOM 2734 C CA . SER A 1 353 ? 13.564 11.617 -10.319 1.00 96.19 353 SER A CA 1
ATOM 2735 C C . SER A 1 353 ? 13.711 10.132 -9.999 1.00 96.19 353 SER A C 1
ATOM 2737 O O . SER A 1 353 ? 14.825 9.612 -9.967 1.00 96.19 353 SER A O 1
ATOM 2739 N N . TYR A 1 354 ? 12.603 9.408 -9.890 1.00 97.94 354 TYR A N 1
ATOM 2740 C CA . TYR A 1 354 ? 12.550 8.005 -9.506 1.00 97.94 354 TYR A CA 1
ATOM 2741 C C . TYR A 1 354 ? 11.800 7.188 -10.546 1.00 97.94 354 TYR A C 1
ATOM 2743 O O . TYR A 1 354 ? 10.815 7.659 -11.121 1.00 97.94 354 TYR A O 1
ATOM 2751 N N . ILE A 1 355 ? 12.274 5.967 -10.781 1.00 97.88 355 ILE A N 1
ATOM 2752 C CA . ILE A 1 355 ? 11.619 4.999 -11.659 1.00 97.88 355 ILE A CA 1
ATOM 2753 C C . ILE A 1 355 ? 11.698 3.625 -10.999 1.00 97.88 355 ILE A C 1
ATOM 2755 O O . ILE A 1 355 ? 12.770 3.208 -10.558 1.00 97.88 355 ILE A O 1
ATOM 2759 N N . ALA A 1 356 ? 10.582 2.906 -10.989 1.00 96.06 356 ALA A N 1
ATOM 2760 C CA . ALA A 1 356 ? 10.550 1.477 -10.728 1.00 96.06 356 ALA A CA 1
ATOM 2761 C C . ALA A 1 356 ? 9.957 0.753 -11.934 1.00 96.06 356 ALA A C 1
ATOM 2763 O O . ALA A 1 356 ? 8.906 1.143 -12.440 1.00 96.06 356 ALA A O 1
ATOM 2764 N N . HIS A 1 357 ? 10.612 -0.315 -12.368 1.00 94.69 357 HIS A N 1
ATOM 2765 C CA . HIS A 1 357 ? 10.022 -1.319 -13.240 1.00 94.69 357 HIS A CA 1
ATOM 2766 C C . HIS A 1 357 ? 9.885 -2.600 -12.440 1.00 94.69 357 HIS A C 1
ATOM 2768 O O . HIS A 1 357 ? 10.900 -3.164 -12.035 1.00 94.69 357 HIS A O 1
ATOM 2774 N N . LEU A 1 358 ? 8.648 -3.027 -12.191 1.00 93.62 358 LEU A N 1
ATOM 2775 C CA . LEU A 1 358 ? 8.345 -4.242 -11.441 1.00 93.62 358 LEU A CA 1
ATOM 2776 C C . LEU A 1 358 ? 7.538 -5.216 -12.294 1.00 93.62 358 LEU A C 1
ATOM 2778 O O . LEU A 1 358 ? 6.853 -4.811 -13.235 1.00 93.62 358 LEU A O 1
ATOM 2782 N N . VAL A 1 359 ? 7.525 -6.492 -11.904 1.00 92.00 359 VAL A N 1
ATOM 2783 C CA . VAL A 1 359 ? 6.722 -7.531 -12.573 1.00 92.00 359 VAL A CA 1
ATOM 2784 C C . VAL A 1 359 ? 5.740 -8.194 -11.593 1.00 92.00 359 VAL A C 1
ATOM 2786 O O . VAL A 1 359 ? 5.860 -9.394 -11.325 1.00 92.00 359 VAL A O 1
ATOM 2789 N N . PRO A 1 360 ? 4.751 -7.457 -11.041 1.00 92.12 360 PRO A N 1
ATOM 2790 C CA . PRO A 1 360 ? 3.805 -8.031 -10.089 1.00 92.12 360 PRO A CA 1
ATOM 2791 C C . PRO A 1 360 ? 2.898 -9.048 -10.794 1.00 92.12 360 PRO A C 1
ATOM 2793 O O . PRO A 1 360 ? 2.509 -8.852 -11.950 1.00 92.12 360 PRO A O 1
ATOM 2796 N N . GLU A 1 361 ? 2.586 -10.163 -10.133 1.00 91.62 361 GLU A N 1
ATOM 2797 C CA . GLU A 1 361 ? 2.011 -11.343 -10.791 1.00 91.62 361 GLU A CA 1
ATOM 2798 C C . GLU A 1 361 ? 0.637 -11.077 -11.425 1.00 91.62 361 GLU A C 1
ATOM 2800 O O . GLU A 1 361 ? 0.418 -11.416 -12.595 1.00 91.62 361 GLU A O 1
ATOM 2805 N N . TYR A 1 362 ? -0.299 -10.504 -10.665 1.00 94.44 362 TYR A N 1
ATOM 2806 C CA . TYR A 1 362 ? -1.694 -10.408 -11.088 1.00 94.44 362 TYR A CA 1
ATOM 2807 C C . TYR A 1 362 ? -1.858 -9.352 -12.177 1.00 94.44 362 TYR A C 1
ATOM 2809 O O . TYR A 1 362 ? -2.392 -9.640 -13.247 1.00 94.44 362 TYR A O 1
ATOM 2817 N N . SER A 1 363 ? -1.343 -8.150 -11.947 1.00 95.44 363 SER A N 1
ATOM 2818 C CA . SER A 1 363 ? -1.409 -7.017 -12.873 1.00 95.44 363 SER A CA 1
ATOM 2819 C C . SER A 1 363 ? -0.633 -7.257 -14.166 1.00 95.44 363 SER A C 1
ATOM 2821 O O . SER A 1 363 ? -1.165 -6.993 -15.249 1.00 95.44 363 SER A O 1
ATOM 2823 N N . THR A 1 364 ? 0.560 -7.862 -14.100 1.00 93.88 364 THR A N 1
ATOM 2824 C CA . THR A 1 364 ? 1.306 -8.246 -15.309 1.00 93.88 364 THR A CA 1
ATOM 2825 C C . THR A 1 364 ? 0.519 -9.263 -16.128 1.00 93.88 364 THR A C 1
ATOM 2827 O O . THR A 1 364 ? 0.389 -9.106 -17.343 1.00 93.88 364 THR A O 1
ATOM 2830 N N . ARG A 1 365 ? -0.068 -10.286 -15.495 1.00 93.62 365 ARG A N 1
ATOM 2831 C CA . ARG A 1 365 ? -0.898 -11.270 -16.204 1.00 93.62 365 ARG A CA 1
ATOM 2832 C C . ARG A 1 365 ? -2.162 -10.639 -16.788 1.00 93.62 365 ARG A C 1
ATOM 2834 O O . ARG A 1 365 ? -2.495 -10.914 -17.940 1.00 93.62 365 ARG A O 1
ATOM 2841 N N . TYR A 1 366 ? -2.842 -9.789 -16.027 1.00 95.06 366 TYR A N 1
ATOM 2842 C CA . TYR A 1 366 ? -4.073 -9.124 -16.447 1.00 95.06 366 TYR A CA 1
ATOM 2843 C C . TYR A 1 366 ? -3.842 -8.178 -17.634 1.00 95.06 366 TYR A C 1
ATOM 2845 O O . TYR A 1 366 ? -4.659 -8.137 -18.559 1.00 95.06 366 TYR A O 1
ATOM 2853 N N . SER A 1 367 ? -2.676 -7.517 -17.691 1.00 94.75 367 SER A N 1
ATOM 2854 C CA . SER A 1 367 ? -2.273 -6.651 -18.812 1.00 94.75 367 SER A CA 1
ATOM 2855 C C . SER A 1 367 ? -2.332 -7.350 -20.182 1.00 94.75 367 SER A C 1
ATOM 2857 O O . SER A 1 367 ? -2.572 -6.713 -21.207 1.00 94.75 367 SER A O 1
ATOM 2859 N N . ILE A 1 368 ? -2.183 -8.682 -20.220 1.00 92.81 368 ILE A N 1
ATOM 2860 C CA . ILE A 1 368 ? -2.224 -9.490 -21.449 1.00 92.81 368 ILE A CA 1
ATOM 2861 C C . ILE A 1 368 ? -3.595 -9.422 -22.130 1.00 92.81 368 ILE A C 1
ATOM 2863 O O . ILE A 1 368 ? -3.673 -9.480 -23.360 1.00 92.81 368 ILE A O 1
ATOM 2867 N N . HIS A 1 369 ? -4.674 -9.282 -21.358 1.00 89.94 369 HIS A N 1
ATOM 2868 C CA . HIS A 1 369 ? -6.040 -9.409 -21.865 1.00 89.94 369 HIS A CA 1
ATOM 2869 C C . HIS A 1 369 ? -6.979 -8.251 -21.500 1.00 89.94 369 HIS A C 1
ATOM 2871 O O . HIS A 1 369 ? -8.121 -8.251 -21.959 1.00 89.94 369 HIS A O 1
ATOM 2877 N N . CYS A 1 370 ? -6.539 -7.268 -20.710 1.00 87.38 370 CYS A N 1
ATOM 2878 C CA . CYS A 1 370 ? -7.387 -6.152 -20.280 1.00 87.38 370 CYS A CA 1
ATOM 2879 C C . CYS A 1 370 ? -7.657 -5.096 -21.367 1.00 87.38 370 CYS A C 1
ATOM 2881 O O . CYS A 1 370 ? -8.554 -4.276 -21.204 1.00 87.38 370 CYS A O 1
ATOM 2883 N N . GLY A 1 371 ? -6.933 -5.140 -22.490 1.00 90.44 371 GLY A N 1
ATOM 2884 C CA . GLY A 1 371 ? -7.045 -4.158 -23.569 1.00 90.44 371 GLY A CA 1
ATOM 2885 C C . GLY A 1 371 ? -5.917 -3.133 -23.510 1.00 90.44 371 GLY A C 1
ATOM 2886 O O . GLY A 1 371 ? -4.755 -3.523 -23.432 1.00 90.44 371 GLY A O 1
ATOM 2887 N N . ASP A 1 372 ? -6.271 -1.852 -23.603 1.00 93.81 372 ASP A N 1
ATOM 2888 C CA . ASP A 1 372 ? -5.355 -0.702 -23.570 1.00 93.81 372 ASP A CA 1
ATOM 2889 C C . ASP A 1 372 ? -5.227 -0.071 -22.176 1.00 93.81 372 ASP A C 1
ATOM 2891 O O . ASP A 1 372 ? -4.470 0.878 -21.986 1.00 93.81 372 ASP A O 1
ATOM 2895 N N . SER A 1 373 ? -5.990 -0.562 -21.196 1.00 95.31 373 SER A N 1
ATOM 2896 C CA . SER A 1 373 ? -5.976 -0.024 -19.844 1.00 95.31 373 SER A CA 1
ATOM 2897 C C . SER A 1 373 ? -6.457 -1.023 -18.788 1.00 95.31 373 SER A C 1
ATOM 2899 O O . SER A 1 373 ? -7.247 -1.928 -19.060 1.00 95.31 373 SER A O 1
ATOM 2901 N N . ILE A 1 374 ? -5.967 -0.855 -17.560 1.00 95.69 374 ILE A N 1
ATOM 2902 C CA . ILE A 1 374 ? -6.511 -1.458 -16.341 1.00 95.69 374 ILE A CA 1
ATOM 2903 C C . ILE A 1 374 ? -7.371 -0.394 -15.662 1.00 95.69 374 ILE A C 1
ATOM 2905 O O . ILE A 1 374 ? -6.905 0.715 -15.392 1.00 95.69 374 ILE A O 1
ATOM 2909 N N . ILE A 1 375 ? -8.625 -0.746 -15.380 1.00 94.38 375 ILE A N 1
ATOM 2910 C CA . ILE A 1 375 ? -9.585 0.109 -14.681 1.00 94.38 375 ILE A CA 1
ATOM 2911 C C . ILE A 1 375 ? -9.837 -0.488 -13.297 1.00 94.38 375 ILE A C 1
ATOM 2913 O O . ILE A 1 375 ? -10.482 -1.541 -13.223 1.00 94.38 375 ILE A O 1
ATOM 2917 N N . PRO A 1 376 ? -9.323 0.141 -12.223 1.00 93.69 376 PRO A N 1
ATOM 2918 C CA . PRO A 1 376 ? -9.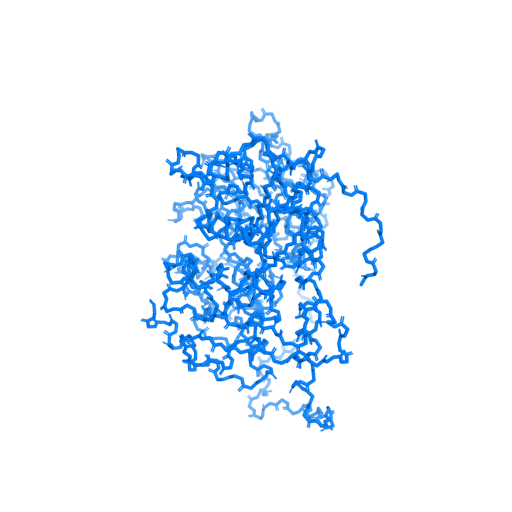614 -0.252 -10.850 1.00 93.69 376 PRO A CA 1
ATOM 2919 C C . PRO A 1 376 ? -11.118 -0.330 -10.571 1.00 93.69 376 PRO A C 1
ATOM 2921 O O . PRO A 1 376 ? -11.904 0.423 -11.143 1.00 93.69 376 PRO A O 1
ATOM 2924 N N . ILE A 1 377 ? -11.527 -1.221 -9.671 1.00 90.12 377 ILE A N 1
ATOM 2925 C CA . ILE A 1 377 ? -12.928 -1.323 -9.209 1.00 90.12 377 ILE A CA 1
ATOM 2926 C C . ILE A 1 377 ? -13.058 -1.118 -7.699 1.00 90.12 377 ILE A C 1
ATOM 2928 O O . ILE A 1 377 ? -14.114 -1.352 -7.124 1.00 90.12 377 ILE A O 1
ATOM 2932 N N . ASP A 1 378 ? -11.969 -0.724 -7.057 1.00 89.94 378 ASP A N 1
ATOM 2933 C CA . ASP A 1 378 ? -11.856 -0.439 -5.639 1.00 89.94 378 ASP A CA 1
ATOM 2934 C C . ASP A 1 378 ? -11.605 1.060 -5.422 1.00 89.94 378 ASP A C 1
ATOM 2936 O O . ASP A 1 378 ? -11.115 1.772 -6.305 1.00 89.94 378 ASP A O 1
ATOM 2940 N N . VAL A 1 379 ? -11.967 1.549 -4.236 1.00 84.50 379 VAL A N 1
ATOM 2941 C CA . VAL A 1 379 ? -11.923 2.984 -3.906 1.00 84.50 379 VAL A CA 1
ATOM 2942 C C . VAL A 1 379 ? -10.501 3.542 -3.974 1.00 84.50 379 VAL A C 1
ATOM 2944 O O . VAL A 1 379 ? -10.297 4.667 -4.428 1.00 84.50 379 VAL A O 1
ATOM 2947 N N . GLU A 1 380 ? -9.514 2.766 -3.535 1.00 86.06 380 GLU A N 1
ATOM 2948 C CA . GLU A 1 380 ? -8.129 3.216 -3.442 1.00 86.06 380 GLU A CA 1
ATOM 2949 C C . GLU A 1 380 ? -7.470 3.319 -4.821 1.00 86.06 380 GLU A C 1
ATOM 2951 O O . GLU A 1 380 ? -6.923 4.368 -5.164 1.00 86.06 380 GLU A O 1
ATOM 2956 N N 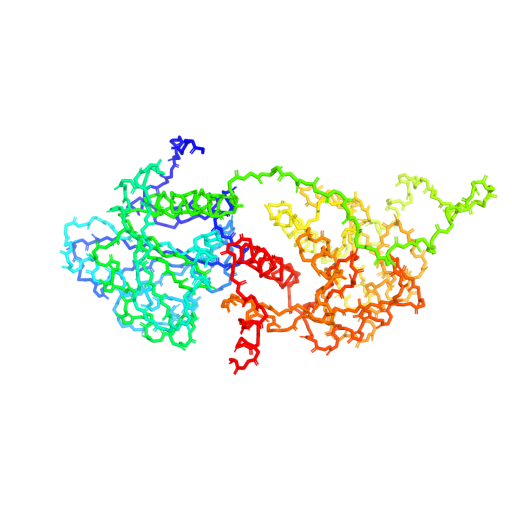. GLY A 1 381 ? -7.589 2.288 -5.657 1.00 89.94 381 GLY A N 1
ATOM 2957 C CA . GLY A 1 381 ? -7.100 2.327 -7.032 1.00 89.94 381 GLY A CA 1
ATOM 2958 C C . GLY A 1 381 ? -7.743 3.444 -7.852 1.00 89.94 381 GLY A C 1
ATOM 2959 O O . GLY A 1 381 ? -7.070 4.082 -8.666 1.00 89.94 381 GLY A O 1
ATOM 2960 N N . GLN A 1 382 ? -9.017 3.755 -7.599 1.00 87.50 382 GLN A N 1
ATOM 2961 C CA . GLN A 1 382 ? -9.688 4.903 -8.214 1.00 87.50 382 GLN A CA 1
ATOM 2962 C C . GLN A 1 382 ? -9.166 6.248 -7.711 1.00 87.50 382 GLN A C 1
ATOM 2964 O O . GLN A 1 382 ? -9.018 7.185 -8.491 1.00 87.50 382 GLN A O 1
ATOM 2969 N N . TYR A 1 383 ? -8.820 6.356 -6.434 1.00 86.62 383 TYR A N 1
ATOM 2970 C CA . TYR A 1 383 ? -8.208 7.569 -5.906 1.00 86.62 383 TYR A CA 1
ATOM 2971 C C . TYR A 1 383 ? -6.789 7.792 -6.462 1.00 86.62 383 TYR A C 1
ATOM 2973 O O . TYR A 1 383 ? -6.440 8.903 -6.871 1.00 86.62 383 TYR A O 1
ATOM 2981 N N . ILE A 1 384 ? -5.979 6.732 -6.515 1.00 89.00 384 ILE A N 1
ATOM 2982 C CA . ILE A 1 384 ? -4.553 6.802 -6.856 1.00 89.00 384 ILE A CA 1
ATOM 2983 C C . ILE A 1 384 ? -4.337 6.840 -8.371 1.00 89.00 384 ILE A C 1
ATOM 2985 O O . ILE A 1 384 ? -3.688 7.759 -8.887 1.00 89.00 384 ILE A O 1
ATOM 2989 N N . ASN A 1 385 ? -4.868 5.838 -9.075 1.00 89.56 385 ASN A N 1
ATOM 2990 C CA . ASN A 1 385 ? -4.486 5.501 -10.443 1.00 89.56 385 ASN A CA 1
ATOM 2991 C C . ASN A 1 385 ? -5.564 5.849 -11.478 1.00 89.56 385 ASN A C 1
ATOM 2993 O O . ASN A 1 385 ? -5.202 6.249 -12.582 1.00 89.56 385 ASN A O 1
ATOM 2997 N N . LYS A 1 386 ? -6.859 5.735 -11.134 1.00 88.00 386 LYS A N 1
ATOM 2998 C CA . LYS A 1 386 ? -8.053 5.967 -11.990 1.00 88.00 386 LYS A CA 1
ATOM 2999 C C . LYS A 1 386 ? -8.155 5.077 -13.234 1.00 88.00 386 LYS A C 1
ATOM 3001 O O . LYS A 1 386 ? -9.116 4.334 -13.404 1.00 88.00 386 LYS A O 1
ATOM 3006 N N . ARG A 1 387 ? -7.163 5.163 -14.119 1.00 92.75 387 ARG A N 1
ATOM 3007 C CA . ARG A 1 387 ? -7.000 4.387 -15.351 1.00 92.75 387 ARG A CA 1
ATOM 3008 C C . ARG A 1 387 ? -5.517 4.189 -15.606 1.00 92.75 387 ARG A C 1
ATOM 3010 O O . ARG A 1 387 ? -4.813 5.162 -15.850 1.00 92.75 387 ARG A O 1
ATOM 3017 N N . ILE A 1 388 ? -5.070 2.943 -15.642 1.00 96.56 388 ILE A N 1
ATOM 3018 C CA . ILE A 1 388 ? -3.661 2.613 -15.858 1.00 96.56 388 ILE A CA 1
ATOM 3019 C C . ILE A 1 388 ? -3.480 2.187 -17.316 1.00 96.56 388 ILE A C 1
ATOM 3021 O O . ILE A 1 388 ? -4.068 1.180 -17.706 1.00 96.56 388 ILE A O 1
ATOM 3025 N N . PRO A 1 389 ? -2.716 2.917 -18.137 1.00 97.12 389 PRO A N 1
ATOM 3026 C CA . PRO A 1 389 ? -2.488 2.572 -19.534 1.00 97.12 389 PRO A CA 1
ATOM 3027 C C . PRO A 1 389 ? -1.704 1.262 -19.660 1.00 97.12 389 PRO A C 1
ATOM 3029 O O . PRO A 1 389 ? -0.793 0.984 -18.878 1.00 97.12 389 PRO A O 1
ATOM 3032 N N . VAL A 1 390 ? -2.063 0.467 -20.666 1.00 96.75 390 VAL A N 1
ATOM 3033 C CA . VAL A 1 390 ? -1.379 -0.767 -21.053 1.00 96.75 390 VAL A CA 1
ATOM 3034 C C . VAL A 1 390 ? -0.947 -0.659 -22.507 1.00 96.75 390 VAL A C 1
ATOM 3036 O O . VAL A 1 390 ? -1.774 -0.729 -23.418 1.00 96.75 390 VAL A O 1
ATOM 3039 N N . ALA A 1 391 ? 0.356 -0.520 -22.732 1.00 93.94 391 ALA A N 1
ATOM 3040 C CA . ALA A 1 391 ? 0.917 -0.520 -24.073 1.00 93.94 391 ALA A CA 1
ATOM 3041 C C . ALA A 1 391 ? 1.179 -1.944 -24.572 1.00 93.94 391 ALA A C 1
ATOM 3043 O O . ALA A 1 391 ? 1.607 -2.833 -23.830 1.00 93.94 391 ALA A O 1
ATOM 3044 N N . ASP A 1 392 ? 0.955 -2.140 -25.868 1.00 91.44 392 ASP A N 1
ATOM 3045 C CA . ASP A 1 392 ? 1.282 -3.366 -26.587 1.00 91.44 392 ASP A CA 1
ATOM 3046 C C . ASP A 1 392 ? 2.313 -3.049 -27.678 1.00 91.44 392 ASP A C 1
ATOM 3048 O O . ASP A 1 392 ? 1.936 -2.692 -28.797 1.00 91.44 392 ASP A O 1
ATOM 3052 N N . PRO A 1 393 ? 3.617 -3.164 -27.375 1.00 83.06 393 PRO A N 1
ATOM 3053 C CA . PRO A 1 393 ? 4.672 -2.904 -28.351 1.00 83.06 393 PRO A CA 1
ATOM 3054 C C . PRO A 1 393 ? 4.783 -3.997 -29.432 1.00 83.06 393 PRO A C 1
ATOM 3056 O O . PRO A 1 393 ? 5.718 -3.980 -30.231 1.00 83.06 393 PRO A O 1
ATOM 3059 N N . GLY A 1 394 ? 3.896 -5.004 -29.445 1.00 79.88 394 GLY A N 1
ATOM 3060 C CA . GLY A 1 394 ? 3.944 -6.132 -30.382 1.00 79.88 394 GLY A CA 1
ATOM 3061 C C . GLY A 1 394 ? 5.076 -7.135 -30.118 1.00 79.88 394 GLY A C 1
ATOM 3062 O O . GLY A 1 394 ? 5.246 -8.088 -30.880 1.00 79.88 394 GLY A O 1
ATOM 3063 N N . SER A 1 395 ? 5.839 -6.943 -29.038 1.00 76.69 395 SER A N 1
ATOM 3064 C CA . SER A 1 395 ? 6.937 -7.802 -28.589 1.00 76.69 395 SER A CA 1
ATOM 3065 C C . SER A 1 395 ? 6.906 -7.947 -27.069 1.00 76.69 395 SER A C 1
ATOM 3067 O O . SER A 1 395 ? 6.738 -6.967 -26.352 1.00 76.69 395 SER A O 1
ATOM 3069 N N . TYR A 1 396 ? 7.149 -9.158 -26.567 1.00 72.75 396 TYR A N 1
ATOM 3070 C CA . TYR A 1 396 ? 7.287 -9.440 -25.129 1.00 72.75 396 TYR A CA 1
ATOM 3071 C C . TYR A 1 396 ? 8.727 -9.254 -24.629 1.00 72.75 396 TYR A C 1
ATOM 3073 O O . TYR A 1 396 ? 9.162 -9.924 -23.695 1.00 72.75 396 TYR A O 1
ATOM 3081 N N . VAL A 1 397 ? 9.496 -8.399 -25.302 1.00 76.81 397 VAL A N 1
ATOM 3082 C CA . VAL A 1 397 ? 10.859 -8.005 -24.935 1.00 76.81 397 VAL A CA 1
ATOM 3083 C C . VAL A 1 397 ? 11.019 -6.524 -25.263 1.00 76.81 397 VAL A C 1
ATOM 3085 O O . VAL A 1 397 ? 10.708 -6.108 -26.386 1.00 76.81 397 VAL A O 1
ATOM 3088 N N . LEU A 1 398 ? 11.514 -5.745 -24.297 1.00 78.00 398 LEU A N 1
ATOM 3089 C CA . LEU A 1 398 ? 11.895 -4.354 -24.528 1.00 78.00 398 LEU A CA 1
ATOM 3090 C C . LEU A 1 398 ? 13.178 -4.286 -25.359 1.00 78.00 398 LEU A C 1
ATOM 3092 O O . LEU A 1 398 ? 14.145 -5.009 -25.121 1.00 78.00 398 LEU A O 1
ATOM 3096 N N . SER A 1 399 ? 13.170 -3.399 -26.340 1.00 78.94 399 SER A N 1
ATOM 3097 C CA . SER A 1 399 ? 14.271 -3.103 -27.250 1.00 78.94 399 SER A CA 1
ATOM 3098 C C . SER A 1 399 ? 14.314 -1.602 -27.518 1.00 78.94 399 SER A C 1
ATOM 3100 O O . SER A 1 399 ? 13.345 -0.893 -27.244 1.00 78.94 399 SER A O 1
ATOM 3102 N N . GLU A 1 400 ? 15.404 -1.108 -28.104 1.00 75.88 400 GLU A N 1
ATOM 3103 C CA . GLU A 1 400 ? 15.466 0.300 -28.515 1.00 75.88 400 GLU A CA 1
ATOM 3104 C C . GLU A 1 400 ? 14.337 0.686 -29.487 1.00 75.88 400 GLU A C 1
ATOM 3106 O O . GLU A 1 400 ? 13.939 1.841 -29.522 1.00 75.88 400 GLU A O 1
ATOM 3111 N N . GLU A 1 401 ? 13.783 -0.270 -30.239 1.00 74.75 401 GLU A N 1
ATOM 3112 C CA . GLU A 1 401 ? 12.719 -0.014 -31.217 1.00 74.75 401 GLU A CA 1
ATOM 3113 C C . GLU A 1 401 ? 11.332 0.181 -30.587 1.00 74.75 401 GLU A C 1
ATOM 3115 O O . GLU A 1 401 ? 10.430 0.671 -31.261 1.00 74.75 401 GLU A O 1
ATOM 3120 N N . ASN A 1 402 ? 11.133 -0.221 -29.326 1.00 81.88 402 ASN A N 1
ATOM 3121 C CA . ASN A 1 402 ? 9.814 -0.199 -28.685 1.00 81.88 402 ASN A CA 1
ATOM 3122 C C . ASN A 1 402 ? 9.781 0.438 -27.289 1.00 81.88 402 ASN A C 1
ATOM 3124 O O . ASN A 1 402 ? 8.733 0.457 -26.646 1.00 81.88 402 ASN A O 1
ATOM 3128 N N . VAL A 1 403 ? 10.906 0.985 -26.828 1.00 86.31 403 VAL A N 1
ATOM 3129 C CA . VAL A 1 403 ? 10.987 1.693 -25.543 1.00 86.31 403 VAL A CA 1
ATOM 3130 C C . VAL A 1 403 ? 10.135 2.959 -25.513 1.00 86.31 403 VAL A C 1
ATOM 3132 O O . VAL A 1 403 ? 9.619 3.319 -24.459 1.00 86.31 403 VAL A O 1
ATOM 3135 N N . ASP A 1 404 ? 9.909 3.589 -26.668 1.00 90.69 404 ASP A N 1
ATOM 3136 C CA . ASP A 1 404 ? 9.037 4.762 -26.775 1.00 90.69 404 ASP A CA 1
ATOM 3137 C C . ASP A 1 404 ? 7.595 4.435 -26.362 1.00 90.69 404 ASP A C 1
ATOM 3139 O O . ASP A 1 404 ? 6.936 5.274 -25.760 1.00 90.69 404 ASP A O 1
ATOM 3143 N N . SER A 1 405 ? 7.132 3.190 -26.537 1.00 91.25 405 SER A N 1
ATOM 3144 C CA . SER A 1 405 ? 5.816 2.766 -26.040 1.00 91.25 405 SER A CA 1
ATOM 3145 C C . SER A 1 405 ? 5.709 2.797 -24.512 1.00 91.25 405 SER A C 1
ATOM 3147 O O . SER A 1 405 ? 4.605 2.921 -23.985 1.00 91.25 405 SER A O 1
ATOM 3149 N N . VAL A 1 406 ? 6.830 2.694 -23.785 1.00 92.38 406 VAL A N 1
ATOM 3150 C CA . VAL A 1 406 ? 6.855 2.883 -22.325 1.00 92.38 406 VAL A CA 1
ATOM 3151 C C . VAL A 1 406 ? 6.637 4.350 -21.982 1.00 92.38 406 VAL A C 1
ATOM 3153 O O . VAL A 1 406 ? 5.827 4.660 -21.110 1.00 92.38 406 VAL A O 1
ATOM 3156 N N . VAL A 1 407 ? 7.327 5.245 -22.692 1.00 94.50 407 VAL A N 1
ATOM 3157 C CA . VAL A 1 407 ? 7.211 6.695 -22.504 1.00 94.50 407 VAL A CA 1
ATOM 3158 C C . VAL A 1 407 ? 5.796 7.161 -22.841 1.00 94.50 407 VAL A C 1
ATOM 3160 O O . VAL A 1 407 ? 5.144 7.740 -21.981 1.00 94.50 407 VAL A O 1
ATOM 3163 N N . GLU A 1 408 ? 5.276 6.816 -24.021 1.00 94.19 408 GLU A N 1
ATOM 3164 C CA . GLU A 1 408 ? 3.918 7.176 -24.466 1.00 94.19 408 GLU A CA 1
ATOM 3165 C C . GLU A 1 408 ? 2.836 6.708 -23.474 1.00 94.19 408 GLU A C 1
ATOM 3167 O O . GLU A 1 408 ? 1.861 7.412 -23.193 1.00 94.19 408 GLU A O 1
ATOM 3172 N N . ALA A 1 409 ? 3.004 5.510 -22.903 1.00 94.44 409 ALA A N 1
ATOM 3173 C CA . ALA A 1 409 ? 2.084 5.008 -21.893 1.00 94.44 409 ALA A CA 1
ATOM 3174 C C . ALA A 1 409 ? 2.195 5.805 -20.584 1.00 94.44 409 ALA A C 1
ATOM 3176 O O . ALA A 1 409 ? 1.174 6.202 -20.022 1.00 94.44 409 ALA A O 1
ATOM 3177 N N . LEU A 1 410 ? 3.412 6.088 -20.111 1.00 95.38 410 LEU A N 1
ATOM 3178 C CA . LEU A 1 410 ? 3.628 6.895 -18.909 1.00 95.38 410 LEU A CA 1
ATOM 3179 C C . LEU A 1 410 ? 3.130 8.337 -19.072 1.00 95.38 410 LEU A C 1
ATOM 3181 O O . LEU A 1 410 ? 2.588 8.878 -18.115 1.00 95.38 410 LEU A O 1
ATOM 3185 N N . GLU A 1 411 ? 3.216 8.938 -20.259 1.00 93.50 411 GLU A N 1
ATOM 3186 C CA . GLU A 1 411 ? 2.664 10.273 -20.549 1.00 93.50 411 GLU A CA 1
ATOM 3187 C C . GLU A 1 411 ? 1.141 10.351 -20.351 1.00 93.50 411 GLU A C 1
ATOM 3189 O O . GLU A 1 411 ? 0.600 11.415 -20.062 1.00 93.50 411 GLU A O 1
ATOM 3194 N N . THR A 1 412 ? 0.425 9.227 -20.467 1.00 89.19 412 THR A N 1
ATOM 3195 C CA . THR A 1 412 ? -1.041 9.205 -20.339 1.00 89.19 412 THR A CA 1
ATOM 3196 C C . THR A 1 412 ? -1.518 9.291 -18.882 1.00 89.19 412 THR A C 1
ATOM 3198 O O . THR A 1 412 ? -2.598 9.821 -18.618 1.00 89.19 412 THR A O 1
ATOM 3201 N N . ASN A 1 413 ? -0.753 8.746 -17.931 1.00 84.81 413 ASN A N 1
ATOM 3202 C CA . ASN A 1 413 ? -1.139 8.651 -16.513 1.00 84.81 413 ASN A CA 1
ATOM 3203 C C . ASN A 1 413 ? -0.196 9.426 -15.571 1.00 84.81 413 ASN A C 1
ATOM 3205 O O . ASN A 1 413 ? -0.581 9.739 -14.448 1.00 84.81 413 ASN A O 1
ATOM 3209 N N . GLU A 1 414 ? 1.017 9.744 -16.028 1.00 86.94 414 GLU A N 1
ATOM 3210 C CA . GLU A 1 414 ? 2.106 10.425 -15.307 1.00 86.94 414 GLU A CA 1
ATOM 3211 C C . GLU A 1 414 ? 2.560 9.743 -14.000 1.00 86.94 414 GLU A C 1
ATOM 3213 O O . GLU A 1 414 ? 3.339 10.321 -13.245 1.00 86.94 414 GLU A O 1
ATOM 3218 N N . LYS A 1 415 ? 2.108 8.511 -13.717 1.00 93.94 415 LYS A N 1
ATOM 3219 C CA . LYS A 1 415 ? 2.460 7.773 -12.489 1.00 93.94 415 LYS A CA 1
ATOM 3220 C C . LYS A 1 415 ? 2.826 6.326 -12.742 1.00 93.94 415 LYS A C 1
ATOM 3222 O O . LYS A 1 415 ? 3.858 5.866 -12.260 1.00 93.94 415 LYS A O 1
ATOM 3227 N N . VAL A 1 416 ? 1.974 5.595 -13.457 1.00 96.81 416 VAL A N 1
ATOM 3228 C CA . VAL A 1 416 ? 2.142 4.160 -13.697 1.00 96.81 416 VAL A CA 1
ATOM 3229 C C . VAL A 1 416 ? 1.589 3.759 -15.058 1.00 96.81 416 VAL A C 1
ATOM 3231 O O . VAL A 1 416 ? 0.544 4.242 -15.490 1.00 96.81 416 VAL A O 1
ATOM 3234 N N . ALA A 1 417 ? 2.288 2.851 -15.726 1.00 97.25 417 ALA A N 1
ATOM 3235 C CA . ALA A 1 417 ? 1.888 2.248 -16.985 1.00 97.25 417 ALA A CA 1
ATOM 3236 C C . ALA A 1 417 ? 2.344 0.791 -17.031 1.00 97.25 417 ALA A C 1
ATOM 3238 O O . ALA A 1 417 ? 3.375 0.444 -16.461 1.00 97.25 417 ALA A O 1
ATOM 3239 N N . TYR A 1 418 ? 1.607 -0.062 -17.732 1.00 95.88 418 TYR A N 1
ATOM 3240 C CA . TYR A 1 418 ? 2.006 -1.449 -17.956 1.00 95.88 418 TYR A CA 1
ATOM 3241 C C . TYR A 1 418 ? 2.403 -1.678 -19.402 1.00 95.88 418 TYR A C 1
ATOM 3243 O O . TYR A 1 418 ? 1.790 -1.157 -20.332 1.00 95.88 418 TYR A O 1
ATOM 3251 N N . ILE A 1 419 ? 3.400 -2.533 -19.586 1.00 94.00 419 ILE A N 1
ATOM 3252 C CA . ILE A 1 419 ? 3.721 -3.112 -20.882 1.00 94.00 419 ILE A CA 1
ATOM 3253 C C . ILE A 1 419 ? 3.192 -4.533 -20.883 1.00 94.00 419 ILE A C 1
ATOM 3255 O O . ILE A 1 419 ? 3.475 -5.320 -19.975 1.00 94.00 419 ILE A O 1
ATOM 3259 N N . LYS A 1 420 ? 2.399 -4.856 -21.904 1.00 92.88 420 LYS A N 1
ATOM 3260 C CA . LYS A 1 420 ? 1.653 -6.108 -21.988 1.00 92.88 420 LYS A CA 1
ATOM 3261 C C . LYS A 1 420 ? 2.541 -7.331 -21.726 1.00 92.88 420 LYS A C 1
ATOM 3263 O O . LYS A 1 420 ? 3.405 -7.672 -22.530 1.00 92.88 420 LYS A O 1
ATOM 3268 N N . GLY A 1 421 ? 2.285 -8.016 -20.610 1.00 88.56 421 GLY A N 1
ATOM 3269 C CA . GLY A 1 421 ? 2.985 -9.235 -20.190 1.00 88.56 421 GLY A CA 1
ATOM 3270 C C . GLY A 1 421 ? 4.448 -9.051 -19.766 1.00 88.56 421 GLY A C 1
ATOM 3271 O O . GLY A 1 421 ? 5.129 -10.053 -19.562 1.00 88.56 421 GLY A O 1
ATOM 3272 N N . LEU A 1 422 ? 4.931 -7.812 -19.654 1.00 88.75 422 LEU A N 1
ATOM 3273 C CA . LEU A 1 422 ? 6.320 -7.489 -19.323 1.00 88.75 422 LEU A CA 1
ATOM 3274 C C . LEU A 1 422 ? 6.487 -6.924 -17.914 1.00 88.75 422 LEU A C 1
ATOM 3276 O O . LEU A 1 422 ? 7.481 -7.239 -17.270 1.00 88.75 422 LEU A O 1
ATOM 3280 N N . GLY A 1 423 ? 5.513 -6.151 -17.440 1.00 92.12 423 GLY A N 1
ATOM 3281 C CA . GLY A 1 423 ? 5.562 -5.536 -16.119 1.00 92.12 423 GLY A CA 1
ATOM 3282 C C . GLY A 1 423 ? 4.982 -4.131 -16.117 1.00 92.12 423 GLY A C 1
ATOM 3283 O O . GLY A 1 423 ? 4.503 -3.630 -17.142 1.00 92.12 423 GLY A O 1
ATOM 3284 N N . GLY A 1 424 ? 5.010 -3.515 -14.943 1.00 94.88 424 GLY A N 1
ATOM 3285 C CA . GLY A 1 424 ? 4.588 -2.143 -14.715 1.00 94.88 424 GLY A CA 1
ATOM 3286 C C . GLY A 1 424 ? 5.787 -1.225 -14.513 1.00 94.88 424 GLY A C 1
ATOM 3287 O O . GLY A 1 424 ? 6.666 -1.512 -13.704 1.00 94.88 424 GLY A O 1
ATOM 3288 N N . PHE A 1 425 ? 5.791 -0.100 -15.217 1.00 96.44 425 PHE A N 1
ATOM 3289 C CA . PHE A 1 425 ? 6.684 1.025 -14.982 1.00 96.44 425 PHE A CA 1
ATOM 3290 C C . PHE A 1 425 ? 5.958 2.071 -14.156 1.00 96.44 425 PHE A C 1
ATOM 3292 O O . PHE A 1 425 ? 4.809 2.405 -14.441 1.00 96.44 425 PHE A O 1
ATOM 3299 N N . SER A 1 426 ? 6.638 2.624 -13.163 1.00 97.12 426 SER A N 1
ATOM 3300 C CA . SER A 1 426 ? 6.132 3.735 -12.378 1.00 97.12 426 SER A CA 1
ATOM 3301 C C . SER A 1 426 ? 7.199 4.787 -12.130 1.00 97.12 426 SER A C 1
ATOM 3303 O O . SER A 1 426 ? 8.382 4.469 -12.019 1.00 97.12 426 SER A O 1
ATOM 3305 N N . ILE A 1 427 ? 6.766 6.044 -12.067 1.00 97.69 427 ILE A N 1
ATOM 3306 C CA . ILE A 1 427 ? 7.618 7.219 -11.933 1.00 97.69 427 ILE A CA 1
ATOM 3307 C C . ILE A 1 427 ? 7.187 8.080 -10.742 1.00 97.69 427 ILE A C 1
ATOM 3309 O O . ILE A 1 427 ? 6.005 8.160 -10.414 1.00 97.69 427 ILE A O 1
ATOM 3313 N N . SER A 1 428 ? 8.153 8.728 -10.090 1.00 96.50 428 SER A N 1
ATOM 3314 C CA . SER A 1 428 ? 7.908 9.701 -9.020 1.00 96.50 428 SER A CA 1
ATOM 3315 C C . SER A 1 428 ? 8.944 10.817 -9.052 1.00 96.50 428 SER A C 1
ATOM 3317 O O . SER A 1 428 ? 10.122 10.620 -9.351 1.00 96.50 428 SER A O 1
ATOM 3319 N N . GLN A 1 429 ? 8.507 12.014 -8.683 1.00 94.62 429 GLN A N 1
ATOM 3320 C CA . GLN A 1 429 ? 9.386 13.167 -8.530 1.00 94.62 429 GLN A CA 1
ATOM 3321 C C . GLN A 1 429 ? 9.979 13.317 -7.133 1.00 94.62 429 GLN A C 1
ATOM 3323 O O . GLN A 1 429 ? 10.957 14.042 -6.973 1.00 94.62 429 GLN A O 1
ATOM 3328 N N . SER A 1 430 ? 9.380 12.680 -6.128 1.00 90.56 430 SER A N 1
ATOM 3329 C CA . SER A 1 430 ? 9.612 13.060 -4.733 1.00 90.56 430 SER A CA 1
ATOM 3330 C C . SER A 1 430 ? 10.386 12.012 -3.953 1.00 90.56 430 SER A C 1
ATOM 3332 O O . SER A 1 430 ? 11.349 12.367 -3.280 1.00 90.56 430 SER A O 1
ATOM 3334 N N . VAL A 1 431 ? 9.964 10.747 -4.021 1.00 91.81 431 VAL A N 1
ATOM 3335 C CA . VAL A 1 431 ? 10.550 9.646 -3.242 1.00 91.81 431 VAL A CA 1
ATOM 3336 C C . VAL A 1 431 ? 10.413 8.332 -4.003 1.00 91.81 431 VAL A C 1
ATOM 3338 O O . VAL A 1 431 ? 9.393 8.098 -4.654 1.00 91.81 431 VAL A O 1
ATOM 3341 N N . LEU A 1 432 ? 11.397 7.436 -3.880 1.00 93.94 432 LEU A N 1
ATOM 3342 C CA . LEU A 1 432 ? 11.382 6.150 -4.588 1.00 93.94 432 LEU A CA 1
ATOM 3343 C C . LEU A 1 432 ? 10.141 5.329 -4.243 1.00 93.94 432 LEU A C 1
ATOM 3345 O O . LEU A 1 432 ? 9.506 4.733 -5.109 1.00 93.94 432 LEU A O 1
ATOM 3349 N N . TYR A 1 433 ? 9.769 5.345 -2.972 1.00 89.75 433 TYR A N 1
ATOM 3350 C CA . TYR A 1 433 ? 8.659 4.576 -2.441 1.00 89.75 433 TYR A CA 1
ATOM 3351 C C . TYR A 1 433 ? 7.304 4.857 -3.124 1.00 89.75 433 TYR A C 1
ATOM 3353 O O . TYR A 1 433 ? 6.479 3.954 -3.251 1.00 89.75 433 TYR A O 1
ATOM 3361 N N . GLU A 1 434 ? 7.068 6.077 -3.610 1.00 92.12 434 GLU A N 1
ATOM 3362 C CA . GLU A 1 434 ? 5.814 6.419 -4.291 1.00 92.12 434 GLU A CA 1
ATOM 3363 C C . GLU A 1 434 ? 5.628 5.592 -5.580 1.00 92.12 434 GLU A C 1
ATOM 3365 O O . GLU A 1 434 ? 4.512 5.188 -5.902 1.00 92.12 434 GLU A O 1
ATOM 3370 N N . THR A 1 435 ? 6.726 5.234 -6.258 1.00 95.12 435 THR A N 1
ATOM 3371 C CA . THR A 1 435 ? 6.675 4.350 -7.436 1.00 95.12 435 THR A CA 1
ATOM 3372 C C . THR A 1 435 ? 6.160 2.949 -7.090 1.00 95.12 435 THR A C 1
ATOM 3374 O O . THR A 1 435 ? 5.347 2.370 -7.812 1.00 95.12 435 THR A O 1
ATOM 3377 N N . LEU A 1 436 ? 6.579 2.418 -5.937 1.00 92.75 436 LEU A N 1
ATOM 3378 C CA . LEU A 1 436 ? 6.112 1.134 -5.430 1.00 92.75 436 LEU A CA 1
ATOM 3379 C C . LEU A 1 436 ? 4.634 1.213 -5.031 1.00 92.75 436 LEU A C 1
ATOM 3381 O O . LEU A 1 436 ? 3.874 0.302 -5.347 1.00 92.75 436 LEU A O 1
ATOM 3385 N N . HIS A 1 437 ? 4.213 2.315 -4.405 1.00 92.12 437 HIS A N 1
ATOM 3386 C CA . HIS A 1 437 ? 2.815 2.537 -4.039 1.00 92.12 437 HIS A CA 1
ATOM 3387 C C . HIS A 1 437 ? 1.876 2.509 -5.257 1.00 92.12 437 HIS A C 1
ATOM 3389 O O . HIS A 1 437 ? 0.828 1.863 -5.211 1.00 92.12 437 HIS A O 1
ATOM 3395 N N . PHE A 1 438 ? 2.250 3.151 -6.368 1.00 95.00 438 PHE A N 1
ATOM 3396 C CA . PHE A 1 438 ? 1.427 3.148 -7.583 1.00 95.00 438 PHE A CA 1
ATOM 3397 C C . PHE A 1 438 ? 1.307 1.755 -8.213 1.00 95.00 438 PHE A C 1
ATOM 3399 O O . PHE A 1 438 ? 0.214 1.364 -8.638 1.00 95.00 438 PHE A O 1
ATOM 3406 N N . LEU A 1 439 ? 2.405 0.992 -8.240 1.00 95.19 439 LEU A N 1
ATOM 3407 C CA . LEU A 1 439 ? 2.423 -0.378 -8.762 1.00 95.19 439 LEU A CA 1
ATOM 3408 C C . LEU A 1 439 ? 1.662 -1.353 -7.865 1.00 95.19 439 LEU A C 1
ATOM 3410 O O . LEU A 1 439 ? 0.937 -2.203 -8.376 1.00 95.19 439 LEU A O 1
ATOM 3414 N N . GLU A 1 440 ? 1.790 -1.230 -6.546 1.00 93.44 440 GLU A N 1
ATOM 3415 C CA . GLU A 1 440 ? 1.084 -2.095 -5.602 1.00 93.44 440 GLU A CA 1
ATOM 3416 C C . GLU A 1 440 ? -0.417 -1.795 -5.577 1.00 93.44 440 GLU A C 1
ATOM 3418 O O . GLU A 1 440 ? -1.215 -2.728 -5.608 1.00 93.44 440 GLU A O 1
ATOM 3423 N N . SER A 1 441 ? -0.816 -0.524 -5.689 1.00 93.94 441 SER A N 1
ATOM 3424 C CA . SER A 1 441 ? -2.220 -0.161 -5.897 1.00 93.94 441 SER A CA 1
ATOM 3425 C C . SER A 1 441 ? -2.788 -0.814 -7.165 1.00 93.94 441 SER A C 1
ATOM 3427 O O . SER A 1 441 ? -3.877 -1.383 -7.125 1.00 93.94 441 SER A O 1
ATOM 3429 N N . ALA A 1 442 ? -2.041 -0.812 -8.276 1.00 95.12 442 ALA A N 1
ATOM 3430 C CA . ALA A 1 442 ? -2.445 -1.501 -9.504 1.00 95.12 442 ALA A CA 1
ATOM 3431 C C . ALA A 1 442 ? -2.600 -3.017 -9.296 1.00 95.12 442 ALA A C 1
ATOM 3433 O O . ALA A 1 442 ? -3.584 -3.616 -9.736 1.00 95.12 442 ALA A O 1
ATOM 3434 N N . GLU A 1 443 ? -1.637 -3.634 -8.613 1.00 95.19 443 GLU A N 1
ATOM 3435 C CA . GLU A 1 443 ? -1.647 -5.056 -8.280 1.00 95.19 443 GLU A CA 1
ATOM 3436 C C . GLU A 1 443 ? -2.849 -5.427 -7.397 1.00 95.19 443 GLU A C 1
ATOM 3438 O O . GLU A 1 443 ? -3.548 -6.405 -7.673 1.00 95.19 443 GLU A O 1
ATOM 3443 N N . SER A 1 444 ? -3.132 -4.624 -6.370 1.00 93.75 444 SER A N 1
ATOM 3444 C CA . SER A 1 444 ? -4.260 -4.807 -5.454 1.00 93.75 444 SER A CA 1
ATOM 3445 C C . SER A 1 444 ? -5.603 -4.657 -6.180 1.00 93.75 444 SER A C 1
ATOM 3447 O O . SER A 1 444 ? -6.468 -5.532 -6.075 1.00 93.75 444 SER A O 1
ATOM 3449 N N . SER A 1 445 ? -5.746 -3.640 -7.038 1.00 94.75 445 SER A N 1
ATOM 3450 C CA . SER A 1 445 ? -6.929 -3.461 -7.888 1.00 94.75 445 SER A CA 1
ATOM 3451 C C . SER A 1 445 ? -7.183 -4.649 -8.813 1.00 94.75 445 SER A C 1
ATOM 3453 O O . SER A 1 445 ? -8.328 -5.068 -8.990 1.00 94.75 445 SER A O 1
ATOM 3455 N N . VAL A 1 446 ? -6.134 -5.230 -9.398 1.00 96.06 446 VAL A N 1
ATOM 3456 C CA . VAL A 1 446 ? -6.289 -6.409 -10.259 1.00 96.06 446 VAL A CA 1
ATOM 3457 C C . VAL A 1 446 ? -6.652 -7.654 -9.450 1.00 96.06 446 VAL A C 1
ATOM 3459 O O . VAL A 1 446 ? -7.530 -8.407 -9.872 1.00 96.06 446 VAL A O 1
ATOM 3462 N N . LYS A 1 447 ? -6.075 -7.852 -8.259 1.00 94.88 447 LYS A N 1
ATOM 3463 C CA . LYS A 1 447 ? -6.517 -8.919 -7.343 1.00 94.88 447 LYS A CA 1
ATOM 3464 C C . LYS A 1 447 ? -8.009 -8.786 -7.020 1.00 94.88 447 LYS A C 1
ATOM 3466 O O . LYS A 1 447 ? -8.732 -9.780 -7.056 1.00 94.88 447 LYS A O 1
ATOM 3471 N N . MET A 1 448 ? -8.486 -7.565 -6.770 1.00 92.75 448 MET A N 1
ATOM 3472 C CA . MET A 1 448 ? -9.906 -7.280 -6.541 1.00 92.75 448 MET A CA 1
ATOM 3473 C C . MET A 1 448 ? -10.775 -7.603 -7.760 1.00 92.75 448 MET A C 1
ATOM 3475 O O . MET A 1 448 ? -11.821 -8.234 -7.599 1.00 92.75 448 MET A O 1
ATOM 3479 N N . ILE A 1 449 ? -10.336 -7.226 -8.968 1.00 94.31 449 ILE A N 1
ATOM 3480 C CA . ILE A 1 449 ? -11.006 -7.583 -10.229 1.00 94.31 449 ILE A CA 1
ATOM 3481 C C . ILE A 1 449 ? -11.185 -9.096 -10.325 1.00 94.31 449 ILE A C 1
ATOM 3483 O O . ILE A 1 449 ? -12.306 -9.573 -10.490 1.00 94.31 449 ILE A O 1
ATOM 3487 N N . GLU A 1 450 ? -10.109 -9.860 -10.166 1.00 94.06 450 GLU A N 1
ATOM 3488 C CA . GLU A 1 450 ? -10.168 -11.310 -10.335 1.00 94.06 450 GLU A CA 1
ATOM 3489 C C . GLU A 1 450 ? -10.996 -12.003 -9.257 1.00 94.06 450 GLU A C 1
ATOM 3491 O O . GLU A 1 450 ? -11.747 -12.935 -9.556 1.00 94.06 450 GLU A O 1
ATOM 3496 N N . LEU A 1 451 ? -10.909 -11.541 -8.007 1.00 92.88 451 LEU A N 1
ATOM 3497 C CA . LEU A 1 451 ? -11.757 -12.047 -6.932 1.00 92.88 451 LEU A CA 1
ATOM 3498 C C . LEU A 1 451 ? -13.234 -11.770 -7.227 1.00 92.88 451 LEU A C 1
ATOM 3500 O O . LEU A 1 451 ? -14.049 -12.686 -7.104 1.00 92.88 451 LEU A O 1
ATOM 3504 N N . ALA A 1 452 ? -13.576 -10.559 -7.673 1.00 89.94 452 ALA A N 1
ATOM 3505 C CA . ALA A 1 452 ? -14.937 -10.196 -8.051 1.00 89.94 452 ALA A CA 1
ATOM 3506 C C . ALA A 1 452 ? -15.453 -11.060 -9.221 1.00 89.94 452 ALA A C 1
ATOM 3508 O O . ALA A 1 452 ? -16.546 -11.628 -9.133 1.00 89.94 452 ALA A O 1
ATOM 3509 N N . GLU A 1 453 ? -14.656 -11.239 -10.280 1.00 90.50 453 GLU A N 1
ATOM 3510 C CA . GLU A 1 453 ? -14.989 -12.136 -11.397 1.00 90.50 453 GLU A CA 1
ATOM 3511 C C . GLU A 1 453 ? -15.212 -13.575 -10.915 1.00 90.50 453 GLU A C 1
ATOM 3513 O O . GLU A 1 453 ? -16.171 -14.234 -11.329 1.00 90.50 453 GLU A O 1
ATOM 3518 N N . SER A 1 454 ? -14.371 -14.056 -9.993 1.00 89.00 454 SER A N 1
ATOM 3519 C CA . SER A 1 454 ? -14.436 -15.427 -9.478 1.00 89.00 454 SER A CA 1
ATOM 3520 C C . SER A 1 454 ? -15.734 -15.742 -8.724 1.00 89.00 454 SER A C 1
ATOM 3522 O O . SER A 1 454 ? -16.175 -16.893 -8.721 1.00 89.00 454 SER A O 1
ATOM 3524 N N . ILE A 1 455 ? -16.378 -14.724 -8.141 1.00 86.25 455 ILE A N 1
ATOM 3525 C CA . ILE A 1 455 ? -17.675 -14.830 -7.454 1.00 86.25 455 ILE A CA 1
ATOM 3526 C C . ILE A 1 455 ? -18.851 -14.341 -8.319 1.00 86.25 455 ILE A C 1
ATOM 3528 O O . ILE A 1 455 ? -19.949 -14.109 -7.807 1.00 86.25 455 ILE A O 1
ATOM 3532 N N . GLY A 1 456 ? -18.640 -14.199 -9.633 1.00 85.12 456 GLY A N 1
ATOM 3533 C CA . GLY A 1 456 ? -19.688 -13.924 -10.619 1.00 85.12 456 GLY A CA 1
ATOM 3534 C C . GLY A 1 456 ? -20.118 -12.460 -10.731 1.00 85.12 456 GLY A C 1
ATOM 3535 O O . GLY A 1 456 ? -21.202 -12.188 -11.253 1.00 85.12 456 GLY A O 1
ATOM 3536 N N . VAL A 1 457 ? -19.310 -11.514 -10.247 1.00 85.94 457 VAL A N 1
ATOM 3537 C CA . VAL A 1 457 ? -19.574 -10.080 -10.420 1.00 85.94 457 VAL A CA 1
ATOM 3538 C C . VAL A 1 457 ? -19.342 -9.676 -11.877 1.00 85.94 457 VAL A C 1
ATOM 3540 O O . VAL A 1 457 ? -18.364 -10.070 -12.509 1.00 85.94 457 VAL A O 1
ATOM 3543 N N . ASP A 1 458 ? -20.237 -8.845 -12.414 1.00 86.31 458 ASP A N 1
ATOM 3544 C CA . ASP A 1 458 ? -20.063 -8.213 -13.725 1.00 86.31 458 ASP A CA 1
ATOM 3545 C C . ASP A 1 458 ? -19.068 -7.048 -13.622 1.00 86.31 458 ASP A C 1
ATOM 3547 O O . ASP A 1 458 ? -19.450 -5.882 -13.478 1.00 86.31 458 ASP A O 1
ATOM 3551 N N . VAL A 1 459 ? -17.775 -7.381 -13.671 1.00 88.88 459 VAL A N 1
ATOM 3552 C CA . VAL A 1 459 ? -16.681 -6.409 -13.548 1.00 88.88 459 VAL A CA 1
ATOM 3553 C C . VAL A 1 459 ? -16.723 -5.356 -14.648 1.00 88.88 459 VAL A C 1
ATOM 3555 O O . VAL A 1 459 ? -16.489 -4.188 -14.359 1.00 88.88 459 VAL A O 1
ATOM 3558 N N . LYS A 1 460 ? -17.107 -5.702 -15.882 1.00 87.31 460 LYS A N 1
ATOM 3559 C CA . LYS A 1 460 ? -17.198 -4.716 -16.974 1.00 87.31 460 LYS A CA 1
ATOM 3560 C C . LYS A 1 460 ? -18.227 -3.633 -16.671 1.00 87.31 460 LYS A C 1
ATOM 3562 O O . LYS A 1 460 ? -17.986 -2.455 -16.934 1.00 87.31 460 LYS A O 1
ATOM 3567 N N . SER A 1 461 ? -19.372 -4.013 -16.098 1.00 84.88 461 SER A N 1
ATOM 3568 C CA . SER A 1 461 ? -20.359 -3.030 -15.651 1.00 84.88 461 SER A CA 1
ATOM 3569 C C . SER A 1 461 ? -19.860 -2.189 -14.475 1.00 84.88 461 SER A C 1
ATOM 3571 O O . SER A 1 461 ? -20.279 -1.035 -14.379 1.00 84.88 461 SER A O 1
ATOM 3573 N N . LEU A 1 462 ? -19.037 -2.737 -13.575 1.00 82.19 462 LEU A N 1
ATOM 3574 C CA . LEU A 1 462 ? -18.447 -1.971 -12.473 1.00 82.19 462 LEU A CA 1
ATOM 3575 C C . LEU A 1 462 ? -17.388 -0.992 -12.974 1.00 82.19 462 LEU A C 1
ATOM 3577 O O . LEU A 1 462 ? -17.483 0.187 -12.658 1.00 82.19 462 LEU A O 1
ATOM 3581 N N . GLN A 1 463 ? -16.453 -1.443 -13.810 1.00 86.50 463 GLN A N 1
ATOM 3582 C CA . GLN A 1 463 ? -15.418 -0.603 -14.417 1.00 86.50 463 GLN A CA 1
ATOM 3583 C C . GLN A 1 463 ? -16.032 0.608 -15.111 1.00 86.50 463 GLN A C 1
ATOM 3585 O O . GLN A 1 463 ? -15.627 1.727 -14.836 1.00 86.50 463 GLN A O 1
ATOM 3590 N N . LYS A 1 464 ? -17.095 0.409 -15.901 1.00 84.12 464 LYS A N 1
ATOM 3591 C CA . LYS A 1 464 ? -17.802 1.524 -16.540 1.00 84.12 464 LYS A CA 1
ATOM 3592 C C . LYS A 1 464 ? -18.355 2.543 -15.532 1.00 84.12 464 LYS A C 1
ATOM 3594 O O . LYS A 1 464 ? -18.307 3.737 -15.787 1.00 84.12 464 LYS A O 1
ATOM 3599 N N . LYS A 1 465 ? -18.900 2.090 -14.398 1.00 77.06 465 LYS A N 1
ATOM 3600 C CA . LYS A 1 465 ? -19.401 3.000 -13.355 1.00 77.06 465 LYS A CA 1
ATOM 3601 C C . LYS A 1 465 ? -18.270 3.755 -12.671 1.00 77.06 465 LYS A C 1
ATOM 3603 O O . LYS A 1 465 ? -18.426 4.934 -12.401 1.00 77.06 465 LYS A O 1
ATOM 3608 N N . PHE A 1 466 ? -17.165 3.075 -12.383 1.00 76.62 466 PHE A N 1
ATOM 3609 C CA . PHE A 1 466 ? -15.998 3.700 -11.773 1.00 76.62 466 PHE A CA 1
ATOM 3610 C C . PHE A 1 466 ? -15.290 4.666 -12.730 1.00 76.62 466 PHE A C 1
ATOM 3612 O O . PHE A 1 466 ? -14.749 5.656 -12.274 1.00 76.62 466 PHE A O 1
ATOM 3619 N N . GLU A 1 467 ? -15.362 4.452 -14.046 1.00 75.94 467 GLU A N 1
ATOM 3620 C CA . GLU A 1 467 ? -14.932 5.450 -15.039 1.00 75.94 467 GLU A CA 1
ATOM 3621 C C . GLU A 1 467 ? -15.819 6.709 -15.057 1.00 75.94 467 GLU A C 1
ATOM 3623 O O . GLU A 1 467 ? -15.368 7.766 -15.496 1.00 75.94 467 GLU A O 1
ATOM 3628 N N . GLU A 1 468 ? -17.086 6.593 -14.644 1.00 72.12 468 GLU A N 1
ATOM 3629 C CA . GLU A 1 468 ? -18.042 7.707 -14.551 1.00 72.12 468 GLU A CA 1
ATOM 3630 C C . GLU A 1 468 ? -17.956 8.461 -13.208 1.00 72.12 468 GLU A C 1
ATOM 3632 O O . GLU A 1 468 ? -18.535 9.546 -13.093 1.00 72.12 468 GLU A O 1
ATOM 3637 N N . TRP A 1 469 ? -17.282 7.882 -12.209 1.00 62.06 469 TRP A N 1
ATOM 3638 C CA . TRP A 1 469 ? -17.141 8.399 -10.845 1.00 62.06 469 TRP A CA 1
ATOM 3639 C C . TRP A 1 469 ? -15.868 9.238 -10.710 1.00 62.06 469 TRP A C 1
ATOM 3641 O O . TRP A 1 469 ? -15.953 10.324 -10.090 1.00 62.06 469 TRP A O 1
#

Organism: NCBI:txid1698270